Protein AF-A0A8B6H1L2-F1 (afdb_monomer)

Nearest PDB structures (foldseek):
  5ola-assembly2_C  TM=8.510E-01  e=3.002E-11  Homo sapiens
  9bdd-assembly1_B  TM=8.363E-01  e=2.839E-11  Homo sapiens
  8u8v-assembly1_A  TM=8.044E-01  e=1.220E-10  Homo sapiens
  8u8u-assembly1_B  TM=7.822E-01  e=9.746E-11  Homo sapiens
  5ol9-assembly1_A  TM=9.218E-01  e=2.090E-04  Homo sapiens

Secondary structure (DSSP, 8-state):
--SHHHHHHHHHHHHHHHHHHHHHHHHHHHHTTSTTS--S----------------------------------SHHHHHHHHHHHHHHHS-HHHHHHHHHHHHH--HHHHHHSTT--HHHHHHHHHHHHHH---SSGGGGGGSTT--HHHHHHHHHHHHHHHTT-----------TTS---------SEESPPPHHHHHH--EEEEEEE-SSEEEEEEEETTSBEEEEEEEES-SS--SS--SSTHHHHHHHHHHHSPP-SEEEEE------SSGGGHHHHHHHHHHHHHHHHHHHHHTTS--EEEEPTTHHHHHHT-EETTEEPPSHHHHHHHHHHHHHT----TT--B--HHHHHHHHHS-HHHHHHHHHHHHHHHHHHHHHHGGGTT--

Foldseek 3Di:
DPPPVVVVVVVVVVVVVVVVVVVVVVVVVVVVVPPPPDPDDPDDDDDDDDDDDDDDDDDDDDDDDDDDDDDDDDDPPVVLVVLVVVVVVVDPPVLFVVLQVCLQPPALVRQCPFPLSHSVNSVQSVVCCVVPNGDPTLSVSCVRVPDDSVSSSSRSVSVVVVVVPDDDDPDDDDDDDVGDHPPVCPPDQKPPDDDPVCLVPWQWEWEWDFDQFWTFIFIAGLVQETPDGGTHGLDPDRDPDDDPVCNVVSLVSRLVVRDDGQAYEYEPDDDDPPDPVCVNVVVVSVVRVVSNQVSNCVVVVHRRYMYGYPCLLCVVVVQDDPHDGHQLVVVVVVLDVCLVVVHDPDLSNHHDDPVNVVVLVPDDSVVVSVRSVNSSRVSSVSCSSVVVCVVPD

InterPro domains:
  IPR010994 RuvA domain 2-like [SSF47781] (89-157)
  IPR039150 Transcription elongation factor, mitochondrial [PTHR21053] (58-388)
  IPR060575 SAM-like, helix-hairpin-helix tandem [PF12836] (104-152)

Structure (mmCIF, N/CA/C/O backbone):
data_AF-A0A8B6H1L2-F1
#
_entry.id   AF-A0A8B6H1L2-F1
#
loop_
_atom_site.group_PDB
_atom_site.id
_atom_site.type_symbol
_atom_site.label_atom_id
_atom_site.label_alt_id
_atom_site.label_comp_id
_atom_site.label_asym_id
_atom_site.label_entity_id
_atom_site.label_seq_id
_atom_site.pdbx_PDB_ins_code
_atom_site.Cartn_x
_atom_site.Cartn_y
_atom_site.Cartn_z
_atom_site.occupancy
_atom_site.B_iso_or_equiv
_atom_site.auth_seq_id
_atom_site.auth_comp_id
_atom_site.auth_asym_id
_atom_site.auth_atom_id
_atom_site.pdbx_PDB_model_num
ATOM 1 N N . MET A 1 1 ? 20.098 -16.781 -43.411 1.00 41.72 1 MET A N 1
ATOM 2 C CA . MET A 1 1 ? 20.156 -15.306 -43.528 1.00 41.72 1 MET A CA 1
ATOM 3 C C . MET A 1 1 ? 20.039 -14.587 -42.168 1.00 41.72 1 MET A C 1
ATOM 5 O O . MET A 1 1 ? 19.809 -13.388 -42.158 1.00 41.72 1 MET A O 1
ATOM 9 N N . ASN A 1 2 ? 20.282 -15.242 -41.020 1.00 40.81 2 ASN A N 1
ATOM 10 C CA . ASN A 1 2 ? 19.924 -14.688 -39.698 1.00 40.81 2 ASN A CA 1
ATOM 11 C C . ASN A 1 2 ? 21.147 -14.322 -38.827 1.00 40.81 2 ASN A C 1
ATOM 13 O O . ASN A 1 2 ? 21.160 -14.623 -37.645 1.00 40.81 2 ASN A O 1
ATOM 17 N N . LEU A 1 3 ? 22.189 -13.712 -39.407 1.00 31.23 3 LEU A N 1
ATOM 18 C CA . LEU A 1 3 ? 23.304 -13.116 -38.636 1.00 31.23 3 LEU A CA 1
ATOM 19 C C . LEU A 1 3 ? 23.549 -11.628 -38.943 1.00 31.23 3 LEU A C 1
ATOM 21 O O . LEU A 1 3 ? 24.234 -10.945 -38.190 1.00 31.23 3 LEU A O 1
ATOM 25 N N . ILE A 1 4 ? 22.993 -11.103 -40.039 1.00 35.53 4 ILE A N 1
ATOM 26 C CA . ILE A 1 4 ? 23.227 -9.712 -40.466 1.00 35.53 4 ILE A CA 1
ATOM 27 C C . ILE A 1 4 ? 22.296 -8.734 -39.722 1.00 35.53 4 ILE A C 1
ATOM 29 O O . ILE A 1 4 ? 22.641 -7.568 -39.536 1.00 35.53 4 ILE A O 1
ATOM 33 N N . HIS A 1 5 ? 21.143 -9.205 -39.234 1.00 38.50 5 HIS A N 1
ATOM 34 C CA . HIS A 1 5 ? 20.158 -8.355 -38.559 1.00 38.50 5 HIS A CA 1
ATOM 35 C C . HIS A 1 5 ? 20.577 -7.969 -37.124 1.00 38.50 5 HIS A C 1
ATOM 37 O O . HIS A 1 5 ? 20.390 -6.821 -36.716 1.00 38.50 5 HIS A O 1
ATOM 43 N N . ASP A 1 6 ? 21.230 -8.876 -36.390 1.00 37.94 6 ASP A N 1
ATOM 44 C CA . ASP A 1 6 ? 21.670 -8.626 -35.006 1.00 37.94 6 ASP A CA 1
ATOM 45 C C . ASP A 1 6 ? 22.896 -7.704 -34.930 1.00 37.94 6 ASP A C 1
ATOM 47 O O . ASP A 1 6 ? 22.997 -6.865 -34.032 1.00 37.94 6 ASP A O 1
ATOM 51 N N . LEU A 1 7 ? 23.790 -7.765 -35.924 1.00 33.69 7 LEU A N 1
ATOM 52 C CA . LEU A 1 7 ? 24.917 -6.833 -36.034 1.00 33.69 7 LEU A CA 1
ATOM 53 C C . LEU A 1 7 ? 24.448 -5.383 -36.252 1.00 33.69 7 LEU A C 1
ATOM 55 O O . LEU A 1 7 ? 24.980 -4.469 -35.624 1.00 33.69 7 LEU A O 1
ATOM 59 N N . HIS A 1 8 ? 23.404 -5.155 -37.057 1.00 35.34 8 HIS A N 1
ATOM 60 C CA . HIS A 1 8 ? 22.834 -3.812 -37.237 1.00 35.34 8 HIS A CA 1
ATOM 61 C C . HIS A 1 8 ? 22.113 -3.272 -35.988 1.00 35.34 8 HIS A C 1
ATOM 63 O O . HIS A 1 8 ? 22.073 -2.053 -35.792 1.00 35.34 8 HIS A O 1
ATOM 69 N N . SER A 1 9 ? 21.587 -4.152 -35.129 1.00 40.31 9 SER A 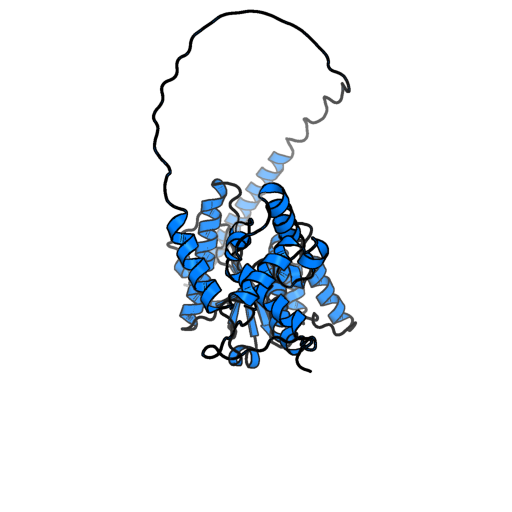N 1
ATOM 70 C CA . SER A 1 9 ? 21.055 -3.792 -33.807 1.00 40.31 9 SER A CA 1
ATOM 71 C C . SER A 1 9 ? 22.180 -3.356 -32.856 1.00 40.31 9 SER A C 1
ATOM 73 O O . SER A 1 9 ? 22.152 -2.250 -32.308 1.00 40.31 9 SER A O 1
ATOM 75 N N . CYS A 1 10 ? 23.232 -4.175 -32.739 1.00 32.59 10 CYS A N 1
ATOM 76 C CA . CYS A 1 10 ? 24.364 -3.928 -31.843 1.00 32.59 10 CYS A CA 1
ATOM 77 C C . CYS A 1 10 ? 25.163 -2.659 -32.211 1.00 32.59 10 CYS A C 1
ATOM 79 O O . CYS A 1 10 ? 25.496 -1.850 -31.344 1.00 32.59 10 CYS A O 1
ATOM 81 N N . VAL A 1 11 ? 25.402 -2.411 -33.505 1.00 35.84 11 VAL A N 1
ATOM 82 C CA . VAL A 1 11 ? 26.119 -1.206 -33.965 1.00 35.84 11 VAL A CA 1
ATOM 83 C C . VAL A 1 11 ? 25.320 0.082 -33.694 1.00 35.84 11 VAL A C 1
ATOM 85 O O . VAL A 1 11 ? 25.908 1.120 -33.377 1.00 35.84 11 VAL A O 1
ATOM 88 N N . ARG A 1 12 ? 23.978 0.039 -33.744 1.00 36.50 12 ARG A N 1
ATOM 89 C CA . ARG A 1 12 ? 23.126 1.189 -33.378 1.00 36.50 12 ARG A CA 1
ATOM 90 C C . ARG A 1 12 ? 23.114 1.476 -31.874 1.00 36.50 12 ARG A C 1
ATOM 92 O O . ARG A 1 12 ? 23.114 2.652 -31.507 1.00 36.50 12 ARG A O 1
ATOM 99 N N . SER A 1 13 ? 23.142 0.461 -31.007 1.00 40.97 13 SER A N 1
ATOM 100 C CA . SER A 1 13 ? 23.194 0.696 -29.555 1.00 40.97 13 SER A CA 1
ATOM 101 C C . SER A 1 13 ? 24.550 1.265 -29.115 1.00 40.97 13 SER A C 1
ATOM 103 O O . SER A 1 13 ? 24.585 2.231 -28.350 1.00 40.97 13 SER A O 1
ATOM 105 N N . GLN A 1 14 ? 25.661 0.770 -29.674 1.00 37.91 14 GLN A N 1
ATOM 106 C CA . GLN A 1 14 ? 26.997 1.318 -29.404 1.00 37.91 14 GLN A CA 1
ATOM 107 C C . GLN A 1 14 ? 27.169 2.754 -29.933 1.00 37.91 14 GLN A C 1
ATOM 109 O O . GLN A 1 14 ? 27.704 3.603 -29.218 1.00 37.91 14 GLN A O 1
ATOM 114 N N . SER A 1 15 ? 26.642 3.067 -31.126 1.00 37.69 15 SER A N 1
ATOM 115 C CA . SER A 1 15 ? 26.679 4.433 -31.681 1.00 37.69 15 SER A CA 1
ATOM 116 C C . SER A 1 15 ? 25.924 5.442 -30.803 1.00 37.69 15 SER A C 1
ATOM 118 O O . SER A 1 15 ? 26.430 6.531 -30.536 1.00 37.69 15 SER A O 1
ATOM 120 N N . ASN A 1 16 ? 24.741 5.077 -30.295 1.00 38.28 16 ASN A N 1
ATOM 121 C CA . ASN A 1 16 ? 23.977 5.946 -29.393 1.00 38.28 16 ASN A CA 1
ATOM 122 C C . ASN A 1 16 ? 24.653 6.120 -28.024 1.00 38.28 16 ASN A C 1
ATOM 124 O O . ASN A 1 16 ? 24.617 7.221 -27.478 1.00 38.28 16 ASN A O 1
ATOM 128 N N . SER A 1 17 ? 25.306 5.080 -27.493 1.00 39.59 17 SER A N 1
ATOM 129 C CA . SER A 1 17 ? 26.082 5.178 -26.248 1.00 39.59 17 SER A CA 1
ATOM 130 C C . SER A 1 17 ? 27.181 6.247 -26.350 1.00 39.59 17 SER A C 1
ATOM 132 O O . SER A 1 17 ? 27.286 7.113 -25.481 1.00 39.59 17 SER A O 1
ATOM 134 N N . TYR A 1 18 ? 27.918 6.266 -27.468 1.00 37.53 18 TYR A N 1
ATOM 135 C CA . TYR A 1 18 ? 29.016 7.213 -27.691 1.00 37.53 18 TYR A CA 1
ATOM 136 C C . TYR A 1 18 ? 28.532 8.673 -27.815 1.00 37.53 18 TYR A C 1
ATOM 138 O O . TYR A 1 18 ? 29.104 9.586 -27.214 1.00 37.53 18 TYR A O 1
ATOM 146 N N . VAL A 1 19 ? 27.416 8.892 -28.524 1.00 40.88 19 VAL A N 1
ATOM 147 C CA . VAL A 1 19 ? 26.781 10.218 -28.679 1.00 40.88 19 VAL A CA 1
ATOM 148 C C . VAL A 1 19 ? 26.204 10.741 -27.354 1.00 40.88 19 VAL A C 1
ATOM 150 O O . VAL A 1 19 ? 26.158 11.954 -27.130 1.00 40.88 19 VAL A O 1
ATOM 153 N N . ILE A 1 20 ? 25.779 9.849 -26.454 1.00 40.78 20 ILE A N 1
ATOM 154 C CA . ILE A 1 20 ? 25.313 10.213 -25.110 1.00 40.78 20 ILE A CA 1
ATOM 155 C C . ILE A 1 20 ? 26.497 10.603 -24.210 1.00 40.78 20 ILE A C 1
ATOM 157 O O . ILE A 1 20 ? 26.407 11.629 -23.533 1.00 40.78 20 ILE A O 1
ATOM 161 N N . SER A 1 21 ? 27.623 9.876 -24.246 1.00 43.75 21 SER A N 1
ATOM 162 C CA . SER A 1 21 ? 28.831 10.261 -23.494 1.00 43.75 21 SER A CA 1
ATOM 163 C C . SER A 1 21 ? 29.398 11.617 -23.929 1.00 43.75 21 SER A C 1
ATOM 165 O O . SER A 1 21 ? 29.664 12.456 -23.071 1.00 43.75 21 SER A O 1
ATOM 167 N N . GLU A 1 22 ? 29.476 11.896 -25.236 1.00 40.81 22 GLU A N 1
ATOM 168 C CA . GLU A 1 22 ? 29.953 13.194 -25.746 1.00 40.81 22 GLU A CA 1
ATOM 169 C C . GLU A 1 22 ? 29.070 14.372 -25.291 1.00 40.81 22 GLU A C 1
ATOM 171 O O . GLU A 1 22 ? 29.563 15.468 -25.011 1.00 40.81 22 GLU A O 1
ATOM 176 N N . LYS A 1 23 ? 27.747 14.168 -25.209 1.00 40.81 23 LYS A N 1
ATOM 177 C CA . LYS A 1 23 ? 26.811 15.193 -24.716 1.00 40.81 23 LYS A CA 1
ATOM 178 C C . LYS A 1 23 ? 26.907 15.391 -23.202 1.00 40.81 23 LYS A C 1
ATOM 180 O O . LYS A 1 23 ? 26.751 16.520 -22.742 1.00 40.81 23 LYS A O 1
ATOM 185 N N . LEU A 1 24 ? 27.195 14.335 -22.440 1.00 38.91 24 LEU A N 1
ATOM 186 C CA . LEU A 1 24 ? 27.413 14.403 -20.991 1.00 38.91 24 LEU A CA 1
ATOM 187 C C . LEU A 1 24 ? 28.735 15.094 -20.622 1.00 38.91 24 LEU A C 1
ATOM 189 O O . LEU A 1 24 ? 28.753 15.866 -19.665 1.00 38.91 24 LEU A O 1
ATOM 193 N N . GLU A 1 25 ? 29.815 14.895 -21.382 1.00 41.31 25 GLU A N 1
ATOM 194 C CA . GLU A 1 25 ? 31.058 15.660 -21.187 1.00 41.31 25 GLU A CA 1
ATOM 195 C C . GLU A 1 25 ? 30.891 17.140 -21.549 1.00 41.31 25 GLU A C 1
ATOM 197 O O . GLU A 1 25 ? 31.317 18.012 -20.788 1.00 41.31 25 GLU A O 1
ATOM 202 N N . LYS A 1 26 ? 30.191 17.449 -22.650 1.00 40.84 26 LYS A N 1
ATOM 203 C CA . LYS A 1 26 ? 29.876 18.840 -23.022 1.00 40.84 26 LYS A CA 1
ATOM 204 C C . LYS A 1 26 ? 29.014 19.548 -21.968 1.00 40.84 26 LYS A C 1
ATOM 206 O O . LYS A 1 26 ? 29.229 20.733 -21.740 1.00 40.84 26 LYS A O 1
ATOM 211 N N . PHE A 1 27 ? 28.115 18.837 -21.278 1.00 36.19 27 PHE A N 1
ATOM 212 C CA . PHE A 1 27 ? 27.355 19.393 -20.149 1.00 36.19 27 PHE A CA 1
ATOM 213 C C . PHE A 1 27 ? 28.227 19.660 -18.911 1.00 36.19 27 PHE A C 1
ATOM 215 O O . PHE A 1 27 ? 28.140 20.740 -18.326 1.00 36.19 27 PHE A O 1
ATOM 222 N N . LYS A 1 28 ? 29.121 18.730 -18.544 1.00 37.91 28 LYS A N 1
ATOM 223 C CA . LYS A 1 28 ? 30.039 18.910 -17.401 1.00 37.91 28 LYS A CA 1
ATOM 224 C C . LYS A 1 28 ? 30.987 20.099 -17.591 1.00 37.91 28 LYS A C 1
ATOM 226 O O . LYS A 1 28 ? 31.181 20.873 -16.658 1.00 37.91 28 LYS A O 1
ATOM 231 N N . ASN A 1 29 ? 31.499 20.306 -18.807 1.00 36.50 29 ASN A N 1
ATOM 232 C CA . ASN A 1 29 ? 32.352 21.458 -19.125 1.00 36.50 29 ASN A CA 1
ATOM 233 C C . ASN A 1 29 ? 31.610 22.811 -19.147 1.00 36.50 29 ASN A C 1
ATOM 235 O O . ASN A 1 29 ? 32.262 23.851 -19.169 1.00 36.50 29 ASN A O 1
ATOM 239 N N . THR A 1 30 ? 30.271 22.830 -19.133 1.00 35.34 30 THR A N 1
ATOM 240 C CA . THR A 1 30 ? 29.491 24.077 -18.997 1.00 35.34 30 THR A CA 1
ATOM 241 C C . THR A 1 30 ? 29.133 24.445 -17.556 1.00 35.34 30 THR A C 1
ATOM 243 O O . THR A 1 30 ? 28.787 25.599 -17.305 1.00 35.34 30 THR A O 1
ATOM 246 N N . GLU A 1 31 ? 29.240 23.518 -16.598 1.00 34.97 31 GLU A N 1
ATOM 247 C CA . GLU A 1 31 ? 29.035 23.824 -15.172 1.00 34.97 31 GLU A CA 1
ATOM 248 C C . GLU A 1 31 ? 30.309 24.387 -14.517 1.00 34.97 31 GLU A C 1
ATOM 250 O O . GLU A 1 31 ? 30.224 25.300 -13.699 1.00 34.97 31 GLU A O 1
ATOM 255 N N . THR A 1 32 ? 31.498 23.975 -14.972 1.00 32.88 32 THR A N 1
ATOM 256 C CA . THR A 1 32 ? 32.807 24.448 -14.471 1.00 32.88 32 THR A CA 1
ATOM 257 C C . THR A 1 32 ? 33.162 25.908 -14.803 1.00 32.88 32 THR A C 1
ATOM 259 O O . THR A 1 32 ? 34.247 26.364 -14.453 1.00 32.88 32 THR A O 1
ATOM 262 N N . VAL A 1 33 ? 32.264 26.671 -15.440 1.00 36.47 33 VAL A N 1
ATOM 263 C CA . VAL A 1 33 ? 32.478 28.086 -15.823 1.00 36.47 33 VAL A CA 1
ATOM 264 C C . VAL A 1 33 ? 31.593 29.058 -15.013 1.00 36.47 33 VAL A C 1
ATOM 266 O O . VAL A 1 33 ? 31.590 30.257 -15.276 1.00 36.47 33 VAL A O 1
ATOM 269 N N . LYS A 1 34 ? 30.843 28.584 -14.003 1.00 31.58 34 LYS A N 1
ATOM 270 C CA . LYS A 1 34 ? 29.979 29.449 -13.164 1.00 31.58 34 LYS A CA 1
ATOM 271 C C . LYS A 1 34 ? 30.476 29.733 -11.741 1.00 31.58 34 LYS A C 1
ATOM 273 O O . LYS A 1 34 ? 29.947 30.646 -11.115 1.00 31.58 34 LYS A O 1
ATOM 278 N N . ASP A 1 35 ? 31.534 29.069 -11.280 1.00 30.48 35 ASP A N 1
ATOM 279 C CA . ASP A 1 35 ? 32.083 29.244 -9.921 1.00 30.48 35 ASP A CA 1
ATOM 280 C C . ASP A 1 35 ? 33.152 30.357 -9.789 1.00 30.48 35 ASP A C 1
ATOM 282 O O . ASP A 1 35 ? 33.892 30.403 -8.810 1.00 30.48 35 ASP A O 1
ATOM 286 N N . SER A 1 36 ? 33.239 31.299 -10.739 1.00 32.25 36 SER A N 1
ATOM 287 C CA . SER A 1 36 ? 34.220 32.407 -10.719 1.00 32.25 36 SER A CA 1
ATOM 288 C C . SER A 1 36 ? 33.638 33.805 -10.438 1.00 32.25 36 SER A C 1
ATOM 290 O O . SER A 1 36 ? 34.309 34.812 -10.661 1.0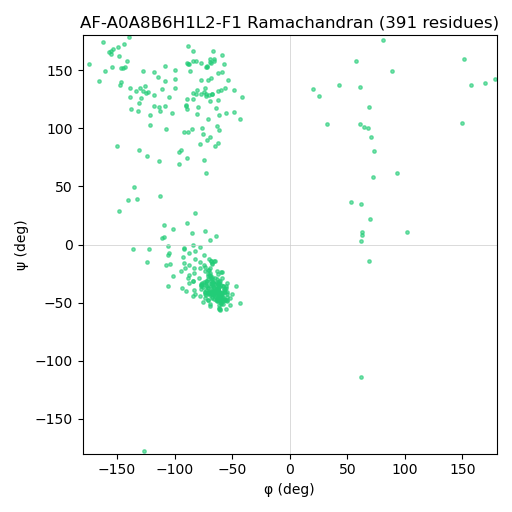0 32.25 36 SER A O 1
ATOM 292 N N . HIS A 1 37 ? 32.414 33.898 -9.900 1.00 31.59 37 HIS A N 1
ATOM 293 C CA . HIS A 1 37 ? 31.792 35.171 -9.493 1.00 31.59 37 HIS A CA 1
ATOM 294 C C . HIS A 1 37 ? 31.107 35.117 -8.110 1.00 31.59 37 HIS A C 1
ATOM 296 O O . HIS A 1 37 ? 29.974 35.568 -7.942 1.00 31.59 37 HIS A O 1
ATOM 302 N N . HIS A 1 38 ? 31.814 34.615 -7.089 1.00 29.69 38 HIS A N 1
ATOM 303 C CA . HIS A 1 38 ? 31.378 34.736 -5.687 1.00 29.69 38 HIS A CA 1
ATOM 304 C C . HIS A 1 38 ? 32.477 35.204 -4.710 1.00 29.69 38 HIS A C 1
ATOM 306 O O . HIS A 1 38 ? 32.536 34.768 -3.566 1.00 29.69 38 HIS A O 1
ATOM 312 N N . GLU A 1 39 ? 33.313 36.156 -5.143 1.00 32.78 39 GLU A N 1
ATOM 313 C CA . GLU A 1 39 ? 34.159 36.968 -4.251 1.00 32.78 39 GLU A CA 1
ATOM 314 C C . GLU A 1 39 ? 34.043 38.467 -4.576 1.00 32.78 39 GLU A C 1
ATOM 316 O O . GLU A 1 39 ? 34.871 39.047 -5.279 1.00 32.78 39 GLU A O 1
ATOM 321 N N . LYS A 1 40 ? 32.980 39.097 -4.061 1.00 32.88 40 LYS A N 1
ATOM 322 C CA . LYS A 1 40 ? 32.897 40.518 -3.659 1.00 32.88 40 LYS A CA 1
ATOM 323 C C . LYS A 1 40 ? 31.539 40.773 -2.994 1.00 32.88 40 LYS A C 1
ATOM 325 O O . LYS A 1 40 ? 30.587 40.051 -3.262 1.00 32.88 40 LYS A O 1
ATOM 330 N N . PHE A 1 41 ? 31.476 41.796 -2.138 1.00 24.91 41 PHE A N 1
ATOM 331 C CA . PHE A 1 41 ? 30.322 42.162 -1.294 1.00 24.91 41 PHE A CA 1
ATOM 332 C C . PHE A 1 41 ? 30.026 41.235 -0.097 1.00 24.91 41 PHE A C 1
ATOM 334 O O . PHE A 1 41 ? 28.914 40.763 0.117 1.00 24.91 41 PHE A O 1
ATOM 341 N N . LYS A 1 42 ? 31.034 41.106 0.777 1.00 26.20 42 LYS A N 1
ATOM 342 C CA . LYS A 1 42 ? 30.819 41.218 2.229 1.00 26.20 42 LYS A CA 1
ATOM 343 C C . LYS A 1 42 ? 31.408 42.546 2.714 1.00 26.20 42 LYS A C 1
ATOM 345 O O . LYS A 1 42 ? 32.614 42.622 2.922 1.00 26.20 42 LYS A O 1
ATOM 350 N N . ALA A 1 43 ? 30.563 43.551 2.896 1.00 26.50 43 ALA A N 1
ATOM 351 C CA . ALA A 1 43 ? 30.798 44.735 3.724 1.00 26.50 43 ALA A CA 1
ATOM 352 C C . ALA A 1 43 ? 29.442 45.423 3.933 1.00 26.50 43 ALA A C 1
ATOM 354 O O . ALA A 1 43 ? 28.675 45.465 2.976 1.00 26.50 43 ALA A O 1
ATOM 355 N N . GLU A 1 44 ? 29.203 45.931 5.149 1.00 25.91 44 GLU A N 1
ATOM 356 C CA . GLU A 1 44 ? 28.124 46.873 5.517 1.00 25.91 44 GLU A CA 1
ATOM 357 C C . GLU A 1 44 ? 26.654 46.395 5.307 1.00 25.91 44 GLU A C 1
ATOM 359 O O . GLU A 1 44 ? 26.287 45.794 4.307 1.00 25.91 44 GLU A O 1
ATOM 364 N N . GLU A 1 45 ? 25.715 46.591 6.236 1.00 25.58 45 GLU A N 1
ATOM 365 C CA . GLU A 1 45 ? 25.816 47.052 7.625 1.00 25.58 45 GLU A CA 1
ATOM 366 C C . GLU A 1 45 ? 24.629 46.506 8.447 1.00 25.58 45 GLU A C 1
ATOM 368 O O . GLU A 1 45 ? 23.671 45.954 7.900 1.00 25.58 45 GLU A O 1
ATOM 373 N N . LYS A 1 46 ? 24.700 46.624 9.775 1.00 25.12 46 LYS A N 1
ATOM 374 C CA . LYS A 1 46 ? 23.633 46.243 10.711 1.00 25.12 46 LYS A CA 1
ATOM 375 C C . LYS A 1 46 ? 22.979 47.488 11.320 1.00 25.12 46 LYS A C 1
ATOM 377 O O . LYS A 1 46 ? 23.668 48.464 11.570 1.00 25.12 46 LYS A O 1
ATOM 382 N N . ASP A 1 47 ? 21.713 47.331 11.720 1.00 25.91 47 ASP A N 1
ATOM 383 C CA . ASP A 1 47 ? 21.091 47.983 12.889 1.00 25.91 47 ASP A CA 1
ATOM 384 C C . ASP A 1 47 ? 20.932 49.530 12.897 1.00 25.91 47 ASP A C 1
ATOM 386 O O . ASP A 1 47 ? 21.834 50.221 13.362 1.00 25.91 47 ASP A O 1
ATOM 390 N N . LYS A 1 48 ? 19.714 50.060 12.609 1.00 25.48 48 LYS A N 1
ATOM 391 C CA . LYS A 1 48 ? 18.753 50.616 13.624 1.00 25.48 48 LYS A CA 1
ATOM 392 C C . LYS A 1 48 ? 17.681 51.635 13.135 1.00 25.48 48 LYS A C 1
ATOM 394 O O . LYS A 1 48 ? 18.006 52.614 12.485 1.00 25.48 48 LYS A O 1
ATOM 399 N N . VAL A 1 49 ? 16.450 51.440 13.650 1.00 25.19 49 VAL A N 1
ATOM 400 C CA . VAL A 1 49 ? 15.539 52.430 14.311 1.00 25.19 49 VAL A CA 1
ATOM 401 C C . VAL A 1 49 ? 14.901 53.585 13.493 1.00 25.19 49 VAL A C 1
ATOM 403 O O . VAL A 1 49 ? 15.517 54.613 13.255 1.00 25.19 49 VAL A O 1
ATOM 406 N N . GLU A 1 50 ? 13.626 53.391 13.108 1.00 25.19 50 GLU A N 1
ATOM 407 C CA . GLU A 1 50 ? 12.394 54.078 13.611 1.00 25.19 50 GLU A CA 1
ATOM 408 C C . GLU A 1 50 ? 12.551 55.512 14.220 1.00 25.19 50 GLU A C 1
ATOM 410 O O . GLU A 1 50 ? 13.379 55.707 15.099 1.00 25.19 50 GLU A O 1
ATOM 415 N N . VAL A 1 51 ? 11.805 56.564 13.821 1.00 28.73 51 VAL A N 1
ATOM 416 C CA . VAL A 1 51 ? 10.518 57.034 14.428 1.00 28.73 51 VAL A CA 1
ATOM 417 C C . VAL A 1 51 ? 10.127 58.438 13.841 1.00 28.73 51 VAL A C 1
ATOM 419 O O . VAL A 1 51 ? 11.014 59.279 13.744 1.00 28.73 51 VAL A O 1
ATOM 422 N N . ASP A 1 52 ? 8.828 58.682 13.538 1.00 26.50 52 ASP A N 1
ATOM 423 C CA . ASP A 1 52 ? 8.045 59.970 13.470 1.00 26.50 52 ASP A CA 1
ATOM 424 C C . ASP A 1 52 ? 8.451 61.176 12.546 1.00 26.50 52 ASP A C 1
ATOM 426 O O . ASP A 1 52 ? 9.612 61.314 12.183 1.00 26.50 52 ASP A O 1
ATOM 430 N N . ASN A 1 53 ? 7.590 62.143 12.122 1.00 25.53 53 ASN A N 1
ATOM 431 C CA . ASN A 1 53 ? 6.115 62.364 12.187 1.00 25.53 53 ASN A CA 1
ATOM 432 C C . ASN A 1 53 ? 5.592 63.425 11.151 1.00 25.53 53 ASN A C 1
ATOM 434 O O . ASN A 1 53 ? 6.398 64.133 10.560 1.00 25.53 53 ASN A O 1
ATOM 438 N N . GLU A 1 54 ? 4.250 63.595 11.071 1.00 25.12 54 GLU A N 1
ATOM 439 C CA . GLU A 1 54 ? 3.451 64.784 10.608 1.00 25.12 54 GLU A CA 1
ATOM 440 C C . GLU A 1 54 ? 3.447 65.208 9.097 1.00 25.12 54 GLU A C 1
ATOM 442 O O . GLU A 1 54 ? 4.494 65.398 8.493 1.00 25.12 54 GLU A O 1
ATOM 447 N N . LYS A 1 55 ? 2.282 65.190 8.396 1.00 26.52 55 LYS A N 1
ATOM 448 C CA . LYS A 1 55 ? 1.272 66.279 8.112 1.00 26.52 55 LYS A CA 1
ATOM 449 C C . LYS A 1 55 ? 1.561 67.097 6.828 1.00 26.52 55 LYS A C 1
ATOM 451 O O . LYS A 1 55 ? 2.722 67.231 6.472 1.00 26.52 55 LYS A O 1
ATOM 456 N N . ASP A 1 56 ? 0.622 67.659 6.051 1.00 24.34 56 ASP A N 1
ATOM 457 C CA . ASP A 1 56 ? -0.862 67.754 6.020 1.00 24.34 56 ASP A CA 1
ATOM 458 C C . ASP A 1 56 ? -1.340 67.728 4.531 1.00 24.34 56 ASP A C 1
ATOM 460 O O . ASP A 1 56 ? -0.500 67.786 3.631 1.00 24.34 56 ASP A O 1
ATOM 464 N N . ASP A 1 57 ? -2.659 67.643 4.267 1.00 24.03 57 ASP A N 1
ATOM 465 C CA . ASP A 1 57 ? -3.481 68.630 3.494 1.00 24.03 57 ASP A CA 1
ATOM 466 C C . ASP A 1 57 ? -4.722 68.029 2.751 1.00 24.03 57 ASP A C 1
ATOM 468 O O . ASP A 1 57 ? -4.856 66.817 2.567 1.00 24.03 57 ASP A O 1
ATOM 472 N N . GLU A 1 58 ? -5.691 68.890 2.414 1.00 24.94 58 GLU A N 1
ATOM 473 C CA . GLU A 1 58 ? -7.133 68.629 2.221 1.00 24.94 58 GLU A CA 1
ATOM 474 C C . GLU A 1 58 ? -7.604 68.099 0.833 1.00 24.94 58 GLU A C 1
ATOM 476 O O . GLU A 1 58 ? -6.931 68.257 -0.184 1.00 24.94 58 GLU A O 1
ATOM 481 N N . THR A 1 59 ? -8.864 67.606 0.748 1.00 24.30 59 THR A N 1
ATOM 482 C CA . THR A 1 59 ? -9.998 68.248 -0.008 1.00 24.30 59 THR A CA 1
ATOM 483 C C . THR A 1 59 ? -11.064 67.261 -0.589 1.00 24.30 59 THR A C 1
ATOM 485 O O . THR A 1 59 ? -10.858 66.657 -1.632 1.00 24.30 59 THR A O 1
ATOM 488 N N . THR A 1 60 ? -12.255 67.187 0.048 1.00 23.20 60 THR A N 1
ATOM 489 C CA . THR A 1 60 ? -13.649 66.889 -0.453 1.00 23.20 60 THR A CA 1
ATOM 490 C C . THR A 1 60 ? -13.948 65.755 -1.486 1.00 23.20 60 THR A C 1
ATOM 492 O O . THR A 1 60 ? -13.366 65.711 -2.561 1.00 23.20 60 THR A O 1
ATOM 495 N N . SER A 1 61 ? -14.999 64.913 -1.368 1.00 26.22 61 SER A N 1
ATOM 496 C CA . SER A 1 61 ? -16.429 65.317 -1.465 1.00 26.22 61 SER A CA 1
ATOM 497 C C . SER A 1 61 ? -17.481 64.161 -1.343 1.00 26.22 61 SER A C 1
ATOM 499 O O . SER A 1 61 ? -17.289 63.063 -1.850 1.00 26.22 61 SER A O 1
ATOM 501 N N . ALA A 1 62 ? -18.610 64.462 -0.675 1.00 22.62 62 ALA A N 1
ATOM 502 C CA . ALA A 1 62 ? -20.020 63.989 -0.797 1.00 22.62 62 ALA A CA 1
ATOM 503 C C . ALA A 1 62 ? -20.455 62.547 -1.248 1.00 22.62 62 ALA A C 1
ATOM 505 O O . ALA A 1 62 ? -20.578 62.257 -2.433 1.00 22.62 62 ALA A O 1
ATOM 506 N N . VAL A 1 63 ? -20.872 61.700 -0.281 1.00 24.84 63 VAL A N 1
ATOM 507 C CA . VAL A 1 63 ? -22.278 61.282 0.083 1.00 24.84 63 VAL A CA 1
ATOM 508 C C . VAL A 1 63 ? -23.377 61.488 -1.014 1.00 24.84 63 VAL A C 1
ATOM 510 O O . VAL A 1 63 ? -23.435 62.608 -1.521 1.00 24.84 63 VAL A O 1
ATOM 513 N N . PRO A 1 64 ? -24.311 60.532 -1.338 1.00 29.30 64 PRO A N 1
ATOM 514 C CA . PRO A 1 64 ? -25.224 59.895 -0.363 1.00 29.30 64 PRO A CA 1
ATOM 515 C C . PRO A 1 64 ? -25.715 58.433 -0.561 1.00 29.30 64 PRO A C 1
ATOM 517 O O . PRO A 1 64 ? -25.614 57.814 -1.615 1.00 29.30 64 PRO A O 1
ATOM 520 N N . ASN A 1 65 ? -26.350 57.935 0.511 1.00 23.58 65 ASN A N 1
ATOM 521 C CA . ASN A 1 65 ? -27.129 56.692 0.610 1.00 23.58 65 ASN A CA 1
ATOM 522 C C . ASN A 1 65 ? -28.298 56.592 -0.387 1.00 23.58 65 ASN A C 1
ATOM 524 O O . ASN A 1 65 ? -28.969 57.584 -0.662 1.00 23.58 65 ASN A O 1
ATOM 528 N N . THR A 1 66 ? -28.719 55.364 -0.713 1.00 24.80 66 THR A N 1
ATOM 529 C CA . THR A 1 66 ? -30.144 54.979 -0.583 1.00 24.80 66 THR A CA 1
ATOM 530 C C . THR A 1 66 ? -30.307 53.468 -0.395 1.00 24.80 66 THR A C 1
ATOM 532 O O . THR A 1 66 ? -29.441 52.678 -0.760 1.00 24.80 66 THR A O 1
ATOM 535 N N . SER A 1 67 ? -31.398 53.087 0.263 1.00 24.81 67 SER A N 1
ATOM 536 C CA . SER A 1 67 ? -31.713 51.737 0.728 1.00 24.81 67 SER A CA 1
ATOM 537 C C . SER A 1 67 ? -32.466 50.892 -0.302 1.00 24.81 67 SER A C 1
ATOM 539 O O . SER A 1 67 ? -33.263 51.405 -1.085 1.00 24.81 67 SER A O 1
ATOM 541 N N . SER A 1 68 ? -32.359 49.571 -0.167 1.00 26.42 68 SER A N 1
ATOM 542 C CA . SER A 1 68 ? -33.499 48.678 -0.390 1.00 26.42 68 SER A CA 1
ATOM 543 C C . SER A 1 68 ? -33.517 47.575 0.671 1.00 26.42 68 SER A C 1
ATOM 545 O O . SER A 1 68 ? -32.519 46.903 0.926 1.00 26.42 68 SER A O 1
ATOM 547 N N . ASN A 1 69 ? -34.664 47.436 1.339 1.00 23.77 69 ASN A N 1
ATOM 548 C CA . ASN A 1 69 ? -34.945 46.326 2.244 1.00 23.77 69 ASN A CA 1
ATOM 549 C C . ASN A 1 69 ? -35.285 45.080 1.420 1.00 23.77 69 ASN A C 1
ATOM 551 O O . ASN A 1 69 ? -36.093 45.184 0.501 1.00 23.77 69 ASN A O 1
ATOM 555 N N . GLU A 1 70 ? -34.824 43.907 1.851 1.00 26.17 70 GLU A N 1
ATOM 556 C CA . GLU A 1 70 ? -35.588 42.671 1.667 1.00 26.17 70 GLU A CA 1
ATOM 557 C C . GLU A 1 70 ? -35.677 41.910 2.992 1.00 26.17 70 GLU A C 1
ATOM 559 O O . GLU A 1 70 ? -34.712 41.787 3.752 1.00 26.17 70 GLU A O 1
ATOM 564 N N . GLU A 1 71 ? -36.884 41.446 3.296 1.00 26.30 71 GLU A N 1
ATOM 565 C CA . GLU A 1 71 ? -37.246 40.848 4.574 1.00 26.30 71 GLU A CA 1
ATOM 566 C C . GLU A 1 71 ? -36.654 39.440 4.733 1.00 26.30 71 GLU A C 1
ATOM 568 O O . GLU A 1 71 ? -36.814 38.573 3.876 1.00 26.30 71 GLU A O 1
ATOM 573 N N . LYS A 1 72 ? -36.069 39.150 5.902 1.00 26.33 72 LYS A N 1
ATOM 574 C CA . LYS A 1 72 ? -35.852 37.769 6.368 1.00 26.33 72 LYS A CA 1
ATOM 575 C C . LYS A 1 72 ? -36.687 37.467 7.603 1.00 26.33 72 LYS A C 1
ATOM 577 O O . LYS A 1 72 ? -36.179 37.295 8.709 1.00 26.33 72 LYS A O 1
ATOM 582 N N . VAL A 1 73 ? -37.993 37.351 7.381 1.00 26.41 73 VAL A N 1
ATOM 583 C CA . VAL A 1 73 ? -38.938 36.784 8.347 1.00 26.41 73 VAL A CA 1
ATOM 584 C C . VAL A 1 73 ? -39.237 35.325 7.976 1.00 26.41 73 VAL A C 1
ATOM 586 O O . VAL A 1 73 ? -39.374 34.974 6.811 1.00 26.41 73 VAL A O 1
ATOM 589 N N . SER A 1 74 ? -39.386 34.476 8.998 1.00 32.59 74 SER A N 1
ATOM 590 C CA . SER A 1 74 ? -39.904 33.097 8.919 1.00 32.59 74 SER A CA 1
ATOM 591 C C . SER A 1 74 ? -39.006 32.006 8.301 1.00 32.59 74 SER A C 1
ATOM 593 O O . SER A 1 74 ? -39.227 31.508 7.201 1.00 32.59 74 SER A O 1
ATOM 595 N N . THR A 1 75 ? -38.070 31.487 9.103 1.00 29.23 75 THR A N 1
ATOM 596 C CA . THR A 1 75 ? -37.557 30.100 8.941 1.00 29.23 75 THR A CA 1
ATOM 597 C C . THR A 1 75 ? -37.420 29.323 10.260 1.00 29.23 75 THR A C 1
ATOM 599 O O . THR A 1 75 ? -37.128 28.131 10.253 1.00 29.23 75 THR A O 1
ATOM 602 N N . GLN A 1 76 ? -37.676 29.953 11.416 1.00 32.75 76 GLN A N 1
ATOM 603 C CA . GLN A 1 76 ? -37.474 29.326 12.734 1.00 32.75 76 GLN A CA 1
ATOM 604 C C . GLN A 1 76 ? -38.673 28.509 13.264 1.00 32.75 76 GLN A C 1
ATOM 606 O O . GLN A 1 76 ? -38.496 27.709 14.183 1.00 32.75 76 GLN A O 1
ATOM 611 N N . LYS A 1 77 ? -39.895 28.689 12.734 1.00 32.72 77 LYS A N 1
ATOM 612 C CA . LYS A 1 77 ? -41.105 28.026 13.278 1.00 32.72 77 LYS A CA 1
ATOM 613 C C . LYS A 1 77 ? -41.236 26.545 12.890 1.00 32.72 77 LYS A C 1
ATOM 615 O O . LYS A 1 77 ? -41.725 25.758 13.695 1.00 32.72 77 LYS A O 1
ATOM 620 N N . THR A 1 78 ? -40.795 26.148 11.697 1.00 31.05 78 THR A N 1
ATOM 621 C CA . THR A 1 78 ? -40.964 24.778 11.169 1.00 31.05 78 THR A CA 1
ATOM 622 C C . THR A 1 78 ? -39.992 23.760 11.767 1.00 31.05 78 THR A C 1
ATOM 624 O O . THR A 1 78 ? -40.384 22.621 12.003 1.00 31.05 78 THR A O 1
ATOM 627 N N . VAL A 1 79 ? -38.750 24.152 12.071 1.00 40.56 79 VAL A N 1
ATOM 628 C CA . VAL A 1 79 ? -37.758 23.232 12.664 1.00 40.56 79 VAL A CA 1
ATOM 629 C C . VAL A 1 79 ? -38.116 22.899 14.120 1.00 40.56 79 VAL A C 1
ATOM 631 O O . VAL A 1 79 ? -38.195 21.725 14.480 1.00 40.56 79 VAL A O 1
ATOM 634 N N . LYS A 1 80 ? -38.442 23.915 14.938 1.00 45.34 80 LYS A N 1
ATOM 635 C CA . LYS A 1 80 ? -38.796 23.737 16.362 1.00 45.34 80 LYS A CA 1
ATOM 636 C C . LYS A 1 80 ? -39.958 22.761 16.583 1.00 45.34 80 LYS A C 1
ATOM 638 O O . LYS A 1 80 ? -39.931 21.987 17.537 1.00 45.34 80 LYS A O 1
ATOM 643 N N . SER A 1 81 ? -40.969 22.778 15.710 1.00 50.44 81 SER A N 1
ATOM 644 C CA . SER A 1 81 ? -42.165 21.941 15.872 1.00 50.44 81 SER A CA 1
ATOM 645 C C . SER A 1 81 ? -41.896 20.447 15.663 1.00 50.44 81 SER A C 1
ATOM 647 O O . SER A 1 81 ? -42.601 19.623 16.241 1.00 50.44 81 SER A O 1
ATOM 649 N N . THR A 1 82 ? -40.869 20.091 14.886 1.00 57.75 82 THR A N 1
ATOM 650 C CA . THR A 1 82 ? -40.492 18.692 14.628 1.00 57.75 82 THR A CA 1
ATOM 651 C C . THR A 1 82 ? -39.605 18.148 15.749 1.00 57.75 82 THR A C 1
ATOM 653 O O . THR A 1 82 ? -39.870 17.061 16.262 1.00 57.75 82 THR A O 1
ATOM 656 N N . SER A 1 83 ? -38.617 18.927 16.203 1.00 58.97 83 SER A N 1
ATOM 657 C CA . SER A 1 83 ? -37.718 18.522 17.292 1.00 58.97 83 SER A CA 1
ATOM 658 C C . SER A 1 83 ? -38.451 18.370 18.633 1.00 58.97 83 SER A C 1
ATOM 660 O O . SER A 1 83 ? -38.242 17.372 19.318 1.00 58.97 83 SER A O 1
ATOM 662 N N . ARG A 1 84 ? -39.380 19.283 18.976 1.00 65.38 84 ARG A N 1
ATOM 663 C CA . ARG A 1 84 ? -40.239 19.149 20.176 1.00 65.38 84 ARG A CA 1
ATOM 664 C C . ARG A 1 84 ? -41.093 17.886 20.144 1.00 65.38 84 ARG A C 1
ATOM 666 O O . ARG A 1 84 ? -41.062 17.105 21.085 1.00 65.38 84 ARG A O 1
ATOM 673 N N . LYS A 1 85 ? -41.810 17.641 19.038 1.00 67.00 85 LYS A N 1
ATOM 674 C CA . LYS A 1 85 ? -42.647 16.435 18.880 1.00 67.00 85 LYS A CA 1
ATOM 675 C C . LYS A 1 85 ? -41.857 15.146 19.091 1.00 67.00 85 LYS A C 1
ATOM 677 O O . LYS A 1 85 ? -42.397 14.191 19.628 1.00 67.00 85 LYS A O 1
ATOM 682 N N . LYS A 1 86 ? -40.590 15.120 18.679 1.00 70.56 86 LYS A N 1
ATOM 683 C CA . LYS A 1 86 ? -39.712 13.961 18.835 1.00 70.56 86 LYS A CA 1
ATOM 684 C C . LYS A 1 86 ? -39.182 13.793 20.262 1.00 70.56 86 LYS A C 1
ATOM 686 O O . LYS A 1 86 ? -39.067 12.660 20.710 1.00 70.56 86 LYS A O 1
ATOM 691 N N . LEU A 1 87 ? -38.900 14.883 20.980 1.00 68.69 87 LEU A N 1
ATOM 692 C CA . LEU A 1 87 ? -38.528 14.824 22.401 1.00 68.69 87 LEU A CA 1
ATOM 693 C C . LEU A 1 87 ? -39.710 14.359 23.268 1.00 68.69 87 LEU A C 1
ATOM 695 O O . LEU A 1 87 ? -39.529 13.448 24.066 1.00 68.69 87 LEU A O 1
ATOM 699 N N . ASN A 1 88 ? -40.927 14.853 23.013 1.00 71.44 88 ASN A N 1
ATOM 700 C CA . ASN A 1 88 ? -42.152 14.433 23.718 1.00 71.44 88 ASN A CA 1
ATOM 701 C C . ASN A 1 88 ? -42.568 12.971 23.461 1.00 71.44 88 ASN A C 1
ATOM 703 O O . ASN A 1 88 ? -43.423 12.450 24.167 1.00 71.44 88 ASN A O 1
ATOM 707 N N . VAL A 1 89 ? -41.995 12.311 22.450 1.00 74.19 89 VAL A N 1
ATOM 708 C CA . VAL A 1 89 ? -42.178 10.869 22.194 1.00 74.19 89 VAL A CA 1
ATOM 709 C C . VAL A 1 89 ? -41.105 10.024 22.897 1.00 74.19 89 VAL A C 1
ATOM 711 O O . VAL A 1 89 ? -41.312 8.832 23.101 1.00 74.19 89 VAL A O 1
ATOM 714 N N . LEU A 1 90 ? -39.965 10.620 23.262 1.00 70.50 90 LEU A N 1
ATOM 715 C CA . LEU A 1 90 ? -38.824 9.925 23.871 1.00 70.50 90 LEU A CA 1
ATOM 716 C C . LEU A 1 90 ? -38.731 10.114 25.391 1.00 70.50 90 LEU A C 1
ATOM 718 O O . LEU A 1 90 ? -38.175 9.250 26.060 1.00 70.50 90 LEU A O 1
ATOM 722 N N . PHE A 1 91 ? -39.252 11.222 25.920 1.00 77.00 91 PHE A N 1
ATOM 723 C CA . PHE A 1 91 ? -39.178 11.586 27.335 1.00 77.00 91 PHE A CA 1
ATOM 724 C C . PHE A 1 91 ? -40.513 12.171 27.804 1.00 77.00 91 PHE A C 1
ATOM 726 O O . PHE A 1 91 ? -41.084 13.040 27.132 1.00 77.00 91 PHE A O 1
ATOM 733 N N . SER A 1 92 ? -40.988 11.726 28.969 1.00 80.31 92 SER A N 1
ATOM 734 C CA . SER A 1 92 ? -42.179 12.289 29.615 1.00 80.31 92 SER A CA 1
ATOM 735 C C . SER A 1 92 ? -41.953 13.743 30.048 1.00 80.31 92 SER A C 1
ATOM 737 O O . SER A 1 92 ? -40.813 14.186 30.193 1.00 80.31 92 SER A O 1
ATOM 739 N N . GLU A 1 93 ? -43.029 14.503 30.262 1.00 76.38 93 GLU A N 1
ATOM 740 C CA . GLU A 1 93 ? -42.934 15.921 30.653 1.00 76.38 93 GLU A CA 1
ATOM 741 C C . GLU A 1 93 ? -42.147 16.085 31.970 1.00 76.38 93 GLU A C 1
ATOM 743 O O . GLU A 1 93 ? -41.203 16.871 32.027 1.00 76.38 93 GLU A O 1
ATOM 748 N N . GLU A 1 94 ? -42.397 15.223 32.965 1.00 74.50 94 GLU A N 1
ATOM 749 C CA . GLU A 1 94 ? -41.638 15.200 34.226 1.00 74.50 94 GLU A CA 1
ATOM 750 C C . GLU A 1 94 ? -40.143 14.873 34.071 1.00 74.50 94 GLU A C 1
ATOM 752 O O . GLU A 1 94 ? -39.346 15.188 34.955 1.00 74.50 94 GLU A O 1
ATOM 757 N N . GLU A 1 95 ? -39.744 14.161 33.016 1.00 77.44 95 GLU A N 1
ATOM 758 C CA . GLU A 1 95 ? -38.335 13.878 32.723 1.00 77.44 95 GLU A CA 1
ATOM 759 C C . GLU A 1 95 ? -37.692 15.047 31.983 1.00 77.44 95 GLU A C 1
ATOM 761 O O . GLU A 1 95 ? -36.562 15.418 32.296 1.00 77.44 95 GLU A O 1
ATOM 766 N N . GLN A 1 96 ? -38.422 15.678 31.058 1.00 78.94 96 GLN A N 1
ATOM 767 C CA . GLN A 1 96 ? -37.959 16.877 30.363 1.00 78.94 96 GLN A CA 1
ATOM 768 C C . GLN A 1 96 ? -37.685 18.027 31.333 1.00 78.94 96 GLN A C 1
ATOM 770 O O . GLN A 1 96 ? -36.622 18.639 31.228 1.00 78.94 96 GLN A O 1
ATOM 775 N N . ASP A 1 97 ? -38.547 18.246 32.326 1.00 80.75 97 ASP A N 1
ATOM 776 C CA . ASP A 1 97 ? -38.327 19.259 33.364 1.00 80.75 97 ASP A CA 1
ATOM 777 C C . ASP A 1 97 ? -37.072 18.963 34.208 1.00 80.75 97 ASP A C 1
ATOM 779 O O . ASP A 1 97 ? -36.294 19.870 34.504 1.00 80.75 97 ASP A O 1
ATOM 783 N N . LYS A 1 98 ? -36.805 17.684 34.524 1.00 79.81 98 LYS A N 1
ATOM 784 C CA . LYS A 1 98 ? -35.580 17.244 35.230 1.00 79.81 98 LYS A CA 1
ATOM 785 C C . LYS A 1 98 ? -34.315 17.397 34.376 1.00 79.81 98 LYS A C 1
ATOM 787 O O . LYS A 1 98 ? -33.243 17.673 34.912 1.00 79.81 98 LYS A O 1
ATOM 792 N N . PHE A 1 99 ? -34.408 17.222 33.055 1.00 83.25 99 PHE A N 1
ATOM 793 C CA . PHE A 1 99 ? -33.290 17.506 32.149 1.00 83.25 99 PHE A CA 1
ATOM 794 C C . PHE A 1 99 ? -33.040 19.015 32.037 1.00 83.25 99 PHE A C 1
ATOM 796 O O . PHE A 1 99 ? -31.887 19.441 32.059 1.00 83.25 99 PHE A O 1
ATOM 803 N N . VAL A 1 100 ? -34.099 19.826 31.950 1.00 85.06 100 VAL A N 1
ATOM 804 C CA . VAL A 1 100 ? -34.011 21.294 31.902 1.00 85.06 100 VAL A CA 1
ATOM 805 C C . VAL A 1 100 ? -33.386 21.850 33.181 1.00 85.06 100 VAL A C 1
ATOM 807 O O . VAL A 1 100 ? -32.420 22.607 33.081 1.00 85.06 100 VAL A O 1
ATOM 810 N N . SER A 1 101 ? -33.845 21.427 34.366 1.00 81.94 101 SER A N 1
ATOM 811 C CA . SER A 1 101 ? -33.236 21.855 35.632 1.00 81.94 101 SER A CA 1
ATOM 812 C C . SER A 1 101 ? -31.762 21.460 35.717 1.00 81.94 101 SER A C 1
ATOM 814 O O . SER A 1 101 ? -30.935 22.304 36.043 1.00 81.94 101 SER A O 1
ATOM 816 N N . LEU A 1 102 ? -31.379 20.248 35.288 1.00 82.50 102 LEU A N 1
ATOM 817 C CA . LEU A 1 102 ? -29.964 19.871 35.208 1.00 82.50 102 LEU A CA 1
ATOM 818 C C . LEU A 1 102 ? -29.151 20.798 34.291 1.00 82.50 102 LEU A C 1
ATOM 820 O O . LEU A 1 102 ? -28.044 21.186 34.661 1.00 82.50 102 LEU A O 1
ATOM 824 N N . PHE A 1 103 ? -29.642 21.151 33.100 1.00 84.56 103 PHE A N 1
ATOM 825 C CA . PHE A 1 103 ? -28.888 22.037 32.202 1.00 84.56 103 PHE A CA 1
ATOM 826 C C . PHE A 1 103 ? -28.764 23.469 32.749 1.00 84.56 103 PHE A C 1
ATOM 828 O O . PHE A 1 103 ? -27.763 24.131 32.463 1.00 84.56 103 PHE A O 1
ATOM 835 N N . ASN A 1 104 ? -29.730 23.915 33.555 1.00 86.88 104 ASN A N 1
ATOM 836 C CA . ASN A 1 104 ? -29.701 25.211 34.231 1.00 86.88 104 ASN A CA 1
ATOM 837 C C . ASN A 1 104 ? -28.779 25.198 35.464 1.00 86.88 104 ASN A C 1
ATOM 839 O O . ASN A 1 104 ? -27.942 26.088 35.591 1.00 86.88 104 ASN A O 1
ATOM 843 N N . ASP A 1 105 ? -28.830 24.161 36.305 1.00 80.75 105 ASP A N 1
ATOM 844 C CA . ASP A 1 105 ? -28.131 24.111 37.600 1.00 80.75 105 ASP A CA 1
ATOM 845 C C . ASP A 1 105 ? -26.686 23.580 37.520 1.00 80.75 105 ASP A C 1
ATOM 847 O O . ASP A 1 105 ? -25.808 23.989 38.291 1.00 80.75 105 ASP A O 1
ATOM 851 N N . ALA A 1 106 ? -26.404 22.648 36.602 1.00 78.50 106 ALA A N 1
ATOM 852 C CA . ALA A 1 106 ? -25.140 21.915 36.608 1.00 78.50 106 ALA A CA 1
ATOM 853 C C . ALA A 1 106 ? -23.930 22.800 36.272 1.00 78.50 106 ALA A C 1
ATOM 855 O O . ALA A 1 106 ? -23.961 23.683 35.409 1.00 78.50 106 ALA A O 1
ATOM 856 N N . GLN A 1 107 ? -22.812 22.529 36.939 1.00 77.12 107 GLN A N 1
ATOM 857 C CA . GLN A 1 107 ? -21.544 23.209 36.698 1.00 77.12 107 GLN A CA 1
ATOM 858 C C . GLN A 1 107 ? -20.806 22.620 35.492 1.00 77.12 107 GLN A C 1
ATOM 860 O O . GLN A 1 107 ? -21.005 21.462 35.118 1.00 77.12 107 GLN A O 1
ATOM 865 N N . ALA A 1 108 ? -19.898 23.402 34.897 1.00 73.25 108 ALA A N 1
ATOM 866 C CA . ALA A 1 108 ? -19.144 22.990 33.708 1.00 73.25 108 ALA A CA 1
ATOM 867 C C . ALA A 1 108 ? -18.399 21.654 33.896 1.00 73.25 108 ALA A C 1
ATOM 869 O O . ALA A 1 108 ? -18.274 20.884 32.947 1.00 73.25 108 ALA A O 1
ATOM 870 N N . GLU A 1 109 ? -17.923 21.364 35.108 1.00 69.50 109 GLU A N 1
ATOM 871 C CA . GLU A 1 109 ? -17.242 20.110 35.450 1.00 69.50 109 GLU A CA 1
ATOM 872 C C . GLU A 1 109 ? -18.212 18.925 35.524 1.00 69.50 109 GLU A C 1
ATOM 874 O O . GLU A 1 109 ? -17.939 17.873 34.951 1.00 69.50 109 GLU A O 1
ATOM 879 N N . GLN A 1 110 ? -19.383 19.113 36.141 1.00 70.06 110 GLN A N 1
ATOM 880 C CA . GLN A 1 110 ? -20.439 18.098 36.216 1.00 70.06 110 GLN A CA 1
ATOM 881 C C . GLN A 1 110 ? -20.965 17.758 34.817 1.00 70.06 110 GLN A C 1
ATOM 883 O O . GLN A 1 110 ? -21.016 16.588 34.444 1.00 70.06 110 GLN A O 1
ATOM 888 N N . LEU A 1 111 ? -21.250 18.776 33.997 1.00 73.38 111 LEU A N 1
ATOM 889 C CA . LEU A 1 111 ? -21.632 18.590 32.597 1.00 73.38 111 LEU A CA 1
ATOM 890 C C . LEU A 1 111 ? -20.517 17.926 31.776 1.00 73.38 111 LEU A C 1
ATOM 892 O O . LEU A 1 111 ? -20.832 17.138 30.891 1.00 73.38 111 LEU A O 1
ATOM 896 N N . ALA A 1 112 ? -19.238 18.212 32.059 1.00 73.31 112 ALA A N 1
ATOM 897 C CA . ALA A 1 112 ? -18.093 17.622 31.357 1.00 73.31 112 ALA A CA 1
ATOM 898 C C . ALA A 1 112 ? -17.876 16.125 31.655 1.00 73.31 112 ALA A C 1
ATOM 900 O O . ALA A 1 112 ? -17.227 15.436 30.861 1.00 73.31 112 ALA A O 1
ATOM 901 N N . LEU A 1 113 ? -18.398 15.629 32.783 1.00 71.56 113 LEU A N 1
ATOM 902 C CA . LEU A 1 113 ? -18.384 14.210 33.150 1.00 71.56 113 LEU A CA 1
ATOM 903 C C . LEU A 1 113 ? -19.460 13.402 32.407 1.00 71.56 113 LEU A C 1
ATOM 905 O O . LEU A 1 113 ? -19.322 12.182 32.278 1.00 71.56 113 LEU A O 1
ATOM 909 N N . ILE A 1 114 ? -20.507 14.049 31.879 1.00 71.56 114 ILE A N 1
ATOM 910 C CA . ILE A 1 114 ? -21.576 13.350 31.162 1.00 71.56 114 ILE A CA 1
ATOM 911 C C . ILE A 1 114 ? -21.061 12.875 29.796 1.00 71.56 114 ILE A C 1
ATOM 913 O O . ILE A 1 114 ? -20.536 13.632 28.972 1.00 71.56 114 ILE A O 1
ATOM 917 N N . LYS A 1 115 ? -21.244 11.581 29.522 1.00 69.12 115 LYS A N 1
ATOM 918 C CA . LYS A 1 115 ? -20.925 10.927 28.244 1.00 69.12 115 LYS A CA 1
ATOM 919 C C . LYS A 1 115 ? -21.493 11.752 27.076 1.00 69.12 115 LYS A C 1
ATOM 921 O O . LYS A 1 115 ? -22.637 12.180 27.094 1.00 69.12 115 LYS A O 1
ATOM 926 N N . LYS A 1 116 ? -20.674 11.988 26.041 1.00 72.25 116 LYS A N 1
ATOM 927 C CA . LYS A 1 116 ? -20.948 12.875 24.876 1.00 72.25 116 LYS A CA 1
ATOM 928 C C . LYS A 1 116 ? -21.007 14.386 25.157 1.00 72.25 116 LYS A C 1
ATOM 930 O O . LYS A 1 116 ? -20.874 15.137 24.180 1.00 72.25 116 LYS A O 1
ATOM 935 N N . CYS A 1 117 ? -21.093 14.837 26.407 1.00 74.44 117 CYS A N 1
ATOM 936 C CA . CYS A 1 117 ? -20.947 16.234 26.816 1.00 74.44 117 CYS A CA 1
ATOM 937 C C . CYS A 1 117 ? -19.509 16.518 27.291 1.00 74.44 117 CYS A C 1
ATOM 939 O O . CYS A 1 117 ? -19.247 16.726 28.461 1.00 74.44 117 CYS A O 1
ATOM 941 N N . GLY A 1 118 ? -18.527 16.515 26.384 1.00 74.38 118 GLY A N 1
ATOM 942 C CA . GLY A 1 118 ? -17.149 16.863 26.768 1.00 74.38 118 GLY A CA 1
ATOM 943 C C . GLY A 1 118 ? -17.000 18.335 27.186 1.00 74.38 118 GLY A C 1
ATOM 944 O O . GLY A 1 118 ? -17.846 19.164 26.851 1.00 74.38 118 GLY A O 1
ATOM 945 N N . SER A 1 119 ? -15.874 18.687 27.814 1.00 76.50 119 SER A N 1
ATOM 946 C CA . SER A 1 119 ? -15.563 20.043 28.318 1.00 76.50 119 SER A CA 1
ATOM 947 C C . SER A 1 119 ? -15.853 21.194 27.337 1.00 76.50 119 SER A C 1
ATOM 949 O O . SER A 1 119 ? -16.323 22.252 27.746 1.00 76.50 119 SER A O 1
ATOM 951 N N . SER A 1 120 ? -15.639 20.993 26.031 1.00 80.94 120 SER A N 1
ATOM 952 C CA . SER A 1 120 ? -15.974 21.981 24.992 1.00 80.94 120 SER A CA 1
ATOM 953 C C . SER A 1 120 ? -17.483 22.227 24.828 1.00 80.94 120 SER A C 1
ATOM 955 O O . SER A 1 120 ? -17.872 23.342 24.497 1.00 80.94 120 SER A O 1
ATOM 957 N N . LYS A 1 121 ? -18.335 21.218 25.049 1.00 80.69 121 LYS A N 1
ATOM 958 C CA . LYS A 1 121 ? -19.800 21.367 25.028 1.00 80.69 121 LYS A CA 1
ATOM 959 C C . LYS A 1 121 ? -20.322 21.898 26.354 1.00 80.69 121 LYS A C 1
ATOM 961 O O . LYS A 1 121 ? -21.126 22.816 26.322 1.00 80.69 121 LYS A O 1
ATOM 966 N N . ALA A 1 122 ? -19.812 21.390 27.478 1.00 81.69 122 ALA A N 1
ATOM 967 C CA . ALA A 1 122 ? -20.154 21.889 28.807 1.00 81.69 122 ALA A CA 1
ATOM 968 C C . ALA A 1 122 ? -19.971 23.413 28.892 1.00 81.69 122 ALA A C 1
ATOM 970 O O . ALA A 1 122 ? -20.929 24.123 29.173 1.00 81.69 122 ALA A O 1
ATOM 971 N N . LYS A 1 123 ? -18.795 23.928 28.496 1.00 84.00 123 LYS A N 1
ATOM 972 C CA . LYS A 1 123 ? -18.544 25.377 28.400 1.00 84.00 123 LYS A CA 1
ATOM 973 C C . LYS A 1 123 ? -1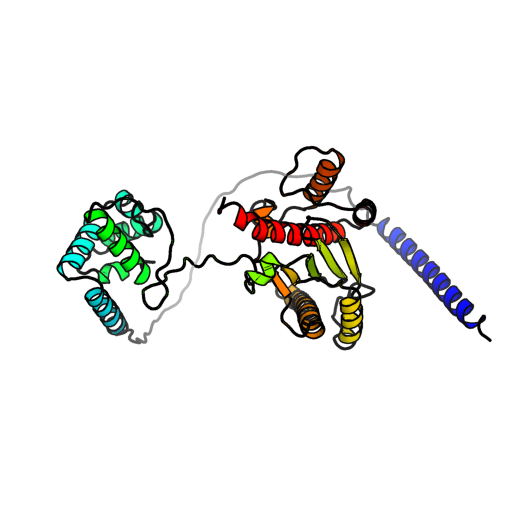9.571 26.107 27.532 1.00 84.00 123 LYS A C 1
ATOM 975 O O . LYS A 1 123 ? -20.060 27.146 27.930 1.00 84.00 123 LYS A O 1
ATOM 980 N N . LYS A 1 124 ? -19.957 25.557 26.379 1.00 86.12 124 LYS A N 1
ATOM 981 C CA . LYS A 1 124 ? -20.958 26.194 25.507 1.00 86.12 124 LYS A CA 1
ATOM 982 C C . LYS A 1 124 ? -22.369 26.214 26.091 1.00 86.12 124 LYS A C 1
ATOM 984 O O . LYS A 1 124 ? -23.104 27.136 25.772 1.00 86.12 124 LYS A O 1
ATOM 989 N N . ILE A 1 125 ? -22.749 25.224 26.901 1.00 84.94 125 ILE A N 1
ATOM 990 C CA . ILE A 1 125 ? -24.019 25.248 27.644 1.00 84.94 125 ILE A CA 1
ATOM 991 C C . ILE A 1 125 ? -23.968 26.381 28.676 1.00 84.94 125 ILE A C 1
ATOM 993 O O . ILE A 1 125 ? -24.891 27.186 28.718 1.00 84.94 125 ILE A O 1
ATOM 997 N N . ILE A 1 126 ? -22.862 26.488 29.429 1.00 84.75 126 ILE A N 1
ATOM 998 C CA . ILE A 1 126 ? -22.670 27.545 30.435 1.00 84.75 126 ILE A CA 1
ATOM 999 C C . ILE A 1 126 ? -22.708 28.935 29.787 1.00 84.75 126 ILE A C 1
ATOM 1001 O O . ILE A 1 126 ? -23.563 29.740 30.137 1.00 84.75 126 ILE A O 1
ATOM 1005 N N . ASN A 1 127 ? -21.866 29.180 28.778 1.00 85.81 127 ASN A N 1
ATOM 1006 C CA . ASN A 1 127 ? -21.860 30.437 28.030 1.00 85.81 127 ASN A CA 1
ATOM 1007 C C . ASN A 1 127 ? -23.251 30.773 27.465 1.00 85.81 127 ASN A C 1
ATOM 1009 O O . ASN A 1 127 ? -23.672 31.921 27.515 1.00 85.81 127 ASN A O 1
ATOM 1013 N N . PHE A 1 128 ? -23.990 29.783 26.946 1.00 88.31 128 PHE A N 1
ATOM 1014 C CA . PHE A 1 128 ? -25.319 30.035 26.395 1.00 88.31 128 PHE A CA 1
ATOM 1015 C C . PHE A 1 128 ? -26.317 30.493 27.466 1.00 88.31 128 PHE A C 1
ATOM 1017 O O . PHE A 1 128 ? -27.032 31.458 27.203 1.00 88.31 128 PHE A O 1
ATOM 1024 N N . ARG A 1 129 ? -26.359 29.857 28.652 1.00 85.69 129 ARG A N 1
ATOM 1025 C CA . ARG A 1 129 ? -27.249 30.301 29.745 1.00 85.69 129 ARG A CA 1
ATOM 1026 C C . ARG A 1 129 ? -26.826 31.654 30.330 1.00 85.69 129 ARG A C 1
ATOM 1028 O O . ARG A 1 129 ? -27.681 32.466 30.655 1.00 85.69 129 ARG A O 1
ATOM 1035 N N . GLU A 1 130 ? -25.524 31.938 30.386 1.00 84.75 130 GLU A N 1
ATOM 1036 C CA . GLU A 1 130 ? -24.997 33.243 30.820 1.00 84.75 130 GLU A CA 1
ATOM 1037 C C . GLU A 1 130 ? -25.359 34.370 29.834 1.00 84.75 130 GLU A C 1
ATOM 1039 O O . GLU A 1 130 ? -25.663 35.483 30.255 1.00 84.75 130 GLU A O 1
ATOM 1044 N N . GLU A 1 131 ? -25.371 34.086 28.527 1.00 85.56 131 GLU A N 1
ATOM 1045 C CA . GLU A 1 131 ? -25.702 35.055 27.472 1.00 85.56 131 GLU A CA 1
ATOM 1046 C C . GLU A 1 131 ? -27.215 35.204 27.206 1.00 85.56 131 GLU A C 1
ATOM 1048 O O . GLU A 1 131 ? -27.655 36.275 26.788 1.00 85.56 131 GLU A O 1
ATOM 1053 N N . ASN A 1 132 ? -28.015 34.145 27.392 1.00 84.31 132 ASN A N 1
ATOM 1054 C CA . ASN A 1 132 ? -29.417 34.079 26.935 1.00 84.31 132 ASN A CA 1
ATOM 1055 C C . ASN A 1 132 ? -30.436 33.810 28.058 1.00 84.31 132 ASN A C 1
ATOM 1057 O O . ASN A 1 132 ? -31.639 33.815 27.786 1.00 84.31 132 ASN A O 1
ATOM 1061 N N . GLY A 1 133 ? -29.979 33.579 29.291 1.00 83.69 133 GLY A N 1
ATOM 1062 C CA . GLY A 1 133 ? -30.804 33.105 30.402 1.00 83.69 133 GLY A CA 1
ATOM 1063 C C . GLY A 1 133 ? -31.048 31.592 30.381 1.00 83.69 133 GLY A C 1
ATOM 1064 O O . GLY A 1 133 ? -30.638 30.877 29.462 1.00 83.69 133 GLY A O 1
ATOM 1065 N N . ASP A 1 134 ? -31.725 31.116 31.422 1.00 87.00 134 ASP A N 1
ATOM 1066 C CA . ASP A 1 134 ? -32.015 29.699 31.645 1.00 87.00 134 ASP A CA 1
ATOM 1067 C C . ASP A 1 134 ? -32.894 29.081 30.544 1.00 87.00 134 ASP A C 1
ATOM 1069 O O . ASP A 1 134 ? -33.781 29.717 29.963 1.00 87.00 134 ASP A O 1
ATOM 1073 N N . PHE A 1 135 ? -32.679 27.793 30.271 1.00 88.50 135 PHE A N 1
ATOM 1074 C CA . PHE A 1 135 ? -33.511 27.028 29.349 1.00 88.50 135 PHE A CA 1
ATOM 1075 C C . PHE A 1 135 ? -34.918 26.863 29.939 1.00 88.50 135 PHE A C 1
ATOM 1077 O O . PHE A 1 135 ? -35.065 26.439 31.083 1.00 88.50 135 PHE A O 1
ATOM 1084 N N . SER A 1 136 ? -35.955 27.175 29.153 1.00 81.81 136 SER A N 1
ATOM 1085 C CA . SER A 1 136 ? -37.362 27.006 29.566 1.00 81.81 136 SER A CA 1
ATOM 1086 C C . SER A 1 136 ? -37.970 25.675 29.113 1.00 81.81 136 SER A C 1
ATOM 1088 O O . SER A 1 136 ? -38.950 25.214 29.680 1.00 81.81 136 SER A O 1
ATOM 1090 N N . GLU A 1 137 ? -37.412 25.066 28.067 1.00 85.94 137 GLU A N 1
ATOM 1091 C CA . GLU A 1 137 ? -37.846 23.785 27.501 1.00 85.94 137 GLU A CA 1
ATOM 1092 C C . GLU A 1 137 ? -36.627 23.002 26.997 1.00 85.94 137 GLU A C 1
ATOM 1094 O O . GLU A 1 137 ? -35.639 23.592 26.551 1.00 85.94 137 GLU A O 1
ATOM 1099 N N . LEU A 1 138 ? -36.693 21.668 26.987 1.00 82.50 138 LEU A N 1
ATOM 1100 C CA . LEU A 1 138 ? -35.551 20.834 26.592 1.00 82.50 138 LEU A CA 1
ATOM 1101 C C . LEU A 1 138 ? -35.089 21.106 25.145 1.00 82.50 138 LEU A C 1
ATOM 1103 O O . LEU A 1 138 ? -33.898 21.061 24.837 1.00 82.50 138 LEU A O 1
ATOM 1107 N N . SER A 1 139 ? -36.011 21.471 24.250 1.00 84.06 139 SER A N 1
ATOM 1108 C CA . SER A 1 139 ? -35.681 21.873 22.877 1.00 84.06 139 SER A CA 1
ATOM 1109 C C . SER A 1 139 ? -34.907 23.189 22.761 1.00 84.06 139 SER A C 1
ATOM 1111 O O . SER A 1 139 ? -34.301 23.424 21.714 1.00 84.06 139 SER A O 1
ATOM 1113 N N . ASP A 1 140 ? -34.863 24.030 23.796 1.00 83.75 140 ASP A N 1
ATOM 1114 C CA . ASP A 1 140 ? -34.045 25.245 23.776 1.00 83.75 140 ASP A CA 1
ATOM 1115 C C . ASP A 1 140 ? -32.548 24.937 23.858 1.00 83.75 140 ASP A C 1
ATOM 1117 O O . ASP A 1 140 ? -31.745 25.666 23.274 1.00 83.75 140 ASP A O 1
ATOM 1121 N N . VAL A 1 141 ? -32.167 23.808 24.465 1.00 84.31 141 VAL A N 1
ATOM 1122 C CA . VAL A 1 141 ? -30.772 23.344 24.544 1.00 84.31 141 VAL A CA 1
ATOM 1123 C C . VAL A 1 141 ? -30.197 23.052 23.143 1.00 84.31 141 VAL A C 1
ATOM 1125 O O . VAL A 1 141 ? -28.992 23.163 22.923 1.00 84.31 141 VAL A O 1
ATOM 1128 N N . LEU A 1 142 ? -31.048 22.790 22.138 1.00 84.50 142 LEU A N 1
ATOM 1129 C CA . LEU A 1 142 ? -30.644 22.640 20.728 1.00 84.50 142 LEU A CA 1
ATOM 1130 C C . LEU A 1 142 ? -30.148 23.945 20.078 1.00 84.50 142 LEU A C 1
ATOM 1132 O O . LEU A 1 142 ? -29.547 23.901 19.004 1.00 84.50 142 LEU A O 1
ATOM 1136 N N . LYS A 1 143 ? -30.383 25.109 20.700 1.00 82.50 143 LYS A N 1
ATOM 1137 C CA . LYS A 1 143 ? -29.838 26.399 20.241 1.00 82.50 143 LYS A CA 1
ATOM 1138 C C . LYS A 1 143 ? -28.333 26.525 20.525 1.00 82.50 143 LYS A C 1
ATOM 1140 O O . LYS A 1 143 ? -27.661 27.336 19.890 1.00 82.50 143 LYS A O 1
ATOM 1145 N N . VAL A 1 144 ? -27.788 25.719 21.443 1.00 84.94 144 VAL A N 1
ATOM 1146 C CA . VAL A 1 144 ? -26.365 25.730 21.817 1.00 84.94 144 VAL A CA 1
ATOM 1147 C C . VAL A 1 144 ? -25.498 25.232 20.649 1.00 84.94 144 VAL A C 1
ATOM 1149 O O . VAL A 1 144 ? -25.719 24.157 20.090 1.00 84.94 144 VAL A O 1
ATOM 1152 N N . LEU A 1 145 ? -24.455 25.986 20.281 1.00 73.19 145 LEU A N 1
ATOM 1153 C CA . LEU A 1 145 ? -23.645 25.722 19.081 1.00 73.19 145 LEU A CA 1
ATOM 1154 C C . LEU A 1 145 ? -22.902 24.370 19.110 1.00 73.19 145 LEU A C 1
ATOM 1156 O O . LEU A 1 145 ? -21.814 24.230 19.679 1.00 73.19 145 LEU A O 1
ATOM 1160 N N . GLY A 1 146 ? -23.435 23.383 18.389 1.00 72.56 146 GLY A N 1
ATOM 1161 C CA . GLY A 1 146 ? -22.921 22.007 18.355 1.00 72.56 146 GLY A CA 1
ATOM 1162 C C . GLY A 1 146 ? -23.728 21.015 19.203 1.00 72.56 146 GLY A C 1
ATOM 1163 O O . GLY A 1 146 ? -23.281 19.879 19.390 1.00 72.56 146 GLY A O 1
ATOM 1164 N N . MET A 1 147 ? -24.906 21.421 19.682 1.00 80.81 147 MET A N 1
ATOM 1165 C CA . MET A 1 147 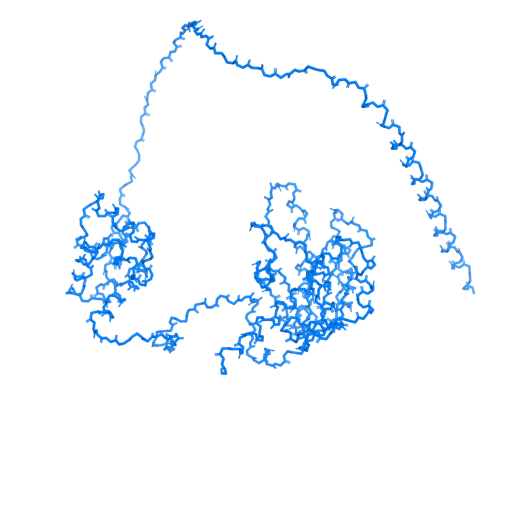? -25.898 20.573 20.336 1.00 80.81 147 MET A CA 1
ATOM 1166 C C . MET A 1 147 ? -26.967 20.101 19.337 1.00 80.81 147 MET A C 1
ATOM 1168 O O . MET A 1 147 ? -28.060 20.647 19.250 1.00 80.81 147 MET A O 1
ATOM 1172 N N . GLY A 1 148 ? -26.650 19.080 18.538 1.00 79.06 148 GLY A N 1
ATOM 1173 C CA . GLY A 1 148 ? -27.650 18.446 17.664 1.00 79.06 148 GLY A CA 1
ATOM 1174 C C . GLY A 1 148 ? -28.583 17.502 18.435 1.00 79.06 148 GLY A C 1
ATOM 1175 O O . GLY A 1 148 ? -28.160 16.936 19.441 1.00 79.06 148 GLY A O 1
ATOM 1176 N N . GLU A 1 149 ? -29.794 17.246 17.917 1.00 78.12 149 GLU A N 1
ATOM 1177 C CA . GLU A 1 149 ? -30.826 16.389 18.551 1.00 78.12 149 GLU A CA 1
ATOM 1178 C C . GLU A 1 149 ? -30.265 15.096 19.152 1.00 78.12 149 GLU A C 1
ATOM 1180 O O . GLU A 1 149 ? -30.474 14.801 20.323 1.00 78.12 149 GLU A O 1
ATOM 1185 N N . LYS A 1 150 ? -29.482 14.346 18.366 1.00 76.44 150 LYS A N 1
ATOM 1186 C CA . LYS A 1 150 ? -28.880 13.084 18.814 1.00 76.44 150 LYS A CA 1
ATOM 1187 C C . LYS A 1 150 ? -27.905 13.263 19.983 1.00 76.44 150 LYS A C 1
ATOM 1189 O O . LYS A 1 150 ? -27.811 12.390 20.829 1.00 76.44 150 LYS A O 1
ATOM 1194 N N . THR A 1 151 ? -27.176 14.379 20.039 1.00 78.69 151 THR A N 1
ATOM 1195 C CA . THR A 1 151 ? -26.306 14.677 21.188 1.00 78.69 151 THR A CA 1
ATOM 1196 C C . THR A 1 151 ? -27.132 14.983 22.431 1.00 78.69 151 THR A C 1
ATOM 1198 O O . THR A 1 151 ? -26.768 14.512 23.499 1.00 78.69 151 THR A O 1
ATOM 1201 N N . LEU A 1 152 ? -28.223 15.742 22.297 1.00 82.25 152 LEU A N 1
ATOM 1202 C CA . LEU A 1 152 ? -29.095 16.061 23.425 1.00 82.25 152 LEU A CA 1
ATOM 1203 C C . LEU A 1 152 ? -29.745 14.792 23.997 1.00 82.25 152 LEU A C 1
ATOM 1205 O O . LEU A 1 152 ? -29.666 14.568 25.199 1.00 82.25 152 LEU A O 1
ATOM 1209 N N . ILE A 1 153 ? -30.284 13.927 23.131 1.00 82.12 153 ILE A N 1
ATOM 1210 C CA . ILE A 1 153 ? -30.876 12.635 23.516 1.00 82.12 153 ILE A CA 1
ATOM 1211 C C . ILE A 1 153 ? -29.835 11.738 24.211 1.00 82.12 153 ILE A C 1
ATOM 1213 O O . ILE A 1 153 ? -30.099 11.268 25.313 1.00 82.12 153 ILE A O 1
ATOM 1217 N N . ASP A 1 154 ? -28.635 11.571 23.629 1.00 78.81 154 ASP A N 1
ATOM 1218 C CA . ASP A 1 154 ? -27.535 10.790 24.23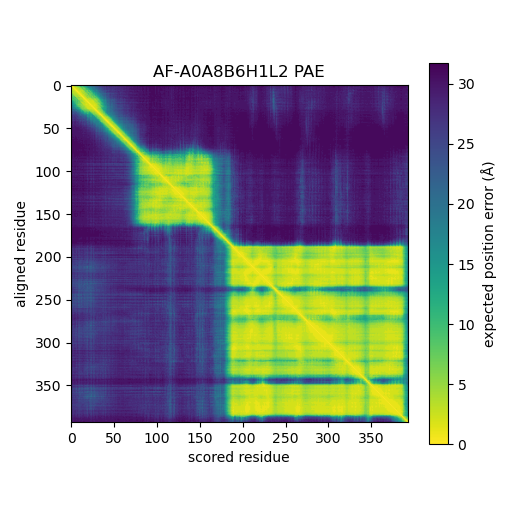0 1.00 78.81 154 ASP A CA 1
ATOM 1219 C C . ASP A 1 154 ? -27.177 11.293 25.657 1.00 78.81 154 ASP A C 1
ATOM 1221 O O . ASP A 1 154 ? -26.835 10.494 26.532 1.00 78.81 154 ASP A O 1
ATOM 1225 N N . ILE A 1 155 ? -27.220 12.613 25.894 1.00 81.31 155 ILE A N 1
ATOM 1226 C CA . ILE A 1 155 ? -26.912 13.238 27.195 1.00 81.31 155 ILE A CA 1
ATOM 1227 C C . ILE A 1 155 ? -28.049 13.004 28.199 1.00 81.31 155 ILE A C 1
ATOM 1229 O O . ILE A 1 155 ? -27.777 12.591 29.325 1.00 81.31 155 ILE A O 1
ATOM 1233 N N . CYS A 1 156 ? -29.304 13.213 27.788 1.00 82.19 156 CYS A N 1
ATOM 1234 C CA . CYS A 1 156 ? -30.480 13.005 28.640 1.00 82.19 156 CYS A CA 1
ATOM 1235 C C . CYS A 1 156 ? -30.586 11.538 29.085 1.00 82.19 156 CYS A C 1
ATOM 1237 O O . CYS A 1 156 ? -30.691 11.254 30.275 1.00 82.19 156 CYS A O 1
ATOM 1239 N N . GLN A 1 157 ? -30.420 10.596 28.152 1.00 80.94 157 GLN A N 1
ATOM 1240 C CA . GLN A 1 157 ? -30.411 9.164 28.454 1.00 80.94 157 GLN A CA 1
ATOM 1241 C C . GLN A 1 157 ? -29.296 8.790 29.450 1.00 80.94 157 GLN A C 1
ATOM 1243 O O . GLN A 1 157 ? -29.544 8.071 30.414 1.00 80.94 157 GLN A O 1
ATOM 1248 N N . THR A 1 158 ? -28.089 9.354 29.293 1.00 77.44 158 THR A N 1
ATOM 1249 C CA . THR A 1 158 ? -26.985 9.133 30.251 1.00 77.44 158 THR A CA 1
ATOM 1250 C C . THR A 1 158 ? -27.325 9.654 31.659 1.00 77.44 158 THR A C 1
ATOM 1252 O O . THR A 1 158 ? -26.899 9.060 32.646 1.00 77.44 158 THR A O 1
ATOM 1255 N N . PHE A 1 159 ? -28.086 10.748 31.787 1.00 75.62 159 PHE A N 1
ATOM 1256 C CA . PHE A 1 159 ? -28.504 11.260 33.099 1.00 75.62 159 PHE A CA 1
ATOM 1257 C C . PHE A 1 159 ? -29.587 10.390 33.753 1.00 75.62 159 PHE A C 1
ATOM 1259 O O . PHE A 1 159 ? -29.507 10.099 34.946 1.00 75.62 159 PHE A O 1
ATOM 1266 N N . GLN A 1 160 ? -30.552 9.912 32.964 1.00 72.62 160 GLN A N 1
ATOM 1267 C CA . GLN A 1 160 ? -31.594 8.982 33.410 1.00 72.62 160 GLN A CA 1
ATOM 1268 C C . GLN A 1 160 ? -30.974 7.682 33.968 1.00 72.62 160 GLN A C 1
ATOM 1270 O O . GLN A 1 160 ? -31.356 7.220 35.042 1.00 72.62 160 GLN A O 1
ATOM 1275 N N . GLU A 1 161 ? -29.934 7.162 33.302 1.00 65.62 161 GLU A N 1
ATOM 1276 C CA . GLU A 1 161 ? -29.118 6.025 33.765 1.00 65.62 161 GLU A CA 1
ATOM 1277 C C . GLU A 1 161 ? -28.400 6.301 35.106 1.00 65.62 161 GLU A C 1
ATOM 1279 O O . GLU A 1 161 ? -28.254 5.391 35.923 1.00 65.62 161 GLU A O 1
ATOM 1284 N N . GLN A 1 162 ? -27.969 7.543 35.370 1.00 62.84 162 GLN A N 1
ATOM 1285 C CA . GLN A 1 162 ? -27.258 7.908 36.606 1.00 62.84 162 GLN A CA 1
ATOM 1286 C C . GLN A 1 162 ? -28.172 8.092 37.826 1.00 62.84 162 GLN A C 1
ATOM 1288 O O . GLN A 1 162 ? -27.731 7.830 38.945 1.00 62.84 162 GLN A O 1
ATOM 1293 N N . ILE A 1 163 ? -29.434 8.495 37.641 1.00 56.38 163 ILE A N 1
ATOM 1294 C CA . ILE A 1 163 ? -30.407 8.611 38.745 1.00 56.38 163 ILE A CA 1
ATOM 1295 C C . ILE A 1 163 ? -30.872 7.227 39.235 1.00 56.38 163 ILE A C 1
ATOM 1297 O O . ILE A 1 163 ? -31.155 7.053 40.418 1.00 56.38 163 ILE A O 1
ATOM 1301 N N . ALA A 1 164 ? -30.925 6.226 38.350 1.00 49.28 164 ALA A N 1
ATOM 1302 C CA . ALA A 1 164 ? -31.524 4.917 38.633 1.00 49.28 164 ALA A CA 1
ATOM 1303 C C . ALA A 1 164 ? -30.657 3.943 39.469 1.00 49.28 164 ALA A C 1
ATOM 1305 O O . ALA A 1 164 ? -31.108 2.842 39.775 1.00 49.28 164 ALA A O 1
ATOM 1306 N N . GLY A 1 165 ? -29.425 4.309 39.847 1.00 37.66 165 GLY A N 1
ATOM 1307 C CA . GLY A 1 165 ? -28.615 3.537 40.806 1.00 37.66 165 GLY A CA 1
ATOM 1308 C C . GLY A 1 165 ? -28.087 2.173 40.323 1.00 37.66 165 GLY A C 1
ATOM 1309 O O . GLY A 1 165 ? -27.767 1.320 41.151 1.00 37.66 165 GLY A O 1
ATOM 1310 N N . GLY A 1 166 ? -27.991 1.946 39.007 1.00 32.88 166 GLY A N 1
ATOM 1311 C CA . GLY A 1 166 ? -27.459 0.709 38.412 1.00 32.88 166 GLY A CA 1
ATOM 1312 C C . GLY A 1 166 ? -25.930 0.709 38.201 1.00 32.88 166 GLY A C 1
ATOM 1313 O O . GLY A 1 166 ? -25.321 1.774 38.072 1.00 32.88 166 GLY A O 1
ATOM 1314 N N . PRO A 1 167 ? -25.269 -0.467 38.152 1.00 30.08 167 PRO A N 1
ATOM 1315 C CA . PRO A 1 167 ? -23.813 -0.562 38.038 1.00 30.08 167 PRO A CA 1
ATOM 1316 C C . PRO A 1 167 ? -23.285 -0.185 36.645 1.00 30.08 167 PRO A C 1
ATOM 1318 O O . PRO A 1 167 ? -23.937 -0.384 35.622 1.00 30.08 167 PRO A O 1
ATOM 1321 N N . VAL A 1 168 ? -22.036 0.294 36.600 1.00 39.50 168 VAL A N 1
ATOM 1322 C CA . VAL A 1 168 ? -21.339 0.677 35.361 1.00 39.50 168 VAL A CA 1
ATOM 1323 C C . VAL A 1 168 ? -21.022 -0.555 34.504 1.00 39.50 168 VAL A C 1
ATOM 1325 O O . VAL A 1 168 ? -19.950 -1.152 34.621 1.00 39.50 168 VAL A O 1
ATOM 1328 N N . ILE A 1 169 ? -21.923 -0.899 33.584 1.00 33.50 169 ILE A N 1
ATOM 1329 C CA . ILE A 1 169 ? -21.641 -1.869 32.522 1.00 33.50 169 ILE A CA 1
ATOM 1330 C C . ILE A 1 169 ? -20.774 -1.187 31.458 1.00 33.50 169 ILE A C 1
ATOM 1332 O O . ILE A 1 169 ? -21.243 -0.443 30.593 1.00 33.50 169 ILE A O 1
ATOM 1336 N N . LYS A 1 170 ? -19.467 -1.456 31.515 1.00 40.81 170 LYS A N 1
ATOM 1337 C CA . LYS A 1 170 ? -18.585 -1.289 30.360 1.00 40.81 170 LYS A CA 1
ATOM 1338 C C . LYS A 1 170 ? -18.788 -2.476 29.422 1.00 40.81 170 LYS A C 1
ATOM 1340 O O . LYS A 1 170 ? -17.991 -3.401 29.479 1.00 40.81 170 LYS A O 1
ATOM 1345 N N . ASP A 1 171 ? -19.761 -2.413 28.519 1.00 29.14 171 ASP A N 1
ATOM 1346 C CA . ASP A 1 171 ? -19.568 -3.082 27.233 1.00 29.14 171 ASP A CA 1
ATOM 1347 C C . ASP A 1 171 ? -20.390 -2.509 26.079 1.00 29.14 171 ASP A C 1
ATOM 1349 O O . ASP A 1 171 ? -21.245 -1.645 26.266 1.00 29.14 171 ASP A O 1
ATOM 1353 N N . ASN A 1 172 ? -20.036 -2.911 24.855 1.00 39.03 172 ASN A N 1
ATOM 1354 C CA . ASN A 1 172 ? -20.698 -2.470 23.626 1.00 39.03 172 ASN A CA 1
ATOM 1355 C C . ASN A 1 172 ? -21.209 -3.667 22.822 1.00 39.03 172 ASN A C 1
ATOM 1357 O O . ASN A 1 172 ? -20.644 -3.994 21.780 1.00 39.03 172 ASN A O 1
ATOM 1361 N N . SER A 1 173 ? -22.309 -4.251 23.280 1.00 31.61 173 SER A N 1
ATOM 1362 C CA . SER A 1 173 ? -23.227 -5.056 22.475 1.00 31.61 173 SER A CA 1
ATOM 1363 C C . SER A 1 173 ? -24.589 -4.351 22.503 1.00 31.61 173 SER A C 1
ATOM 1365 O O . SER A 1 173 ? -25.062 -3.942 23.555 1.00 31.61 173 SER A O 1
ATOM 1367 N N . GLU A 1 174 ? -25.144 -3.917 21.377 1.00 31.77 174 GLU A N 1
ATOM 1368 C CA . GLU A 1 174 ? -25.712 -4.755 20.311 1.00 31.77 174 GLU A CA 1
ATOM 1369 C C . GLU A 1 174 ? -27.037 -5.451 20.723 1.00 31.77 174 GLU A C 1
ATOM 1371 O O . GLU A 1 174 ? -27.017 -6.562 21.231 1.00 31.77 174 GLU A O 1
ATOM 1376 N N . LEU A 1 175 ? -28.189 -4.826 20.436 1.00 28.12 175 LEU A N 1
ATOM 1377 C CA . LEU A 1 175 ? -29.521 -5.445 20.259 1.00 28.12 175 LEU A CA 1
ATOM 1378 C C . LEU A 1 175 ? -29.909 -5.265 18.779 1.00 28.12 175 LEU A C 1
ATOM 1380 O O . LEU A 1 175 ? -29.926 -4.124 18.331 1.00 28.12 175 LEU A O 1
ATOM 1384 N N . ASP A 1 176 ? -30.050 -6.324 17.967 1.00 32.38 176 ASP A N 1
ATOM 1385 C CA . ASP A 1 176 ? -30.016 -6.170 16.487 1.00 32.38 176 ASP A CA 1
ATOM 1386 C C . ASP A 1 176 ? -31.265 -5.499 15.885 1.00 32.38 176 ASP A C 1
ATOM 1388 O O . ASP A 1 176 ? -32.328 -5.487 16.491 1.00 32.38 176 ASP A O 1
ATOM 1392 N N . ASP A 1 177 ? -31.112 -4.841 14.732 1.00 37.75 177 ASP A N 1
ATOM 1393 C CA . ASP A 1 177 ? -31.686 -3.497 14.489 1.00 37.75 177 ASP A CA 1
ATOM 1394 C C . ASP A 1 177 ? -33.222 -3.398 14.261 1.00 37.75 177 ASP A C 1
ATOM 1396 O O . ASP A 1 177 ? -33.729 -2.337 13.903 1.00 37.75 177 ASP A O 1
ATOM 1400 N N . ALA A 1 178 ? -33.983 -4.468 14.531 1.00 43.47 178 ALA A N 1
ATOM 1401 C CA . ALA A 1 178 ? -35.424 -4.413 14.842 1.00 43.47 178 ALA A CA 1
ATOM 1402 C C . ALA A 1 178 ? -35.694 -4.114 16.341 1.00 43.47 178 ALA A C 1
ATOM 1404 O O . ALA A 1 178 ? -36.844 -4.023 16.763 1.00 43.47 178 ALA A O 1
ATOM 1405 N N . GLU A 1 179 ? -34.620 -3.956 17.121 1.00 39.44 179 GLU A N 1
ATOM 1406 C CA . GLU A 1 179 ? -34.584 -3.716 18.564 1.00 39.44 179 GLU A CA 1
ATOM 1407 C C . GLU A 1 179 ? -33.351 -2.852 18.967 1.00 39.44 179 GLU A C 1
ATOM 1409 O O . GLU A 1 179 ? -32.866 -2.921 20.088 1.00 39.44 179 GLU A O 1
ATOM 1414 N N . GLY A 1 180 ? -32.847 -1.981 18.073 1.00 39.00 180 GLY A N 1
ATOM 1415 C CA . GLY A 1 180 ? -31.994 -0.826 18.433 1.00 39.00 180 GLY A CA 1
ATOM 1416 C C . GLY A 1 180 ? -30.460 -0.986 18.404 1.00 39.00 180 GLY A C 1
ATOM 1417 O O . GLY A 1 180 ? -29.784 -0.698 19.401 1.00 39.00 180 GLY A O 1
ATOM 1418 N N . GLN A 1 181 ? -29.850 -1.294 17.250 1.00 32.72 181 GLN A N 1
ATOM 1419 C CA . GLN A 1 181 ? -28.404 -1.530 17.160 1.00 32.72 181 GLN A CA 1
ATOM 1420 C C . GLN A 1 181 ? -27.581 -0.307 16.768 1.00 32.72 181 GLN A C 1
ATOM 1422 O O . GLN A 1 181 ? -27.045 -0.168 15.664 1.00 32.72 181 GLN A O 1
ATOM 1427 N N . THR A 1 182 ? -27.300 0.535 17.765 1.00 29.83 182 THR A N 1
ATOM 1428 C CA . THR A 1 182 ? -26.201 1.507 17.668 1.00 29.83 182 THR A CA 1
ATOM 1429 C C . THR A 1 182 ? -24.823 0.839 17.766 1.00 29.83 182 THR A C 1
ATOM 1431 O O . THR A 1 182 ? -23.993 1.192 18.607 1.00 29.83 182 THR A O 1
ATOM 1434 N N . ARG A 1 183 ? -24.523 -0.057 16.810 1.00 32.53 183 ARG A N 1
ATOM 1435 C CA . ARG A 1 183 ? -23.155 -0.430 16.434 1.00 32.53 183 ARG A CA 1
ATOM 1436 C C . ARG A 1 183 ? -22.334 0.851 16.355 1.00 32.53 183 ARG A C 1
ATOM 1438 O O . ARG A 1 183 ? -22.491 1.654 15.427 1.00 32.53 183 ARG A O 1
ATOM 1445 N N . LYS A 1 184 ? -21.436 1.059 17.328 1.00 36.88 184 LYS A N 1
ATOM 1446 C CA . LYS A 1 184 ? -20.352 2.039 17.200 1.00 36.88 184 LYS A CA 1
ATOM 1447 C C . LYS A 1 184 ? -19.724 1.757 15.843 1.00 36.88 184 LYS A C 1
ATOM 1449 O O . LYS A 1 184 ? -19.177 0.673 15.666 1.00 36.88 184 LYS A O 1
ATOM 1454 N N . ARG A 1 185 ? -19.822 2.689 14.882 1.00 36.44 185 ARG A N 1
ATOM 1455 C CA . ARG A 1 185 ? -19.185 2.534 13.564 1.00 36.44 185 ARG A CA 1
ATOM 1456 C C . ARG A 1 185 ? -17.679 2.464 13.794 1.00 36.44 185 ARG A C 1
ATOM 1458 O O . ARG A 1 185 ? -16.999 3.487 13.768 1.00 36.44 185 ARG A O 1
ATOM 1465 N N . THR A 1 186 ? -17.164 1.262 14.036 1.00 39.03 186 THR A N 1
ATOM 1466 C CA . THR A 1 186 ? -15.746 0.936 14.027 1.00 39.03 186 THR A CA 1
ATOM 1467 C C . THR A 1 186 ? -15.302 1.237 12.611 1.00 39.03 186 THR A C 1
ATOM 1469 O O . THR A 1 186 ? -15.631 0.532 11.658 1.00 39.03 186 THR A O 1
ATOM 1472 N N . THR A 1 187 ? -14.701 2.414 12.428 1.00 51.88 187 THR A N 1
ATOM 1473 C CA . THR A 1 187 ? -14.485 2.938 11.083 1.00 51.88 187 THR A CA 1
ATOM 1474 C C . THR A 1 187 ? -13.390 2.107 10.416 1.00 51.88 187 THR A C 1
ATOM 1476 O O . THR A 1 187 ? -12.220 2.455 10.528 1.00 51.88 187 THR A O 1
ATOM 1479 N N . SER A 1 188 ? -13.772 1.024 9.723 1.00 77.44 188 SER A N 1
ATOM 1480 C CA . SER A 1 188 ? -12.851 0.021 9.170 1.00 77.44 188 SER A CA 1
ATOM 1481 C C . SER A 1 188 ? -11.625 0.677 8.547 1.00 77.44 188 SER A C 1
ATOM 1483 O O . SER A 1 188 ? -11.757 1.601 7.740 1.00 77.44 188 SER A O 1
ATOM 1485 N N . HIS A 1 189 ? -10.435 0.255 8.962 1.00 88.44 189 HIS A N 1
ATOM 1486 C CA . HIS A 1 189 ? -9.182 0.811 8.453 1.00 88.44 189 HIS A CA 1
ATOM 1487 C C . HIS A 1 189 ? -8.939 0.470 6.977 1.00 88.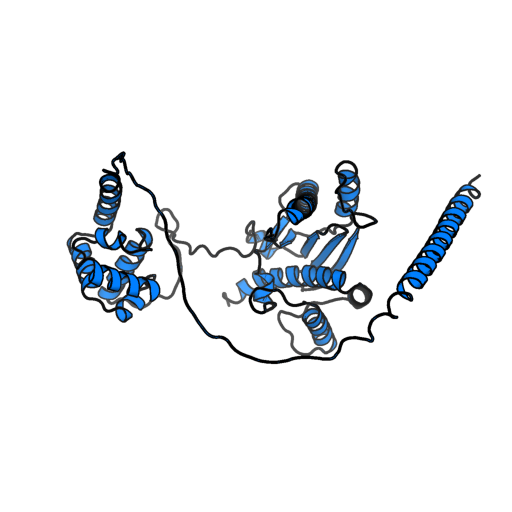44 189 HIS A C 1
ATOM 1489 O O . HIS A 1 189 ? -8.127 1.129 6.332 1.00 88.44 189 HIS A O 1
ATOM 1495 N N . ILE A 1 190 ? -9.660 -0.530 6.463 1.00 91.62 190 ILE A N 1
ATOM 1496 C CA . ILE A 1 190 ? -9.577 -1.066 5.106 1.00 91.62 190 ILE A CA 1
ATOM 1497 C C . ILE A 1 190 ? -10.982 -1.039 4.480 1.00 91.62 190 ILE A C 1
ATOM 1499 O O . ILE A 1 190 ? -11.955 -1.386 5.159 1.00 91.62 190 ILE A O 1
ATOM 1503 N N . HIS A 1 191 ? -11.083 -0.614 3.218 1.00 89.88 191 HIS A N 1
ATOM 1504 C CA . HIS A 1 191 ? -12.331 -0.501 2.452 1.00 89.88 191 HIS A CA 1
ATOM 1505 C C . HIS A 1 191 ? -12.187 -1.096 1.036 1.00 89.88 191 HIS A C 1
ATOM 1507 O O . HIS A 1 191 ? -11.223 -0.739 0.365 1.00 89.88 191 HIS A O 1
ATOM 1513 N N . PRO A 1 192 ? -13.114 -1.941 0.541 1.00 90.50 192 PRO A N 1
ATOM 1514 C CA . PRO A 1 192 ? -14.270 -2.490 1.254 1.00 90.50 192 PRO A CA 1
ATOM 1515 C C . PRO A 1 192 ? -13.855 -3.281 2.507 1.00 90.50 192 PRO A C 1
ATOM 1517 O O . PRO A 1 192 ? -12.682 -3.594 2.710 1.00 90.50 192 PRO A O 1
ATOM 1520 N N . ARG A 1 193 ? -14.804 -3.524 3.417 1.00 87.25 193 ARG A N 1
ATOM 1521 C CA . ARG A 1 193 ? -14.521 -4.298 4.632 1.00 87.25 193 ARG A CA 1
ATOM 1522 C C . ARG A 1 193 ? -14.292 -5.758 4.230 1.00 87.25 193 ARG A C 1
ATOM 1524 O O . ARG A 1 193 ? -15.146 -6.335 3.569 1.00 87.25 193 ARG A O 1
ATOM 1531 N N . LEU A 1 194 ? -13.179 -6.343 4.673 1.00 88.62 194 LEU A N 1
ATOM 1532 C CA . LEU A 1 194 ? -12.915 -7.779 4.533 1.00 88.62 194 LEU A CA 1
ATOM 1533 C C . LEU A 1 194 ? -14.051 -8.589 5.180 1.00 88.62 194 LEU A C 1
ATOM 1535 O O . LEU A 1 194 ? -14.440 -8.282 6.314 1.00 88.62 194 LEU A O 1
ATOM 1539 N N . SER A 1 195 ? -14.544 -9.625 4.499 1.00 87.81 195 SER A N 1
ATOM 1540 C CA . SER A 1 195 ? -15.428 -10.615 5.123 1.00 87.81 195 SER A CA 1
ATOM 1541 C C . SER A 1 195 ? -14.658 -11.447 6.167 1.00 87.81 195 SER A C 1
ATOM 1543 O O . SER A 1 195 ? -13.427 -11.545 6.075 1.00 87.81 195 SER A O 1
ATOM 1545 N N . PRO A 1 196 ? -15.343 -12.043 7.165 1.00 87.00 196 PRO A N 1
ATOM 1546 C CA . PRO A 1 196 ? -14.708 -12.952 8.123 1.00 87.00 196 PRO A CA 1
ATOM 1547 C C . PRO A 1 196 ? -14.008 -14.122 7.421 1.00 87.00 196 PRO A C 1
ATOM 1549 O O . PRO A 1 196 ? -12.818 -14.328 7.627 1.00 87.00 196 PRO A O 1
ATOM 1552 N N . GLU A 1 197 ? -14.699 -14.773 6.482 1.00 88.19 197 GLU A N 1
ATOM 1553 C CA . GLU A 1 197 ? -14.174 -15.875 5.663 1.00 88.19 197 GLU A CA 1
ATOM 1554 C C . GLU A 1 197 ? -12.883 -15.503 4.921 1.00 88.19 197 GLU A C 1
ATOM 1556 O O . GLU A 1 197 ? -11.917 -16.263 4.927 1.00 88.19 197 GLU A O 1
ATOM 1561 N N . LEU A 1 198 ? -12.833 -14.317 4.301 1.00 87.81 198 LEU A N 1
ATOM 1562 C CA . LEU A 1 198 ? -11.634 -13.853 3.604 1.00 87.81 198 LEU A CA 1
ATOM 1563 C C . LEU A 1 198 ? -10.499 -13.592 4.595 1.00 87.81 198 LEU A C 1
ATOM 1565 O O . LEU A 1 198 ? -9.365 -13.972 4.331 1.00 87.81 198 LEU A O 1
ATOM 1569 N N . ARG A 1 199 ? -10.781 -12.988 5.755 1.00 88.19 199 ARG A N 1
ATOM 1570 C CA . ARG A 1 199 ? -9.770 -12.789 6.805 1.00 88.19 199 ARG A CA 1
ATOM 1571 C C . ARG A 1 199 ? -9.208 -14.119 7.310 1.00 88.19 199 ARG A C 1
ATOM 1573 O O . ARG A 1 199 ? -7.998 -14.222 7.491 1.00 88.19 199 ARG A O 1
ATOM 1580 N N . GLU A 1 200 ? -10.062 -15.110 7.533 1.00 87.75 200 GLU A N 1
ATOM 1581 C CA . GLU A 1 200 ? -9.672 -16.422 8.053 1.00 87.75 200 GLU A CA 1
ATOM 1582 C C . GLU A 1 200 ? -8.898 -17.253 7.029 1.00 87.75 200 GLU A C 1
ATOM 1584 O O . GLU A 1 200 ? -7.969 -17.956 7.422 1.00 87.75 200 GLU A O 1
ATOM 1589 N N . ASN A 1 201 ? -9.148 -17.081 5.725 1.00 89.38 201 ASN A N 1
ATOM 1590 C CA . ASN A 1 201 ? -8.522 -17.889 4.667 1.00 89.38 201 ASN A CA 1
ATOM 1591 C C . ASN A 1 201 ? -7.386 -17.207 3.872 1.00 89.38 201 ASN A C 1
ATOM 1593 O O . ASN A 1 201 ? -6.595 -17.917 3.261 1.00 89.38 201 ASN A O 1
ATOM 1597 N N . LEU A 1 202 ? -7.240 -15.873 3.914 1.00 92.81 202 LEU A N 1
ATOM 1598 C CA . LEU A 1 202 ? -6.198 -15.105 3.199 1.00 92.81 202 LEU A CA 1
ATOM 1599 C C . LEU A 1 202 ? -4.773 -15.579 3.521 1.00 92.81 202 LEU A C 1
ATOM 1601 O O . LEU A 1 202 ? -4.289 -15.387 4.641 1.00 92.81 202 LEU A O 1
ATOM 1605 N N . GLN A 1 203 ? -4.086 -16.144 2.533 1.00 94.62 203 GLN A N 1
ATOM 1606 C CA . GLN A 1 203 ? -2.697 -16.595 2.627 1.00 94.62 203 GLN A CA 1
ATOM 1607 C C . GLN A 1 203 ? -1.707 -15.483 2.279 1.00 94.62 203 GLN A C 1
ATOM 1609 O O . GLN A 1 203 ? -0.609 -15.462 2.826 1.00 94.62 203 GLN A O 1
ATOM 1614 N N . SER A 1 204 ? -2.094 -14.534 1.424 1.00 96.44 204 SER A N 1
ATOM 1615 C CA . SER A 1 204 ? -1.215 -13.497 0.879 1.00 96.44 204 SER A CA 1
ATOM 1616 C C . SER A 1 204 ? -1.920 -12.157 0.642 1.00 96.44 204 SER A C 1
ATOM 1618 O O . SER A 1 204 ? -3.120 -12.083 0.375 1.00 96.44 204 SER A O 1
ATOM 1620 N N . VAL A 1 205 ? -1.149 -11.073 0.716 1.00 97.62 205 VAL A N 1
ATOM 1621 C CA . VAL A 1 205 ? -1.542 -9.732 0.264 1.00 97.62 205 VAL A CA 1
ATOM 1622 C C . VAL A 1 205 ? -0.478 -9.185 -0.677 1.00 97.62 205 VAL A C 1
ATOM 1624 O O . VAL A 1 205 ? 0.710 -9.199 -0.354 1.00 97.62 205 VAL A O 1
ATOM 1627 N N . VAL A 1 206 ? -0.908 -8.658 -1.823 1.00 98.69 206 VAL A N 1
ATOM 1628 C CA . VAL A 1 206 ? -0.042 -7.920 -2.751 1.00 98.69 206 VAL A CA 1
ATOM 1629 C C . VAL A 1 206 ? -0.303 -6.433 -2.566 1.00 98.69 206 VAL A C 1
ATOM 1631 O O . VAL A 1 206 ? -1.397 -5.937 -2.835 1.00 98.69 206 VAL A O 1
ATOM 1634 N N . THR A 1 207 ? 0.680 -5.691 -2.071 1.00 98.38 207 THR A N 1
ATOM 1635 C CA . THR A 1 207 ? 0.552 -4.241 -1.916 1.00 98.38 207 THR A CA 1
ATOM 1636 C C . THR A 1 207 ? 0.936 -3.508 -3.191 1.00 98.38 207 THR A C 1
ATOM 1638 O O . THR A 1 207 ? 1.787 -3.971 -3.944 1.00 98.38 207 THR A O 1
ATOM 1641 N N . LEU A 1 208 ? 0.306 -2.357 -3.431 1.00 97.38 208 LEU A N 1
ATOM 1642 C CA . LEU A 1 208 ? 0.462 -1.563 -4.647 1.00 97.38 208 LEU A CA 1
ATOM 1643 C C . LEU A 1 208 ? 0.739 -0.091 -4.305 1.00 97.38 208 LEU A C 1
ATOM 1645 O O . LEU A 1 208 ? -0.104 0.585 -3.703 1.00 97.38 208 LEU A O 1
ATOM 1649 N N . ASP A 1 209 ? 1.868 0.445 -4.772 1.00 95.50 209 ASP A N 1
ATOM 1650 C CA . ASP A 1 209 ? 2.062 1.890 -4.937 1.00 95.50 209 ASP A CA 1
ATOM 1651 C C . ASP A 1 209 ? 2.383 2.219 -6.401 1.00 95.50 209 ASP A C 1
ATOM 1653 O O . ASP A 1 209 ? 3.487 1.987 -6.894 1.00 95.50 209 ASP A O 1
ATOM 1657 N N . VAL A 1 210 ? 1.376 2.736 -7.111 1.00 94.25 210 VAL A N 1
ATOM 1658 C CA . VAL A 1 210 ? 1.500 3.169 -8.508 1.00 94.25 210 VAL A CA 1
ATOM 1659 C C . VAL A 1 210 ? 2.130 4.563 -8.556 1.00 94.25 210 VAL A C 1
ATOM 1661 O O . VAL A 1 210 ? 1.712 5.477 -7.835 1.00 94.25 210 VAL A O 1
ATOM 1664 N N . SER A 1 211 ? 3.120 4.711 -9.434 1.00 90.62 211 SER A N 1
ATOM 1665 C CA . SER A 1 211 ? 3.815 5.956 -9.772 1.00 90.62 211 SER A CA 1
ATOM 1666 C C . SER A 1 211 ? 3.783 6.187 -11.292 1.00 90.62 211 SER A C 1
ATOM 1668 O O . SER A 1 211 ? 3.174 5.405 -12.015 1.00 90.62 211 SER A O 1
ATOM 1670 N N . PHE A 1 212 ? 4.414 7.255 -11.791 1.00 87.56 212 PHE A N 1
ATOM 1671 C CA . PHE A 1 212 ? 4.486 7.510 -13.240 1.00 87.56 212 PHE A CA 1
ATOM 1672 C C . PHE A 1 212 ? 5.395 6.554 -14.002 1.00 87.56 212 PHE A C 1
ATOM 1674 O O . PHE A 1 212 ? 5.215 6.405 -15.199 1.00 87.56 212 PHE A O 1
ATOM 1681 N N . GLU A 1 213 ? 6.383 5.970 -13.333 1.00 88.00 213 GLU A N 1
ATOM 1682 C CA . GLU A 1 213 ? 7.428 5.156 -13.966 1.00 88.00 213 GLU A CA 1
ATOM 1683 C C . GLU A 1 213 ? 7.190 3.669 -13.692 1.00 88.00 213 GLU A C 1
ATOM 1685 O O . GLU A 1 213 ? 7.405 2.840 -14.568 1.00 88.00 213 GLU A O 1
ATOM 1690 N N . HIS A 1 214 ? 6.690 3.342 -12.492 1.00 92.69 214 HIS A N 1
ATOM 1691 C CA . HIS A 1 214 ? 6.577 1.965 -12.009 1.00 92.69 214 HIS A CA 1
ATOM 1692 C C . HIS A 1 214 ? 5.306 1.715 -11.186 1.00 92.69 214 HIS A C 1
ATOM 1694 O O . HIS A 1 214 ? 4.849 2.600 -10.446 1.00 92.69 214 HIS A O 1
ATOM 1700 N N . VAL A 1 215 ? 4.829 0.469 -11.187 1.00 96.44 215 VAL A N 1
ATOM 1701 C CA . VAL A 1 215 ? 4.038 -0.100 -10.085 1.00 96.44 215 VAL A CA 1
ATOM 1702 C C . VAL A 1 215 ? 5.006 -0.725 -9.083 1.00 96.44 215 VAL A C 1
ATOM 1704 O O . VAL A 1 215 ? 5.726 -1.665 -9.401 1.00 96.44 215 VAL A O 1
ATOM 1707 N N . THR A 1 216 ? 5.052 -0.203 -7.859 1.00 97.81 216 THR A N 1
ATOM 1708 C CA . THR A 1 216 ? 5.859 -0.801 -6.785 1.00 97.81 216 THR A CA 1
ATOM 1709 C C . THR A 1 216 ? 5.016 -1.823 -6.036 1.00 97.81 216 THR A C 1
ATOM 1711 O O . THR A 1 216 ? 3.942 -1.469 -5.541 1.00 97.81 216 THR A O 1
ATOM 1714 N N . VAL A 1 217 ? 5.502 -3.063 -5.940 1.00 98.38 217 VAL A N 1
ATOM 1715 C CA . VAL A 1 217 ? 4.775 -4.185 -5.333 1.00 98.38 217 VAL A CA 1
ATOM 1716 C C . VAL A 1 217 ? 5.499 -4.745 -4.111 1.00 98.38 217 VAL A C 1
ATOM 1718 O O . VAL A 1 217 ? 6.728 -4.723 -4.036 1.00 98.38 217 VAL A O 1
ATOM 1721 N N . ALA A 1 218 ? 4.740 -5.252 -3.141 1.00 98.44 218 ALA A N 1
ATOM 1722 C CA . ALA A 1 218 ? 5.253 -6.199 -2.152 1.00 98.44 218 ALA A CA 1
ATOM 1723 C C . ALA A 1 218 ? 4.214 -7.301 -1.918 1.00 98.44 218 ALA A C 1
ATOM 1725 O O . ALA A 1 218 ? 3.116 -7.017 -1.436 1.00 98.44 218 ALA A O 1
ATOM 1726 N N . LYS A 1 219 ? 4.554 -8.547 -2.249 1.00 98.50 219 LYS A N 1
ATOM 1727 C CA . LYS A 1 219 ? 3.763 -9.724 -1.893 1.00 98.50 219 LYS A CA 1
ATOM 1728 C C . LYS A 1 219 ? 4.244 -10.233 -0.543 1.00 98.50 219 LYS A C 1
ATOM 1730 O O . LYS A 1 219 ? 5.414 -10.581 -0.389 1.00 98.50 219 LYS A O 1
ATOM 1735 N N . ILE A 1 220 ? 3.346 -10.245 0.436 1.00 97.50 220 ILE A N 1
ATOM 1736 C CA . ILE A 1 220 ? 3.638 -10.700 1.796 1.00 97.50 220 ILE A CA 1
ATOM 1737 C C . ILE A 1 220 ? 2.643 -11.795 2.158 1.00 97.50 220 ILE A C 1
ATOM 1739 O O . ILE A 1 220 ? 1.439 -11.602 1.980 1.00 97.50 220 ILE A O 1
ATOM 1743 N N . ASN A 1 221 ? 3.132 -12.924 2.666 1.00 95.25 221 ASN A N 1
ATOM 1744 C CA . ASN A 1 221 ? 2.283 -14.023 3.113 1.00 95.25 221 ASN A CA 1
ATOM 1745 C C . ASN A 1 221 ? 1.863 -13.894 4.589 1.00 95.25 221 ASN A C 1
ATOM 1747 O O . ASN A 1 221 ? 2.358 -13.053 5.345 1.00 95.25 221 ASN A O 1
ATOM 1751 N N . ARG A 1 222 ? 0.935 -14.755 5.019 1.00 90.81 222 ARG A N 1
ATOM 1752 C CA . ARG A 1 222 ? 0.379 -14.789 6.382 1.00 90.81 222 ARG A CA 1
ATOM 1753 C C . ARG A 1 222 ? 1.442 -15.005 7.465 1.00 90.81 222 ARG A C 1
ATOM 1755 O O . ARG A 1 222 ? 1.228 -14.587 8.600 1.00 90.81 222 ARG A O 1
ATOM 1762 N N . TYR A 1 223 ? 2.585 -15.597 7.129 1.00 90.44 223 TYR A N 1
ATOM 1763 C CA . TYR A 1 223 ? 3.714 -15.805 8.040 1.00 90.44 223 TYR A CA 1
ATOM 1764 C C . TYR A 1 223 ? 4.654 -14.585 8.122 1.00 90.44 223 TYR A C 1
ATOM 1766 O O . TYR A 1 223 ? 5.705 -14.649 8.760 1.00 90.44 223 TYR A O 1
ATOM 1774 N N . LEU A 1 224 ? 4.240 -13.451 7.537 1.00 92.06 224 LEU A N 1
ATOM 1775 C CA . LEU A 1 224 ? 5.006 -12.211 7.397 1.00 92.06 224 LEU A CA 1
ATOM 1776 C C . LEU A 1 224 ? 6.281 -12.397 6.569 1.00 92.06 224 LEU A C 1
ATOM 1778 O O . LEU A 1 224 ? 7.295 -11.759 6.844 1.00 92.06 224 LEU A O 1
ATOM 1782 N N . GLU A 1 225 ? 6.250 -13.256 5.555 1.00 93.94 225 GLU A N 1
ATOM 1783 C CA . GLU A 1 225 ? 7.375 -13.443 4.640 1.00 93.94 225 GLU A CA 1
ATOM 1784 C C . GLU A 1 225 ? 7.151 -12.676 3.345 1.00 93.94 225 GLU A C 1
ATOM 1786 O O . GLU A 1 225 ? 6.057 -12.684 2.783 1.00 93.94 225 GLU A O 1
ATOM 1791 N N . VAL A 1 226 ? 8.194 -11.983 2.897 1.00 97.00 226 VAL A N 1
ATOM 1792 C CA . VAL A 1 226 ? 8.211 -11.223 1.650 1.00 97.00 226 VAL A CA 1
ATOM 1793 C C . VAL A 1 226 ? 8.562 -12.176 0.517 1.00 97.00 226 VAL A C 1
ATOM 1795 O O . VAL A 1 226 ? 9.732 -12.505 0.313 1.00 97.00 226 VAL A O 1
ATOM 1798 N N . GLU A 1 227 ? 7.528 -12.621 -0.191 1.00 97.62 227 GLU A N 1
ATOM 1799 C CA . GLU A 1 227 ? 7.638 -13.521 -1.341 1.00 97.62 227 GLU A CA 1
ATOM 1800 C C . GLU A 1 227 ? 8.121 -12.781 -2.587 1.00 97.62 227 GLU A C 1
ATOM 1802 O O . GLU A 1 227 ? 8.885 -13.342 -3.361 1.00 97.62 227 GLU A O 1
ATOM 1807 N N . GLU A 1 228 ? 7.727 -11.513 -2.758 1.00 97.94 228 GLU A N 1
ATOM 1808 C CA . GLU A 1 228 ? 8.172 -10.655 -3.863 1.00 97.94 228 GLU A CA 1
ATOM 1809 C C . GLU A 1 228 ? 8.240 -9.194 -3.406 1.00 97.94 228 GLU A C 1
ATOM 1811 O O . GLU A 1 228 ? 7.318 -8.710 -2.745 1.00 97.94 228 GLU A O 1
ATOM 1816 N N . TRP A 1 229 ? 9.293 -8.458 -3.775 1.00 97.94 229 TRP A N 1
ATOM 1817 C CA . TRP A 1 229 ? 9.433 -7.035 -3.432 1.00 97.94 229 TRP A CA 1
ATOM 1818 C C . TRP A 1 229 ? 10.223 -6.264 -4.489 1.00 97.94 229 TRP A C 1
ATOM 1820 O O . TRP A 1 229 ? 11.429 -6.071 -4.371 1.00 97.94 229 TRP A O 1
ATOM 1830 N N . ARG A 1 230 ? 9.526 -5.822 -5.541 1.00 97.12 230 ARG A N 1
ATOM 1831 C CA . ARG A 1 230 ? 10.139 -5.173 -6.709 1.00 97.12 230 ARG A CA 1
ATOM 1832 C C . ARG A 1 230 ? 9.335 -3.980 -7.228 1.00 97.12 230 ARG A C 1
ATOM 1834 O O . ARG A 1 230 ? 8.272 -3.622 -6.718 1.00 97.12 230 ARG A O 1
ATOM 1841 N N . GLN A 1 231 ? 9.878 -3.353 -8.262 1.00 96.69 231 GLN A N 1
ATOM 1842 C CA . GLN A 1 231 ? 9.198 -2.363 -9.090 1.00 96.69 231 GLN A CA 1
ATOM 1843 C C . GLN A 1 231 ? 8.988 -2.979 -10.473 1.00 96.69 231 GLN A C 1
ATOM 1845 O O . GLN A 1 231 ? 9.916 -3.585 -10.999 1.00 96.69 231 GLN A O 1
ATOM 1850 N N . ILE A 1 232 ? 7.782 -2.829 -11.010 1.00 96.25 232 ILE A N 1
ATOM 1851 C CA . ILE A 1 232 ? 7.372 -3.257 -12.350 1.00 96.25 232 ILE A CA 1
ATOM 1852 C C . ILE A 1 232 ? 7.281 -2.000 -13.208 1.00 96.25 232 ILE A C 1
ATOM 1854 O O . ILE A 1 232 ? 6.614 -1.041 -12.804 1.00 96.25 232 ILE A O 1
ATOM 1858 N N . ASP A 1 233 ? 7.949 -1.984 -14.354 1.00 92.19 233 ASP A N 1
ATOM 1859 C CA . ASP A 1 233 ? 8.051 -0.796 -15.198 1.00 92.19 233 ASP A CA 1
ATOM 1860 C C . ASP A 1 233 ? 6.750 -0.562 -15.983 1.00 92.19 233 ASP A C 1
ATOM 1862 O O . ASP A 1 233 ? 6.219 -1.450 -16.642 1.00 92.19 233 ASP A O 1
ATOM 1866 N N . LEU A 1 234 ? 6.225 0.663 -15.916 1.00 89.31 234 LEU A N 1
ATOM 1867 C CA . LEU A 1 234 ? 5.098 1.113 -16.741 1.00 89.31 234 LEU A CA 1
ATOM 1868 C C . LEU A 1 234 ? 5.591 1.802 -18.017 1.00 89.31 234 LEU A C 1
ATOM 1870 O O . LEU A 1 234 ? 4.986 1.658 -19.079 1.00 89.31 234 LEU A O 1
ATOM 1874 N N . PHE A 1 235 ? 6.680 2.568 -17.917 1.00 83.31 235 PHE A N 1
ATOM 1875 C CA . PHE A 1 235 ? 7.239 3.339 -19.024 1.00 83.31 235 PHE A CA 1
ATOM 1876 C C . PHE A 1 235 ? 8.763 3.414 -18.917 1.00 83.31 235 PHE A C 1
ATOM 1878 O O . PHE A 1 235 ? 9.306 3.652 -17.842 1.00 83.31 235 PHE A O 1
ATOM 1885 N N . ASP A 1 236 ? 9.445 3.302 -20.058 1.00 72.94 236 ASP A N 1
ATOM 1886 C CA . ASP A 1 236 ? 10.915 3.211 -20.137 1.00 72.94 236 ASP A CA 1
ATOM 1887 C C . ASP A 1 236 ? 11.635 4.521 -19.743 1.00 72.94 236 ASP A C 1
ATOM 1889 O O . ASP A 1 236 ? 12.851 4.556 -19.561 1.00 72.94 236 ASP A O 1
ATOM 1893 N N . THR A 1 237 ? 10.894 5.632 -19.664 1.00 68.50 237 THR A N 1
ATOM 1894 C CA . THR A 1 237 ? 11.385 6.974 -19.313 1.00 68.50 237 THR A CA 1
ATOM 1895 C C . THR A 1 237 ? 10.305 7.770 -18.577 1.00 68.50 237 THR A C 1
ATOM 1897 O O . THR A 1 237 ? 9.122 7.448 -18.658 1.00 68.50 237 THR A O 1
ATOM 1900 N N . TYR A 1 238 ? 10.694 8.842 -17.876 1.00 64.62 238 TYR A N 1
ATOM 1901 C CA . TYR A 1 238 ? 9.751 9.724 -17.183 1.00 64.62 238 TYR A CA 1
ATOM 1902 C C . TYR A 1 238 ? 8.760 10.390 -18.157 1.00 64.62 238 TYR A C 1
ATOM 1904 O O . TYR A 1 238 ? 9.112 11.282 -18.935 1.00 64.62 238 TYR A O 1
ATOM 1912 N N . VAL A 1 239 ? 7.489 9.995 -18.070 1.00 63.22 239 VAL A N 1
ATOM 1913 C CA . VAL A 1 239 ? 6.415 10.490 -18.938 1.00 63.22 239 VAL A CA 1
ATOM 1914 C C . VAL A 1 239 ? 5.775 11.752 -18.347 1.00 63.22 239 VAL A C 1
ATOM 1916 O O . VAL A 1 239 ? 4.866 11.693 -17.521 1.00 63.22 239 VAL A O 1
ATOM 1919 N N . GLN A 1 240 ? 6.215 12.932 -18.802 1.00 57.97 240 GLN A N 1
ATOM 1920 C CA . GLN A 1 240 ? 5.651 14.219 -18.355 1.00 57.97 240 GLN A CA 1
ATOM 1921 C C . GLN A 1 240 ? 4.203 14.458 -18.845 1.00 57.97 240 GLN A C 1
ATOM 1923 O O . GLN A 1 240 ? 3.455 15.221 -18.230 1.00 57.97 240 GLN A O 1
ATOM 1928 N N . LYS A 1 241 ? 3.798 13.816 -19.948 1.00 69.69 241 LYS A N 1
ATOM 1929 C CA . LYS A 1 241 ? 2.436 13.836 -20.504 1.00 69.69 241 LYS A CA 1
ATOM 1930 C C . LYS A 1 241 ? 2.009 12.409 -20.815 1.00 69.69 241 LYS A C 1
ATOM 1932 O O . LYS A 1 241 ? 2.615 11.787 -21.677 1.00 69.69 241 LYS A O 1
ATOM 1937 N N . LEU A 1 242 ? 0.988 11.917 -20.119 1.00 81.19 242 LEU A N 1
ATOM 1938 C CA . LEU A 1 242 ? 0.489 10.558 -20.294 1.00 81.19 242 LEU A CA 1
ATOM 1939 C C . LEU A 1 242 ? -0.082 10.376 -21.708 1.00 81.19 242 LEU A C 1
ATOM 1941 O O . LEU A 1 242 ? -1.047 11.049 -22.067 1.00 81.19 242 LEU A O 1
ATOM 1945 N N . ASP A 1 243 ? 0.508 9.477 -22.494 1.00 82.00 243 ASP A N 1
ATOM 1946 C CA . ASP A 1 243 ? -0.076 9.044 -23.762 1.00 82.00 243 ASP A CA 1
ATOM 1947 C C . ASP A 1 243 ? -1.152 7.990 -23.477 1.00 82.00 243 ASP A C 1
ATOM 1949 O O . ASP A 1 243 ? -0.866 6.888 -23.005 1.00 82.00 243 ASP A O 1
ATOM 1953 N N . HIS A 1 244 ? -2.408 8.351 -23.730 1.00 82.69 244 HIS A N 1
ATOM 1954 C CA . HIS A 1 244 ? -3.552 7.476 -23.497 1.00 82.69 244 HIS A CA 1
ATOM 1955 C C . HIS A 1 244 ? -3.691 6.359 -24.543 1.00 82.69 244 HIS A C 1
ATOM 1957 O O . HIS A 1 244 ? -4.387 5.386 -24.267 1.00 82.69 244 HIS A O 1
ATOM 1963 N N . VAL A 1 245 ? -3.047 6.471 -25.712 1.00 86.25 245 VAL A N 1
ATOM 1964 C CA . VAL A 1 245 ? -3.110 5.455 -26.777 1.00 86.25 245 VAL A CA 1
ATOM 1965 C C . VAL A 1 245 ? -2.241 4.256 -26.406 1.00 86.25 245 VAL A C 1
ATOM 1967 O O . VAL A 1 245 ? -2.718 3.124 -26.395 1.00 86.25 245 VAL A O 1
ATOM 1970 N N . LEU A 1 246 ? -0.992 4.510 -26.005 1.00 83.88 246 LEU A N 1
ATOM 1971 C CA . LEU A 1 246 ? -0.045 3.471 -25.574 1.00 83.88 246 LEU A CA 1
ATOM 1972 C C . LEU A 1 246 ? -0.353 2.903 -24.178 1.00 83.88 246 LEU A C 1
ATOM 1974 O O . LEU A 1 246 ? 0.250 1.915 -23.757 1.00 83.88 246 LEU A O 1
ATOM 1978 N N . LEU A 1 247 ? -1.289 3.515 -23.445 1.00 87.56 247 LEU A N 1
ATOM 1979 C CA . LEU A 1 247 ? -1.609 3.129 -22.074 1.00 87.56 247 LEU A CA 1
ATOM 1980 C C . LEU A 1 247 ? -2.121 1.687 -21.971 1.00 87.56 247 LEU A C 1
ATOM 1982 O O . LEU A 1 247 ? -1.791 1.015 -21.001 1.00 87.56 247 LEU A O 1
ATOM 1986 N N . TYR A 1 248 ? -2.903 1.19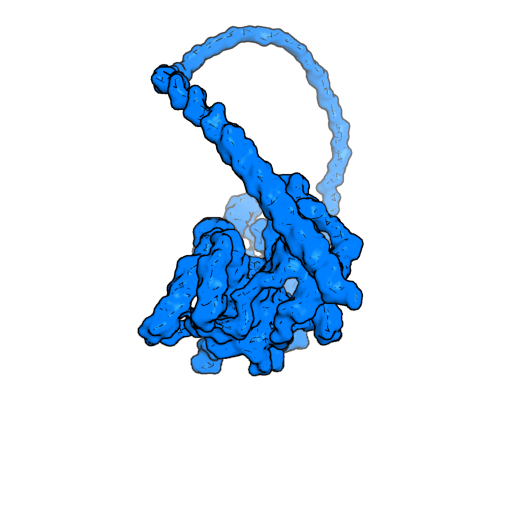8 -22.940 1.00 89.94 248 TYR A N 1
ATOM 1987 C CA . TYR A 1 248 ? -3.470 -0.152 -22.865 1.00 89.94 248 TYR A CA 1
ATOM 1988 C C . TYR A 1 248 ? -2.378 -1.231 -22.818 1.00 89.94 248 TYR A C 1
ATOM 1990 O O . TYR A 1 248 ? -2.340 -2.011 -21.869 1.00 89.94 248 TYR A O 1
ATOM 1998 N N . GLU A 1 249 ? -1.459 -1.227 -23.786 1.00 89.94 249 GLU A N 1
ATOM 1999 C CA . GLU A 1 249 ? -0.381 -2.220 -23.905 1.00 89.94 249 GLU A CA 1
ATOM 2000 C C . GLU A 1 249 ? 0.544 -2.207 -22.680 1.00 89.94 249 GLU A C 1
ATOM 2002 O O . GLU A 1 249 ? 0.822 -3.254 -22.096 1.00 89.94 249 GLU A O 1
ATOM 2007 N N . ARG A 1 250 ? 0.954 -1.010 -22.234 1.00 90.69 250 ARG A N 1
ATOM 2008 C CA . ARG A 1 250 ? 1.807 -0.835 -21.046 1.00 90.69 250 ARG A CA 1
ATOM 2009 C C . ARG A 1 250 ? 1.134 -1.309 -19.760 1.00 90.69 250 ARG A C 1
ATOM 2011 O O . ARG A 1 250 ? 1.786 -1.899 -18.903 1.00 90.69 250 ARG A O 1
ATOM 2018 N N . ILE A 1 251 ? -0.173 -1.090 -19.632 1.00 92.94 251 ILE A N 1
ATOM 2019 C CA . ILE A 1 251 ? -0.951 -1.581 -18.493 1.00 92.94 251 ILE A CA 1
ATOM 2020 C C . ILE A 1 251 ? -1.114 -3.100 -18.548 1.00 92.94 251 ILE A C 1
ATOM 2022 O O . ILE A 1 251 ? -0.986 -3.722 -17.501 1.00 92.94 251 ILE A O 1
ATOM 2026 N N . GLN A 1 252 ? -1.385 -3.707 -19.711 1.00 94.31 252 GLN A N 1
ATOM 2027 C CA . GLN A 1 252 ? -1.494 -5.172 -19.800 1.00 94.31 252 GLN A CA 1
ATOM 2028 C C . GLN A 1 252 ? -0.178 -5.845 -19.389 1.00 94.31 252 GLN A C 1
ATOM 2030 O O . GLN A 1 252 ? -0.202 -6.694 -18.504 1.00 94.31 252 GLN A O 1
ATOM 2035 N N . ALA A 1 253 ? 0.964 -5.384 -19.916 1.00 94.06 253 ALA A N 1
ATOM 2036 C CA . ALA A 1 253 ? 2.280 -5.893 -19.520 1.00 94.06 253 ALA A CA 1
ATOM 2037 C C . ALA A 1 253 ? 2.499 -5.813 -17.995 1.00 94.06 253 ALA A C 1
ATOM 2039 O O . ALA A 1 253 ? 2.809 -6.815 -17.352 1.00 94.06 253 ALA A O 1
ATOM 2040 N N . ALA A 1 254 ? 2.225 -4.655 -17.384 1.00 95.69 254 ALA A N 1
ATOM 2041 C CA . ALA A 1 254 ? 2.354 -4.498 -15.937 1.00 95.69 254 ALA A CA 1
ATOM 2042 C C . ALA A 1 254 ? 1.359 -5.360 -15.129 1.00 95.69 254 ALA A C 1
ATOM 2044 O O . ALA A 1 254 ? 1.701 -5.826 -14.047 1.00 95.69 254 ALA A O 1
ATOM 2045 N N . LEU A 1 255 ? 0.138 -5.596 -15.626 1.00 96.88 255 LEU A N 1
ATOM 2046 C CA . LEU A 1 255 ? -0.853 -6.478 -14.987 1.00 96.88 255 LEU A CA 1
ATOM 2047 C C . LEU A 1 255 ? -0.481 -7.964 -15.065 1.00 96.88 255 LEU A C 1
ATOM 2049 O O . LEU A 1 255 ? -0.991 -8.751 -14.264 1.00 96.88 255 LEU A O 1
ATOM 2053 N N . ASP A 1 256 ? 0.369 -8.353 -16.013 1.00 96.50 256 ASP A N 1
ATOM 2054 C CA . ASP A 1 256 ? 0.894 -9.713 -16.142 1.00 96.50 256 ASP A CA 1
ATOM 2055 C C . ASP A 1 256 ? 2.163 -9.940 -15.310 1.00 96.50 256 ASP A C 1
ATOM 2057 O O . ASP A 1 256 ? 2.383 -11.052 -14.838 1.00 96.50 256 ASP A O 1
ATOM 2061 N N . GLU A 1 257 ? 2.933 -8.885 -15.025 1.00 97.44 257 GLU A N 1
ATOM 2062 C CA . GLU A 1 257 ? 4.058 -8.924 -14.079 1.00 97.44 257 GLU A CA 1
ATOM 2063 C C . GLU A 1 257 ? 3.661 -8.758 -12.598 1.00 97.44 257 GLU A C 1
ATOM 2065 O O . GLU A 1 257 ? 4.451 -9.102 -11.706 1.00 97.44 257 GLU A O 1
ATOM 2070 N N . ILE A 1 258 ? 2.474 -8.204 -12.306 1.00 98.19 258 ILE A N 1
ATOM 2071 C CA . ILE A 1 258 ? 1.942 -8.116 -10.937 1.00 98.19 258 ILE A CA 1
ATOM 2072 C C . ILE A 1 258 ? 1.594 -9.535 -10.459 1.00 98.19 258 ILE A C 1
ATOM 2074 O O . ILE A 1 258 ? 0.783 -10.206 -11.100 1.00 98.19 258 ILE A O 1
ATOM 2078 N N . PRO A 1 259 ? 2.153 -9.994 -9.325 1.00 97.75 259 PRO A N 1
ATOM 2079 C CA . PRO A 1 259 ? 1.926 -11.353 -8.863 1.00 97.75 259 PRO A CA 1
ATOM 2080 C C . PRO A 1 259 ? 0.513 -11.561 -8.327 1.00 97.75 259 PRO A C 1
ATOM 2082 O O . PRO A 1 259 ? -0.116 -10.639 -7.806 1.00 97.75 259 PRO A O 1
ATOM 2085 N N . GLU A 1 260 ? 0.045 -12.805 -8.393 1.00 96.75 260 GLU A N 1
ATOM 2086 C CA . GLU A 1 260 ? -1.246 -13.190 -7.834 1.00 96.75 260 GLU A CA 1
ATOM 2087 C C . GLU A 1 260 ? -1.227 -13.201 -6.299 1.00 96.75 260 GLU A C 1
ATOM 2089 O O . GLU A 1 260 ? -0.266 -13.641 -5.664 1.00 96.75 260 GLU A O 1
ATOM 2094 N N . GLY A 1 261 ? -2.330 -12.758 -5.697 1.00 95.38 261 GLY A N 1
ATOM 2095 C CA . GLY A 1 261 ? -2.597 -12.864 -4.265 1.00 95.38 261 GLY A CA 1
ATOM 2096 C C . GLY A 1 261 ? -4.094 -12.794 -3.968 1.00 95.38 261 GLY A C 1
ATOM 2097 O O . GLY A 1 261 ? -4.890 -12.393 -4.820 1.00 95.38 261 GLY A O 1
ATOM 2098 N N . ASP A 1 262 ? -4.495 -13.173 -2.752 1.00 95.44 262 ASP A N 1
ATOM 2099 C CA . ASP A 1 262 ? -5.918 -13.282 -2.376 1.00 95.44 262 ASP A CA 1
ATOM 2100 C C . ASP A 1 262 ? -6.653 -11.933 -2.436 1.00 95.44 262 ASP A C 1
ATOM 2102 O O . ASP A 1 262 ? -7.852 -11.862 -2.749 1.00 95.44 262 ASP A O 1
ATOM 2106 N N . ILE A 1 263 ? -5.906 -10.868 -2.125 1.00 96.75 263 ILE A N 1
ATOM 2107 C CA . ILE A 1 263 ? -6.291 -9.466 -2.261 1.00 96.75 263 ILE A CA 1
ATOM 2108 C C . ILE A 1 263 ? -5.114 -8.613 -2.742 1.00 96.75 263 ILE A C 1
ATOM 2110 O O . ILE A 1 263 ? -3.943 -8.902 -2.474 1.00 96.75 263 ILE A O 1
ATOM 2114 N N . TYR A 1 264 ? -5.462 -7.467 -3.320 1.00 98.38 264 TYR A N 1
ATOM 2115 C CA . TYR A 1 264 ? -4.529 -6.382 -3.599 1.00 98.38 264 TYR A CA 1
ATOM 2116 C C . TYR A 1 264 ? -4.800 -5.213 -2.656 1.00 98.38 264 TYR A C 1
ATOM 2118 O O . TYR A 1 264 ? -5.957 -4.902 -2.378 1.00 98.38 264 TYR A O 1
ATOM 2126 N N . LEU A 1 265 ? -3.761 -4.544 -2.162 1.00 98.12 265 LEU A N 1
ATOM 2127 C CA . LEU A 1 265 ? -3.889 -3.501 -1.145 1.00 98.12 265 LEU A CA 1
ATOM 2128 C C . LEU A 1 265 ? -3.176 -2.209 -1.539 1.00 98.12 265 LEU A C 1
ATOM 2130 O O . LEU A 1 265 ? -1.971 -2.190 -1.770 1.00 98.12 265 LEU A O 1
ATOM 2134 N N . LYS A 1 266 ? -3.900 -1.092 -1.509 1.00 96.56 266 LYS A N 1
ATOM 2135 C CA . LYS A 1 266 ? -3.378 0.234 -1.853 1.00 96.56 266 LYS A CA 1
ATOM 2136 C C . LYS A 1 266 ? -3.653 1.254 -0.745 1.00 96.56 266 LYS A C 1
ATOM 2138 O O . LYS A 1 266 ? -4.660 1.169 -0.048 1.00 96.56 266 LYS A O 1
ATOM 2143 N N . GLU A 1 267 ? -2.785 2.254 -0.582 1.00 94.88 267 GLU A N 1
ATOM 2144 C CA . GLU A 1 267 ? -3.095 3.415 0.267 1.00 94.88 267 GLU A CA 1
ATOM 2145 C C . GLU A 1 267 ? -4.137 4.319 -0.423 1.00 94.88 267 GLU A C 1
ATOM 2147 O O . GLU A 1 267 ? -3.967 4.735 -1.579 1.00 94.88 267 GLU A O 1
ATOM 2152 N N . ASP A 1 268 ? -5.196 4.674 0.307 1.00 92.44 268 ASP A N 1
ATOM 2153 C CA . ASP A 1 268 ? -6.170 5.699 -0.074 1.00 92.44 268 ASP A CA 1
ATOM 2154 C C . ASP A 1 268 ? -5.556 7.101 0.095 1.00 92.44 268 ASP A C 1
ATOM 2156 O O . ASP A 1 268 ? -5.809 7.840 1.048 1.00 92.44 268 ASP A O 1
ATOM 2160 N N . LYS A 1 269 ? -4.631 7.430 -0.813 1.00 85.31 269 LYS A N 1
ATOM 2161 C CA . LYS A 1 269 ? -3.884 8.692 -0.818 1.00 85.31 269 LYS A CA 1
ATOM 2162 C C . LYS A 1 269 ? -4.850 9.872 -0.988 1.00 85.31 269 LYS A C 1
ATOM 2164 O O . LYS A 1 269 ? -5.549 9.968 -1.999 1.00 85.31 269 LYS A O 1
ATOM 2169 N N . LEU A 1 270 ? -4.817 10.824 -0.055 1.00 79.50 270 LEU A N 1
ATOM 2170 C CA . LEU A 1 270 ? -5.464 12.133 -0.193 1.00 79.50 270 LEU A CA 1
ATOM 2171 C C . LEU A 1 270 ? -4.474 13.145 -0.776 1.00 79.50 270 LEU A C 1
ATOM 2173 O O . LEU A 1 270 ? -3.681 13.745 -0.048 1.00 79.50 270 LEU A O 1
ATOM 2177 N N . TYR A 1 271 ? -4.531 13.356 -2.088 1.00 80.50 271 TYR A N 1
ATOM 2178 C CA . TYR A 1 271 ? -3.733 14.390 -2.740 1.00 80.50 271 TYR A CA 1
ATOM 2179 C C . TYR A 1 271 ? -4.301 15.787 -2.457 1.00 80.50 271 TYR A C 1
ATOM 2181 O O . TYR A 1 271 ? -5.495 16.031 -2.625 1.00 80.50 271 TYR A O 1
ATOM 2189 N N . ARG A 1 272 ? -3.434 16.717 -2.042 1.00 79.06 272 ARG A N 1
ATOM 2190 C CA . ARG A 1 272 ? -3.779 18.128 -1.817 1.00 79.06 272 ARG A CA 1
ATOM 2191 C C . ARG A 1 272 ? -3.160 18.995 -2.906 1.00 79.06 272 ARG A C 1
ATOM 2193 O O . ARG A 1 272 ? -1.937 19.071 -3.020 1.00 79.06 272 ARG A O 1
ATOM 2200 N N . TYR A 1 273 ? -3.997 19.688 -3.668 1.00 85.19 273 TYR A N 1
ATOM 2201 C CA . TYR A 1 273 ? -3.559 20.621 -4.702 1.00 85.19 273 TYR A CA 1
ATOM 2202 C C . TYR A 1 273 ? -3.048 21.919 -4.059 1.00 85.19 273 TYR A C 1
ATOM 2204 O O . TYR A 1 273 ? -3.827 22.816 -3.757 1.00 85.19 273 TYR A O 1
ATOM 2212 N N . LYS A 1 274 ? -1.729 22.029 -3.840 1.00 82.75 274 LYS A N 1
ATOM 2213 C CA . LYS A 1 274 ? -1.094 23.278 -3.363 1.00 82.75 274 LYS A CA 1
ATOM 2214 C C . LYS A 1 274 ? -1.103 24.393 -4.427 1.00 82.75 274 LYS A C 1
ATOM 2216 O O . LYS A 1 274 ? -0.918 25.556 -4.099 1.00 82.75 274 LYS A O 1
ATOM 2221 N N . THR A 1 275 ? -1.267 24.038 -5.703 1.00 91.31 275 THR A N 1
ATOM 2222 C CA . THR A 1 275 ? -1.282 24.956 -6.853 1.00 91.31 275 THR A CA 1
ATOM 2223 C C . THR A 1 275 ? -1.953 24.286 -8.055 1.00 91.31 275 THR A C 1
ATOM 2225 O O . THR A 1 275 ? -1.845 23.068 -8.228 1.00 91.31 275 THR A O 1
ATOM 2228 N N . LEU A 1 276 ? -2.601 25.078 -8.917 1.00 90.56 276 LEU A N 1
ATOM 2229 C CA . LEU A 1 276 ? -3.239 24.603 -10.152 1.00 90.56 276 LEU A CA 1
ATOM 2230 C C . LEU A 1 276 ? -2.251 23.909 -11.108 1.00 90.56 276 LEU A C 1
ATOM 2232 O O . LEU A 1 276 ? -2.634 22.970 -11.799 1.00 90.56 276 LEU A O 1
ATOM 2236 N N . LYS A 1 277 ? -0.962 24.288 -11.091 1.00 88.88 277 LYS A N 1
ATOM 2237 C CA . LYS A 1 277 ? 0.084 23.673 -11.937 1.00 88.88 277 LYS A CA 1
ATOM 2238 C C . LYS A 1 277 ? 0.267 22.168 -11.695 1.00 88.88 277 LYS A C 1
ATOM 2240 O O . LYS A 1 277 ? 0.745 21.462 -12.575 1.00 88.88 277 LYS A O 1
ATOM 2245 N N . VAL A 1 278 ? -0.106 21.678 -10.512 1.00 88.62 278 VAL A N 1
ATOM 2246 C CA . VAL A 1 278 ? 0.050 20.271 -10.107 1.00 88.62 278 VAL A CA 1
ATOM 2247 C C . VAL A 1 278 ? -1.209 19.440 -10.419 1.00 88.62 278 VAL A C 1
ATOM 2249 O O . VAL A 1 278 ? -1.149 18.213 -10.392 1.00 88.62 278 VAL A O 1
ATOM 2252 N N . VAL A 1 279 ? -2.332 20.078 -10.782 1.00 89.81 279 VAL A N 1
ATOM 2253 C CA . VAL A 1 279 ? -3.594 19.385 -11.102 1.00 89.81 279 VAL A CA 1
ATOM 2254 C C . VAL A 1 279 ? -3.432 18.381 -12.255 1.00 89.81 279 VAL A C 1
ATOM 2256 O O . VAL A 1 279 ? -3.758 17.221 -12.025 1.00 89.81 279 VAL A O 1
ATOM 2259 N N . PRO A 1 280 ? -2.869 18.723 -13.437 1.00 89.12 280 PRO A N 1
ATOM 2260 C CA . PRO A 1 280 ? -2.765 17.768 -14.549 1.00 89.12 280 PRO A CA 1
ATOM 2261 C C . PRO A 1 280 ? -1.897 16.549 -14.212 1.00 89.12 280 PRO A C 1
ATOM 2263 O O . PRO A 1 280 ? -2.231 15.423 -14.571 1.00 89.12 280 PRO A O 1
ATOM 2266 N N . ILE A 1 281 ? -0.810 16.771 -13.465 1.00 87.12 281 ILE A N 1
ATOM 2267 C CA . ILE A 1 281 ? 0.103 15.720 -13.003 1.00 87.12 281 ILE A CA 1
ATOM 2268 C C . ILE A 1 281 ? -0.672 14.740 -12.112 1.00 87.12 281 ILE A C 1
ATOM 2270 O O . ILE A 1 281 ? -0.742 13.548 -12.401 1.00 87.12 281 ILE A O 1
ATOM 2274 N N . LEU A 1 282 ? -1.326 15.237 -11.062 1.00 89.25 282 LEU A N 1
ATOM 2275 C CA . LEU A 1 282 ? -2.096 14.388 -10.151 1.00 89.25 282 LEU A CA 1
ATOM 2276 C C . LEU A 1 282 ? -3.283 13.692 -10.831 1.00 89.25 282 LEU A C 1
ATOM 2278 O O . LEU A 1 282 ? -3.586 12.555 -10.473 1.00 89.25 282 LEU A O 1
ATOM 2282 N N . THR A 1 283 ? -3.915 14.318 -11.826 1.00 89.56 283 THR A N 1
ATOM 2283 C CA . THR A 1 283 ? -4.956 13.680 -12.645 1.00 89.56 283 THR A CA 1
ATOM 2284 C C . THR A 1 283 ? -4.394 12.489 -13.421 1.00 89.56 283 THR A C 1
ATOM 2286 O O . THR A 1 283 ? -4.956 11.400 -13.333 1.00 89.56 283 THR A O 1
ATOM 2289 N N . ASN A 1 284 ? -3.249 12.638 -14.095 1.00 89.56 284 ASN A N 1
ATOM 2290 C CA . ASN A 1 284 ? -2.596 11.532 -14.805 1.00 89.56 284 ASN A CA 1
ATOM 2291 C C . ASN A 1 284 ? -2.194 10.396 -13.850 1.00 89.56 284 ASN A C 1
ATOM 2293 O O . ASN A 1 284 ? -2.430 9.228 -14.152 1.00 89.56 284 ASN A O 1
ATOM 2297 N N . LEU A 1 285 ? -1.666 10.725 -12.664 1.00 90.19 285 LEU A N 1
ATOM 2298 C CA . LEU A 1 285 ? -1.346 9.724 -11.641 1.00 90.19 285 LEU A CA 1
ATOM 2299 C C . LEU A 1 285 ? -2.597 8.980 -11.154 1.00 90.19 285 LEU A C 1
ATOM 2301 O O . LEU A 1 285 ? -2.554 7.769 -10.962 1.00 90.19 285 LEU A O 1
ATOM 2305 N N . ARG A 1 286 ? -3.728 9.677 -10.989 1.00 91.31 286 ARG A N 1
ATOM 2306 C CA . ARG A 1 286 ? -5.010 9.039 -10.663 1.00 91.31 286 ARG A CA 1
ATOM 2307 C C . ARG A 1 286 ? -5.509 8.135 -11.782 1.00 91.31 286 ARG A C 1
ATOM 2309 O O . ARG A 1 286 ? -6.000 7.058 -11.473 1.00 91.31 286 ARG A O 1
ATOM 2316 N N . ILE A 1 287 ? -5.367 8.528 -13.048 1.00 91.81 287 ILE A N 1
ATOM 2317 C CA . ILE A 1 287 ? -5.726 7.676 -14.191 1.00 91.81 287 ILE A CA 1
ATOM 2318 C C . ILE A 1 287 ? -4.910 6.376 -14.149 1.00 91.81 287 ILE A C 1
ATOM 2320 O O . ILE A 1 287 ? -5.507 5.305 -14.190 1.00 91.81 287 ILE A O 1
ATOM 2324 N N . LEU A 1 288 ? -3.588 6.451 -13.951 1.00 92.50 288 LEU A N 1
ATOM 2325 C CA . LEU A 1 288 ? -2.735 5.265 -13.771 1.00 92.50 288 LEU A CA 1
ATOM 2326 C C . LEU A 1 288 ? -3.180 4.400 -12.578 1.00 92.50 288 LEU A C 1
ATOM 2328 O O . LEU A 1 288 ? -3.357 3.192 -12.728 1.00 92.50 288 LEU A O 1
ATOM 2332 N N . GLU A 1 289 ? -3.418 5.011 -11.409 1.00 93.88 289 GLU A N 1
ATOM 2333 C CA . GLU A 1 289 ? -3.926 4.304 -10.224 1.00 93.88 289 GLU A CA 1
ATOM 2334 C C . GLU A 1 289 ? -5.244 3.566 -10.515 1.00 93.88 289 GLU A C 1
ATOM 2336 O O . GLU A 1 289 ? -5.371 2.392 -10.175 1.00 93.88 289 GLU A O 1
ATOM 2341 N N . TYR A 1 290 ? -6.222 4.224 -11.144 1.00 93.50 290 TYR A N 1
ATOM 2342 C CA . TYR A 1 290 ? -7.528 3.626 -11.425 1.00 93.50 290 TYR A CA 1
ATOM 2343 C C . TYR A 1 290 ? -7.480 2.570 -12.528 1.00 93.50 290 TYR A C 1
ATOM 2345 O O . TYR A 1 290 ? -8.208 1.584 -12.433 1.00 93.50 290 TYR A O 1
ATOM 2353 N N . VAL A 1 291 ? -6.648 2.741 -13.555 1.00 95.00 291 VAL A N 1
ATOM 2354 C CA . VAL A 1 291 ? -6.549 1.781 -14.661 1.00 95.00 291 VAL A CA 1
ATOM 2355 C C . VAL A 1 291 ? -5.898 0.473 -14.193 1.00 95.00 291 VAL A C 1
ATOM 2357 O O . VAL A 1 291 ? -6.441 -0.588 -14.487 1.00 95.00 291 VAL A O 1
ATOM 2360 N N . ILE A 1 292 ? -4.849 0.523 -13.359 1.00 96.50 292 ILE A N 1
ATOM 2361 C CA . ILE A 1 292 ? -4.299 -0.679 -12.697 1.00 96.50 292 ILE A CA 1
ATOM 2362 C C . ILE A 1 292 ? -5.353 -1.353 -11.803 1.00 96.50 292 ILE A C 1
ATOM 2364 O O . ILE A 1 292 ? -5.569 -2.558 -11.894 1.00 96.50 292 ILE A O 1
ATOM 2368 N N . VAL A 1 293 ? -6.055 -0.582 -10.964 1.00 96.00 293 VAL A N 1
ATOM 2369 C CA . VAL A 1 293 ? -7.063 -1.124 -10.032 1.00 96.00 293 VAL A CA 1
ATOM 2370 C C . VAL A 1 293 ? -8.229 -1.804 -10.757 1.00 96.00 293 VAL A C 1
ATOM 2372 O O . VAL A 1 293 ? -8.658 -2.883 -10.349 1.00 96.00 293 VAL A O 1
ATOM 2375 N N . ASN A 1 294 ? -8.735 -1.209 -11.840 1.00 96.69 294 ASN A N 1
ATOM 2376 C CA . ASN A 1 294 ? -9.791 -1.825 -12.642 1.00 96.69 294 ASN A CA 1
ATOM 2377 C C . ASN A 1 294 ? -9.270 -3.006 -13.470 1.00 96.69 294 ASN A C 1
ATOM 2379 O O . ASN A 1 294 ? -9.985 -3.993 -13.601 1.00 96.69 294 ASN A O 1
ATOM 2383 N N . GLY A 1 295 ? -8.030 -2.946 -13.965 1.00 96.81 295 GLY A N 1
ATOM 2384 C CA . GLY A 1 295 ? -7.381 -4.054 -14.665 1.00 96.81 295 GLY A CA 1
ATOM 2385 C C . GLY A 1 295 ? -7.266 -5.315 -13.807 1.00 96.81 295 GLY A C 1
ATOM 2386 O O . GLY A 1 295 ? -7.658 -6.389 -14.254 1.00 96.81 295 GLY A O 1
ATOM 2387 N N . LEU A 1 296 ? -6.838 -5.177 -12.547 1.00 97.44 296 LEU A N 1
ATOM 2388 C CA . LEU A 1 296 ? -6.803 -6.286 -11.584 1.00 97.44 296 LEU A CA 1
ATOM 2389 C C . LEU A 1 296 ? -8.210 -6.831 -11.296 1.00 97.44 296 LEU A C 1
ATOM 2391 O O . LEU A 1 296 ? -8.450 -8.029 -11.416 1.00 97.44 296 LEU A O 1
ATOM 2395 N N . ASN A 1 297 ? -9.174 -5.955 -10.998 1.00 96.81 297 ASN A N 1
ATOM 2396 C CA . ASN A 1 297 ? -10.558 -6.375 -10.758 1.00 96.81 297 ASN A CA 1
ATOM 2397 C C . ASN A 1 297 ? -11.188 -7.088 -11.973 1.00 96.81 297 ASN A C 1
ATOM 2399 O O . ASN A 1 297 ? -11.966 -8.024 -11.791 1.00 96.81 297 ASN A O 1
ATOM 2403 N N . ALA A 1 298 ? -10.841 -6.682 -13.199 1.00 96.69 298 ALA A N 1
ATOM 2404 C CA . ALA A 1 298 ? -11.271 -7.341 -14.429 1.00 96.69 298 ALA A CA 1
ATOM 2405 C C . ALA A 1 298 ? -10.592 -8.709 -14.614 1.00 96.69 298 ALA A C 1
ATOM 2407 O O . ALA A 1 298 ? -11.291 -9.698 -14.828 1.00 96.69 298 ALA A O 1
ATOM 2408 N N . LYS A 1 299 ? -9.262 -8.790 -14.447 1.00 95.69 299 LYS A N 1
ATOM 2409 C CA . LYS A 1 299 ? -8.475 -10.038 -14.517 1.00 95.69 299 LYS A CA 1
ATOM 2410 C C . LYS A 1 299 ? -8.959 -11.083 -13.502 1.00 95.69 299 LYS A C 1
ATOM 2412 O O . LYS A 1 299 ? -9.007 -12.266 -13.814 1.00 95.69 299 LYS A O 1
ATOM 2417 N N . ASN A 1 300 ? -9.390 -10.648 -12.316 1.00 95.00 300 ASN A N 1
ATOM 2418 C CA . ASN A 1 300 ? -9.935 -11.518 -11.271 1.00 95.00 300 ASN A CA 1
ATOM 2419 C C . ASN A 1 300 ? -11.468 -11.708 -11.312 1.00 95.00 300 ASN A C 1
ATOM 2421 O O . ASN A 1 300 ? -12.000 -12.427 -10.465 1.00 95.00 300 ASN A O 1
ATOM 2425 N N . GLY A 1 301 ? -12.195 -11.053 -12.226 1.00 95.12 301 GLY A N 1
ATOM 2426 C CA . GLY A 1 301 ? -13.660 -11.144 -12.355 1.00 95.12 301 GLY A CA 1
ATOM 2427 C C . GLY A 1 301 ? -14.477 -10.654 -11.144 1.00 95.12 301 GLY A C 1
ATOM 2428 O O . GLY A 1 301 ? -15.690 -10.851 -11.098 1.00 95.12 301 GLY A O 1
ATOM 2429 N N . ARG A 1 302 ? -13.836 -10.036 -10.144 1.00 93.81 302 ARG A N 1
ATOM 2430 C CA . ARG A 1 302 ? -14.443 -9.579 -8.882 1.00 93.81 302 ARG A CA 1
ATOM 2431 C C . ARG A 1 302 ? -13.634 -8.429 -8.287 1.00 93.81 302 ARG A C 1
ATOM 2433 O O . ARG A 1 302 ? -12.468 -8.246 -8.623 1.00 93.81 302 ARG A O 1
ATOM 2440 N N . ASN A 1 303 ? -14.215 -7.691 -7.341 1.00 93.19 303 ASN A N 1
ATOM 2441 C CA . ASN A 1 303 ? -13.449 -6.690 -6.600 1.00 93.19 303 ASN A CA 1
ATOM 2442 C C . ASN A 1 303 ? -12.455 -7.371 -5.638 1.00 93.19 303 ASN A C 1
ATOM 2444 O O . ASN A 1 303 ? -12.855 -7.946 -4.624 1.00 93.19 303 ASN A O 1
ATOM 2448 N N . VAL A 1 304 ? -11.169 -7.308 -5.977 1.00 95.44 304 VAL A N 1
ATOM 2449 C CA . VAL A 1 304 ? -10.034 -7.826 -5.193 1.00 95.44 304 VAL A CA 1
ATOM 2450 C C . VAL A 1 304 ? -9.206 -6.708 -4.556 1.00 95.44 304 VAL A C 1
ATOM 2452 O O . VAL A 1 304 ? -8.452 -6.955 -3.609 1.00 95.44 304 VAL A O 1
ATOM 2455 N N . VAL A 1 305 ? -9.351 -5.472 -5.042 1.00 97.06 305 VAL A N 1
ATOM 2456 C CA . VAL A 1 305 ? -8.581 -4.321 -4.566 1.00 97.06 305 VAL A CA 1
ATOM 2457 C C . VAL A 1 305 ? -9.214 -3.704 -3.319 1.00 97.06 305 VAL A C 1
ATOM 2459 O O . VAL A 1 305 ? -10.362 -3.263 -3.304 1.00 97.06 305 VAL A O 1
ATOM 2462 N N . HIS A 1 306 ? -8.398 -3.600 -2.278 1.00 96.31 306 HIS A N 1
ATOM 2463 C CA . HIS A 1 306 ? -8.723 -3.022 -0.988 1.00 96.31 306 HIS A CA 1
ATOM 2464 C C . HIS A 1 306 ? -7.891 -1.758 -0.741 1.00 96.31 306 HIS A C 1
ATOM 2466 O O . HIS A 1 306 ? -6.722 -1.654 -1.116 1.00 96.31 306 HIS A O 1
ATOM 2472 N N . LEU A 1 307 ? -8.499 -0.779 -0.078 1.00 96.19 307 LEU A N 1
ATOM 2473 C CA . LEU A 1 307 ? -7.925 0.531 0.196 1.00 96.19 307 LEU A CA 1
ATOM 2474 C C . LEU A 1 307 ? -7.705 0.711 1.699 1.00 96.19 307 LEU A C 1
ATOM 2476 O O . LEU A 1 307 ? -8.663 0.710 2.473 1.00 96.19 307 LEU A O 1
ATOM 2480 N N . MET A 1 308 ? -6.458 0.904 2.130 1.00 95.50 308 MET A N 1
ATOM 2481 C CA . MET A 1 308 ? -6.159 1.309 3.504 1.00 95.50 308 MET A CA 1
ATOM 2482 C C . MET A 1 308 ? -6.332 2.821 3.656 1.00 95.50 308 MET A C 1
ATOM 2484 O O . MET A 1 308 ? -5.742 3.597 2.904 1.00 95.50 308 MET A O 1
ATOM 2488 N N . LYS A 1 309 ? -7.079 3.245 4.680 1.00 92.50 309 LYS A N 1
ATOM 2489 C CA . LYS A 1 309 ? -7.289 4.662 5.005 1.00 92.50 309 LYS A CA 1
ATOM 2490 C C . LYS A 1 309 ? -5.973 5.440 5.166 1.00 92.50 309 LYS A C 1
ATOM 2492 O O . LYS A 1 309 ? -5.061 4.937 5.836 1.00 92.50 309 LYS A O 1
ATOM 2497 N N . PRO A 1 310 ? -5.908 6.703 4.704 1.00 89.81 310 PRO A N 1
ATOM 2498 C CA . PRO A 1 310 ? -4.712 7.532 4.818 1.00 89.81 310 PRO A CA 1
ATOM 2499 C C . PRO A 1 310 ? -4.275 7.714 6.276 1.00 89.81 310 PRO A C 1
ATOM 2501 O O . PRO A 1 310 ? -5.098 7.740 7.196 1.00 89.81 310 PRO A O 1
ATOM 2504 N N . LYS A 1 311 ? -2.961 7.852 6.486 1.00 87.62 311 LYS A N 1
ATOM 2505 C CA . LYS A 1 311 ? -2.300 7.920 7.805 1.00 87.62 311 LYS A CA 1
ATOM 2506 C C . LYS A 1 311 ? -2.450 6.669 8.694 1.00 87.62 311 LYS A C 1
ATOM 2508 O O . LYS A 1 311 ? -1.960 6.687 9.819 1.00 87.62 311 LYS A O 1
ATOM 2513 N N . THR A 1 312 ? -3.095 5.585 8.249 1.00 91.31 312 THR A N 1
ATOM 2514 C CA . THR A 1 312 ? -3.240 4.370 9.079 1.00 91.31 312 THR A CA 1
ATOM 2515 C C . THR A 1 312 ? -1.900 3.662 9.278 1.00 91.31 312 THR A C 1
ATOM 2517 O O . THR A 1 312 ? -1.493 3.458 10.419 1.00 91.31 312 THR A O 1
ATOM 2520 N N . MET A 1 313 ? -1.185 3.370 8.185 1.00 91.94 313 MET A N 1
ATOM 2521 C CA . MET A 1 313 ? 0.184 2.835 8.213 1.00 91.94 313 MET A CA 1
ATOM 2522 C C . MET A 1 313 ? 1.100 3.701 9.094 1.00 91.94 313 MET A C 1
ATOM 2524 O O . MET A 1 313 ? 1.798 3.186 9.964 1.00 91.94 313 MET A O 1
ATOM 2528 N N . ASP A 1 314 ? 1.027 5.024 8.935 1.00 90.31 314 ASP A N 1
ATOM 2529 C CA . ASP A 1 314 ? 1.874 5.961 9.680 1.00 90.31 314 ASP A CA 1
ATOM 2530 C C . ASP A 1 314 ? 1.650 5.909 11.186 1.00 90.31 314 ASP A C 1
ATOM 2532 O O . ASP A 1 314 ? 2.607 5.993 11.944 1.00 90.31 314 ASP A O 1
ATOM 2536 N N . LYS A 1 315 ? 0.398 5.760 11.632 1.00 89.12 315 LYS A N 1
ATOM 2537 C CA . LYS A 1 315 ? 0.073 5.615 13.057 1.00 89.12 315 LYS A CA 1
ATOM 2538 C C . LYS A 1 315 ? 0.586 4.290 13.618 1.00 89.12 315 LYS A C 1
ATOM 2540 O O . LYS A 1 315 ? 1.092 4.262 14.733 1.00 89.12 315 LYS A O 1
ATOM 2545 N N . ILE A 1 316 ? 0.486 3.213 12.837 1.00 88.69 316 ILE A N 1
ATOM 2546 C CA . ILE A 1 316 ? 0.925 1.863 13.223 1.00 88.69 316 ILE A CA 1
ATOM 2547 C C . ILE A 1 316 ? 2.452 1.775 13.387 1.00 88.69 316 ILE A C 1
ATOM 2549 O O . ILE A 1 316 ? 2.933 1.012 14.226 1.00 88.69 316 ILE A O 1
ATOM 2553 N N . PHE A 1 317 ? 3.207 2.541 12.598 1.00 87.81 317 PHE A N 1
ATOM 2554 C CA . PHE A 1 317 ? 4.675 2.571 12.627 1.00 87.81 317 PHE A CA 1
ATOM 2555 C C . PHE A 1 317 ? 5.266 3.873 13.198 1.00 87.81 317 PHE A C 1
ATOM 2557 O O . PHE A 1 317 ? 6.477 4.051 13.171 1.00 87.81 317 PHE A O 1
ATOM 2564 N N . GLN A 1 318 ? 4.424 4.766 13.728 1.00 87.75 318 GLN A N 1
ATOM 2565 C CA . GLN A 1 318 ? 4.798 6.069 14.303 1.00 87.75 318 GLN A CA 1
ATOM 2566 C C . GLN A 1 318 ? 5.638 6.954 13.353 1.00 87.75 318 GLN A C 1
ATOM 2568 O O . GLN A 1 318 ? 6.515 7.703 13.771 1.00 87.75 318 GLN A O 1
ATOM 2573 N N . LEU A 1 319 ? 5.336 6.906 12.052 1.00 88.38 319 LEU A N 1
ATOM 2574 C CA . LEU A 1 319 ? 6.091 7.573 10.981 1.00 88.38 319 LEU A CA 1
ATOM 2575 C C . LEU A 1 319 ? 5.736 9.061 10.802 1.00 88.38 319 LEU A C 1
ATOM 2577 O O . LEU A 1 319 ? 5.825 9.567 9.685 1.00 88.38 319 LEU A O 1
ATOM 2581 N N . GLN A 1 320 ? 5.273 9.764 11.841 1.00 88.50 320 GLN A N 1
ATOM 2582 C CA . GLN A 1 320 ? 4.809 11.156 11.714 1.00 88.50 320 GLN A CA 1
ATOM 2583 C C . GLN A 1 320 ? 5.562 12.098 12.645 1.00 88.50 320 GLN A C 1
ATOM 2585 O O . GLN A 1 320 ? 5.629 11.868 13.849 1.00 88.50 320 GLN A O 1
ATOM 2590 N N . VAL A 1 321 ? 6.041 13.209 12.084 1.00 84.25 321 VAL A N 1
ATOM 2591 C CA . VAL A 1 321 ? 6.518 14.369 12.843 1.00 84.25 321 VAL A CA 1
ATOM 2592 C C . VAL A 1 321 ? 5.673 15.564 12.408 1.00 84.25 321 VAL A C 1
ATOM 2594 O O . VAL A 1 321 ? 5.699 15.992 11.253 1.00 84.25 321 VAL A O 1
ATOM 2597 N N . GLY A 1 322 ? 4.836 16.058 13.322 1.00 84.44 322 GLY A N 1
ATOM 2598 C CA . GLY A 1 322 ? 3.803 17.041 12.998 1.00 84.44 322 GLY A CA 1
ATOM 2599 C C . GLY A 1 322 ? 2.783 16.485 11.996 1.00 84.44 322 GLY A C 1
ATOM 2600 O O . GLY A 1 322 ? 2.017 15.578 12.313 1.00 84.44 322 GLY A O 1
ATOM 2601 N N . ASN A 1 323 ? 2.752 17.048 10.785 1.00 82.31 323 ASN A N 1
ATOM 2602 C CA . ASN A 1 323 ? 1.851 16.614 9.710 1.00 82.31 323 ASN A CA 1
ATOM 2603 C C . ASN A 1 323 ? 2.529 15.803 8.595 1.00 82.31 323 ASN A C 1
ATOM 2605 O O . ASN A 1 323 ? 1.804 15.279 7.745 1.00 82.31 323 ASN A O 1
ATOM 2609 N N . GLU A 1 324 ? 3.858 15.691 8.609 1.00 81.62 324 GLU A N 1
ATOM 2610 C CA . GLU A 1 324 ? 4.650 15.070 7.544 1.00 81.62 324 GLU A CA 1
ATOM 2611 C C . GLU A 1 324 ? 5.052 13.629 7.890 1.00 81.62 324 GLU A C 1
ATOM 2613 O O . GLU A 1 324 ? 5.215 13.272 9.062 1.00 81.62 324 GLU A O 1
ATOM 2618 N N . ARG A 1 325 ? 5.202 12.796 6.851 1.00 88.06 325 ARG A N 1
ATOM 2619 C CA . ARG A 1 325 ? 5.700 11.415 6.950 1.00 88.06 325 ARG A CA 1
ATOM 2620 C C . ARG A 1 325 ? 7.231 11.430 6.956 1.00 88.06 325 ARG A C 1
ATOM 2622 O O . ARG A 1 325 ? 7.832 12.043 6.079 1.00 88.06 325 ARG A O 1
ATOM 2629 N N . ILE A 1 326 ? 7.858 10.744 7.911 1.00 90.69 326 ILE A N 1
ATOM 2630 C CA . ILE A 1 326 ? 9.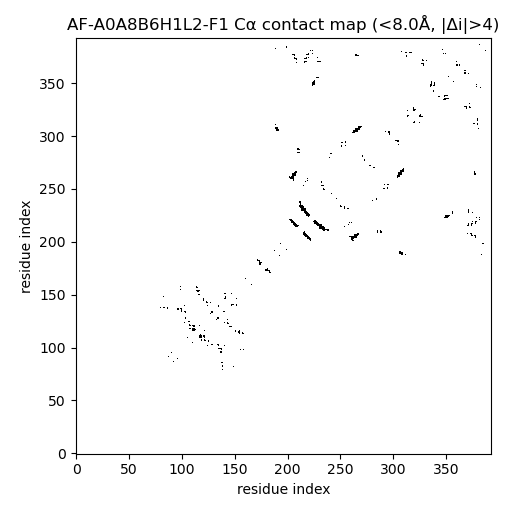320 10.552 7.933 1.00 90.69 326 ILE A CA 1
ATOM 2631 C C . ILE A 1 326 ? 9.738 9.360 7.061 1.00 90.69 326 ILE A C 1
ATOM 2633 O O . ILE A 1 326 ? 8.938 8.460 6.803 1.00 90.69 326 ILE A O 1
ATOM 2637 N N . CYS A 1 327 ? 11.002 9.335 6.630 1.00 89.50 327 CYS A N 1
ATOM 2638 C CA . CYS A 1 327 ? 11.530 8.251 5.802 1.00 89.50 327 CYS A CA 1
ATOM 2639 C C . CYS A 1 327 ? 11.492 6.901 6.540 1.00 89.50 327 CYS A C 1
ATOM 2641 O O . CYS A 1 327 ? 11.953 6.774 7.676 1.00 89.50 327 CYS A O 1
ATOM 2643 N N . ALA A 1 328 ? 10.980 5.876 5.859 1.00 91.50 328 ALA A N 1
ATOM 2644 C CA . ALA A 1 328 ? 10.784 4.535 6.408 1.00 91.50 328 ALA A CA 1
ATOM 2645 C C . ALA A 1 328 ? 12.052 3.648 6.399 1.00 91.50 328 ALA A C 1
ATOM 2647 O O . ALA A 1 328 ? 12.092 2.617 7.074 1.00 91.50 328 ALA A O 1
ATOM 2648 N N . LYS A 1 329 ? 13.111 4.057 5.685 1.00 93.38 329 LYS A N 1
ATOM 2649 C CA . LYS A 1 329 ? 14.374 3.310 5.510 1.00 93.38 329 LYS A CA 1
ATOM 2650 C C . LYS A 1 329 ? 15.011 2.805 6.821 1.00 93.38 329 LYS A C 1
ATOM 2652 O O . LYS A 1 329 ? 15.428 1.646 6.835 1.00 93.38 329 LYS A O 1
ATOM 2657 N N . PRO A 1 330 ? 15.077 3.579 7.928 1.00 90.88 330 PRO A N 1
ATOM 2658 C CA . PRO A 1 330 ? 15.635 3.082 9.189 1.00 90.88 330 PRO A CA 1
ATOM 2659 C C . PRO A 1 330 ? 14.832 1.920 9.789 1.00 90.88 330 PRO A C 1
ATOM 2661 O O . PRO A 1 330 ? 15.426 0.982 10.313 1.00 90.88 330 PRO A O 1
ATOM 2664 N N . PHE A 1 331 ? 13.500 1.952 9.669 1.00 88.56 331 PHE A N 1
ATOM 2665 C CA . PHE A 1 331 ? 12.603 0.935 10.226 1.00 88.56 331 PHE A CA 1
ATOM 2666 C C . PHE A 1 331 ? 12.749 -0.407 9.505 1.00 88.56 331 PHE A C 1
ATOM 2668 O O . PHE A 1 331 ? 12.819 -1.446 10.153 1.00 88.56 331 PHE A O 1
ATOM 2675 N N . VAL A 1 332 ? 12.852 -0.390 8.174 1.00 91.62 332 VAL A N 1
ATOM 2676 C CA . VAL A 1 332 ? 13.031 -1.613 7.373 1.00 91.62 332 VAL A CA 1
ATOM 2677 C C . VAL A 1 332 ? 14.409 -2.240 7.615 1.00 91.62 332 VAL A C 1
ATOM 2679 O O . VAL A 1 332 ? 14.515 -3.452 7.799 1.00 91.62 332 VAL A O 1
ATOM 2682 N N . LEU A 1 333 ? 15.462 -1.420 7.723 1.00 91.75 333 LEU A N 1
ATOM 2683 C CA . LEU A 1 333 ? 16.801 -1.905 8.081 1.00 91.75 333 LEU A CA 1
ATOM 2684 C C . LEU A 1 333 ? 16.863 -2.467 9.512 1.00 91.75 333 LEU A C 1
ATOM 2686 O O . LEU A 1 333 ? 17.556 -3.458 9.739 1.00 91.75 333 LEU A O 1
ATOM 2690 N N . ASP A 1 334 ? 16.148 -1.872 10.471 1.00 88.56 334 ASP A N 1
ATOM 2691 C CA . ASP A 1 334 ? 16.011 -2.410 11.831 1.00 88.56 334 ASP A CA 1
ATOM 2692 C C . ASP A 1 334 ? 15.278 -3.762 11.850 1.00 88.56 334 ASP A C 1
ATOM 2694 O O . ASP A 1 334 ? 15.783 -4.719 12.438 1.00 88.56 334 ASP A O 1
ATOM 2698 N N . MET A 1 335 ? 14.138 -3.876 11.157 1.00 87.00 335 MET A N 1
ATOM 2699 C CA . MET A 1 335 ? 13.381 -5.131 11.043 1.00 87.00 335 MET A CA 1
ATOM 2700 C C . MET A 1 335 ? 14.253 -6.274 10.511 1.00 87.00 335 MET A C 1
ATOM 2702 O O . MET A 1 335 ? 14.310 -7.342 11.124 1.00 87.00 335 MET A O 1
ATOM 2706 N N . TYR A 1 336 ? 15.000 -6.028 9.430 1.00 89.12 336 TYR A N 1
ATOM 2707 C CA . TYR A 1 336 ? 15.919 -7.013 8.860 1.00 89.12 336 TYR A CA 1
ATOM 2708 C C . TYR A 1 336 ? 17.036 -7.411 9.846 1.00 89.12 336 TYR A C 1
ATOM 2710 O O . TYR A 1 336 ? 17.293 -8.597 10.065 1.00 89.12 336 TYR A O 1
ATOM 2718 N N . ARG A 1 337 ? 17.661 -6.435 10.523 1.00 86.88 337 ARG A N 1
ATOM 2719 C CA . ARG A 1 337 ? 18.731 -6.679 11.514 1.00 86.88 337 ARG A CA 1
ATOM 2720 C C . ARG A 1 337 ? 18.255 -7.459 12.742 1.00 86.88 337 ARG A C 1
ATOM 2722 O O . ARG A 1 337 ? 18.979 -8.336 13.221 1.00 86.88 337 ARG A O 1
ATOM 2729 N N . ARG A 1 338 ? 17.061 -7.168 13.269 1.00 82.00 338 ARG A N 1
ATOM 2730 C CA . ARG A 1 338 ? 16.503 -7.903 14.419 1.00 82.00 338 ARG A CA 1
ATOM 2731 C C . ARG A 1 338 ? 16.275 -9.373 14.081 1.00 82.00 338 ARG A C 1
ATOM 2733 O O . ARG A 1 338 ? 16.657 -10.234 14.873 1.00 82.00 338 ARG A O 1
ATOM 2740 N N . LYS A 1 339 ? 15.790 -9.671 12.870 1.00 76.25 339 LYS A N 1
ATOM 2741 C CA . LYS A 1 339 ? 15.601 -11.055 12.421 1.00 76.25 339 LYS A CA 1
ATOM 2742 C C . LYS A 1 339 ? 16.920 -11.818 12.264 1.00 76.25 339 LYS A C 1
ATOM 2744 O O . LYS A 1 339 ? 17.026 -12.928 12.773 1.00 76.25 339 LYS A O 1
ATOM 2749 N N . LEU A 1 340 ? 17.948 -11.197 11.675 1.00 78.94 340 LEU A N 1
ATOM 2750 C CA . LEU A 1 340 ? 19.296 -11.785 11.573 1.00 78.94 340 LEU A CA 1
ATOM 2751 C C . LEU A 1 340 ? 19.949 -12.072 12.935 1.00 78.94 340 LEU A C 1
ATOM 2753 O O . LEU A 1 340 ? 20.735 -13.006 13.058 1.00 78.94 340 LEU A O 1
ATOM 2757 N N . THR A 1 341 ? 19.648 -11.270 13.959 1.00 76.75 341 THR A N 1
ATOM 2758 C CA . THR A 1 341 ? 20.235 -11.419 15.304 1.00 76.75 341 THR A CA 1
ATOM 2759 C C . THR A 1 341 ? 19.416 -12.308 16.244 1.00 76.75 341 THR A C 1
ATOM 2761 O O . THR A 1 341 ? 19.843 -12.533 17.376 1.00 76.75 341 THR A O 1
ATOM 2764 N N . GLY A 1 342 ? 18.245 -12.795 15.815 1.00 68.38 342 GLY A N 1
ATOM 2765 C CA . GLY A 1 342 ? 17.347 -13.628 16.625 1.00 68.38 342 GLY A CA 1
ATOM 2766 C C . GLY A 1 342 ? 16.783 -12.938 17.878 1.00 68.38 342 GLY A C 1
ATOM 2767 O O . GLY A 1 342 ? 16.200 -13.604 18.734 1.00 68.38 342 GLY A O 1
ATOM 2768 N N . LYS A 1 343 ? 16.965 -11.618 18.022 1.00 56.44 343 LYS A N 1
ATOM 2769 C CA . LYS A 1 343 ? 16.589 -10.866 19.226 1.00 56.44 343 LYS A CA 1
ATOM 2770 C C . LYS A 1 343 ? 15.158 -10.343 19.126 1.00 56.44 343 LYS A C 1
ATOM 2772 O O . LYS A 1 343 ? 14.872 -9.494 18.287 1.00 56.44 343 LYS A O 1
ATOM 2777 N N . ASN A 1 344 ? 14.331 -10.781 20.080 1.00 51.25 344 ASN A N 1
ATOM 2778 C CA . ASN A 1 344 ? 12.909 -10.467 20.262 1.00 51.25 344 ASN A CA 1
ATOM 2779 C C . ASN A 1 344 ? 12.014 -10.883 19.090 1.00 51.25 344 ASN A C 1
ATOM 2781 O O . ASN A 1 344 ? 11.918 -10.132 18.131 1.00 51.25 344 ASN A O 1
ATOM 2785 N N . LYS A 1 345 ? 11.263 -11.990 19.249 1.00 54.78 345 LYS A N 1
ATOM 2786 C CA . LYS A 1 345 ? 10.089 -12.321 18.417 1.00 54.78 345 LYS A CA 1
ATOM 2787 C C . LYS A 1 345 ? 8.985 -11.279 18.633 1.00 54.78 345 LYS A C 1
ATOM 2789 O O . LYS A 1 345 ? 8.105 -11.453 19.473 1.00 54.78 345 LYS A O 1
ATOM 2794 N N . SER A 1 346 ? 9.054 -10.172 17.910 1.00 57.75 346 SER A N 1
ATOM 2795 C CA . SER A 1 346 ? 8.017 -9.148 17.876 1.00 57.75 346 SER A CA 1
ATOM 2796 C C . SER A 1 346 ? 6.987 -9.481 16.795 1.00 57.75 346 SER A C 1
ATOM 2798 O O . SER A 1 346 ? 7.320 -10.058 15.762 1.00 57.75 346 SER A O 1
ATOM 2800 N N . LEU A 1 347 ? 5.752 -8.988 16.939 1.00 54.25 347 LEU A N 1
ATOM 2801 C CA . LEU A 1 347 ? 4.730 -9.013 15.874 1.00 54.25 347 LEU A CA 1
ATOM 2802 C C . LEU A 1 347 ? 5.111 -8.160 14.630 1.00 54.25 347 LEU A C 1
ATOM 2804 O O . LEU A 1 347 ? 4.289 -7.910 13.753 1.00 54.25 347 LEU A O 1
ATOM 2808 N N . ASN A 1 348 ? 6.346 -7.650 14.596 1.00 59.03 348 ASN A N 1
ATOM 2809 C CA . ASN A 1 348 ? 6.941 -6.803 13.567 1.00 59.03 348 ASN A CA 1
ATOM 2810 C C . ASN A 1 348 ? 7.954 -7.555 12.677 1.00 59.03 348 ASN A C 1
ATOM 2812 O O . ASN A 1 348 ? 8.555 -6.929 11.804 1.00 59.03 348 ASN A O 1
ATOM 2816 N N . ASP A 1 349 ? 8.212 -8.841 12.929 1.00 73.50 349 ASP A N 1
ATOM 2817 C CA . ASP A 1 349 ? 9.402 -9.530 12.411 1.00 73.50 349 ASP A CA 1
ATOM 2818 C C . ASP A 1 349 ? 9.179 -10.174 11.045 1.00 73.50 349 ASP A C 1
ATOM 2820 O O . ASP A 1 349 ? 9.103 -11.395 10.894 1.00 73.50 349 ASP A O 1
ATOM 2824 N N . VAL A 1 350 ? 9.127 -9.320 10.032 1.00 87.81 350 VAL A N 1
ATOM 2825 C CA . VAL A 1 350 ? 9.052 -9.699 8.621 1.00 87.81 350 VAL A CA 1
ATOM 2826 C C . VAL A 1 350 ? 10.260 -10.542 8.168 1.00 87.81 350 VAL A C 1
ATOM 2828 O O . VAL A 1 350 ? 11.404 -10.200 8.467 1.00 87.81 350 VAL A O 1
ATOM 2831 N N . THR A 1 351 ? 10.039 -11.657 7.456 1.00 91.88 351 THR A N 1
ATOM 2832 C CA . THR A 1 351 ? 11.110 -12.353 6.711 1.00 91.88 351 THR A CA 1
ATOM 2833 C C . THR A 1 351 ? 11.351 -11.610 5.408 1.00 91.88 351 THR A C 1
ATOM 2835 O O . THR A 1 351 ? 10.458 -11.547 4.573 1.00 91.88 351 THR A O 1
ATOM 2838 N N . ILE A 1 352 ? 12.559 -11.085 5.214 1.00 94.00 352 ILE A N 1
ATOM 2839 C CA . ILE A 1 352 ? 13.015 -10.577 3.918 1.00 94.00 352 ILE A CA 1
ATOM 2840 C C . ILE A 1 352 ? 14.210 -11.435 3.510 1.00 94.00 352 ILE A C 1
ATOM 2842 O O . ILE A 1 352 ? 15.119 -11.638 4.320 1.00 94.00 352 ILE A O 1
ATOM 2846 N N . SER A 1 353 ? 14.188 -11.979 2.291 1.00 93.69 353 SER A N 1
ATOM 2847 C CA . SER A 1 353 ? 15.315 -12.748 1.762 1.00 93.69 353 SER A CA 1
ATOM 2848 C C . SER A 1 353 ? 16.536 -11.843 1.572 1.00 93.69 353 SER A C 1
ATOM 2850 O O . SER A 1 353 ? 16.424 -10.619 1.450 1.00 93.69 353 SER A O 1
ATOM 2852 N N . ARG A 1 354 ? 17.727 -12.448 1.542 1.00 93.00 354 ARG A N 1
ATOM 2853 C CA . ARG A 1 354 ? 18.961 -11.704 1.276 1.00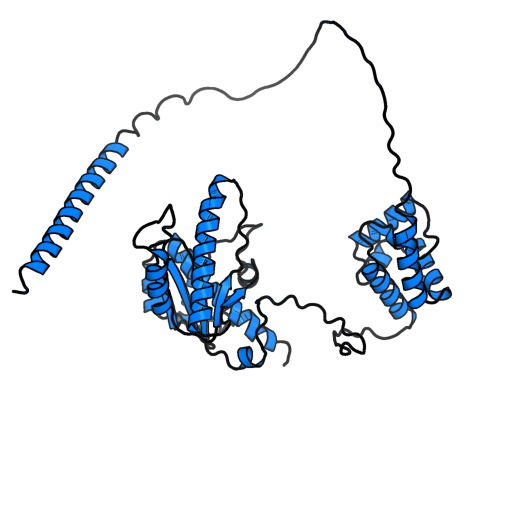 93.00 354 ARG A CA 1
ATOM 2854 C C . ARG A 1 354 ? 18.940 -11.060 -0.114 1.00 93.00 354 ARG A C 1
ATOM 2856 O O . ARG A 1 354 ? 19.318 -9.906 -0.234 1.00 93.00 354 ARG A O 1
ATOM 2863 N N . GLU A 1 355 ? 18.441 -11.783 -1.110 1.00 96.06 355 GLU A N 1
ATOM 2864 C CA . GLU A 1 355 ? 18.250 -11.323 -2.490 1.00 96.06 355 GLU A CA 1
ATOM 2865 C C . GLU A 1 355 ? 17.388 -10.053 -2.558 1.00 96.06 355 GLU A C 1
ATOM 2867 O O . GLU A 1 355 ? 17.868 -9.012 -3.000 1.00 96.06 355 GLU A O 1
ATOM 2872 N N . HIS A 1 356 ? 16.180 -10.084 -1.982 1.00 96.62 356 HIS A N 1
ATOM 2873 C CA . HIS A 1 356 ? 15.298 -8.915 -1.896 1.00 96.62 356 HIS A CA 1
ATOM 2874 C C . HIS A 1 356 ? 15.951 -7.724 -1.171 1.00 96.62 356 HIS A C 1
ATOM 2876 O O . HIS A 1 356 ? 15.730 -6.569 -1.540 1.00 96.62 356 HIS A O 1
ATOM 2882 N N . MET A 1 357 ? 16.765 -7.974 -0.139 1.00 95.94 357 MET A N 1
ATOM 2883 C CA . MET A 1 357 ? 17.498 -6.910 0.554 1.00 95.94 357 MET A CA 1
ATOM 2884 C C . MET A 1 357 ? 18.665 -6.350 -0.262 1.00 95.94 357 MET A C 1
ATOM 2886 O O . MET A 1 357 ? 18.873 -5.138 -0.236 1.00 95.94 357 MET A O 1
ATOM 2890 N N . ASP A 1 358 ? 19.411 -7.190 -0.978 1.00 96.19 358 ASP A N 1
ATOM 2891 C CA . ASP A 1 358 ? 20.533 -6.770 -1.818 1.00 96.19 358 ASP A CA 1
ATOM 2892 C C . ASP A 1 358 ? 20.014 -5.948 -3.025 1.00 96.19 358 ASP A C 1
ATOM 2894 O O . ASP A 1 358 ? 20.543 -4.865 -3.300 1.00 96.19 358 ASP A O 1
ATOM 2898 N N . GLU A 1 359 ? 18.895 -6.350 -3.646 1.00 96.25 359 GLU A N 1
ATOM 2899 C CA . GLU A 1 359 ? 18.176 -5.547 -4.651 1.00 96.25 359 GLU A CA 1
ATOM 2900 C C . GLU A 1 359 ? 17.694 -4.201 -4.093 1.00 96.25 359 GLU A C 1
ATOM 2902 O O . GLU A 1 359 ? 17.975 -3.141 -4.665 1.00 96.25 359 GLU A O 1
ATOM 2907 N N . TYR A 1 360 ? 17.001 -4.213 -2.948 1.00 96.75 360 TYR A N 1
ATOM 2908 C CA . TYR A 1 360 ? 16.546 -2.993 -2.279 1.00 96.75 360 TYR A CA 1
ATOM 2909 C C . TYR A 1 360 ? 17.715 -2.046 -1.978 1.00 96.75 360 TYR A C 1
ATOM 2911 O O . TYR A 1 360 ? 17.596 -0.835 -2.179 1.00 96.75 360 TYR A O 1
ATOM 2919 N N . LEU A 1 361 ? 18.863 -2.565 -1.533 1.00 96.12 361 LEU A N 1
ATOM 2920 C CA . LEU A 1 361 ? 20.053 -1.766 -1.242 1.00 96.12 361 LEU A CA 1
ATOM 2921 C C . LEU A 1 361 ? 20.696 -1.164 -2.501 1.00 96.12 361 LEU A C 1
ATOM 2923 O O . LEU A 1 361 ? 21.247 -0.063 -2.401 1.00 96.12 361 LEU A O 1
ATOM 2927 N N . ALA A 1 362 ? 20.564 -1.797 -3.669 1.00 96.69 362 ALA A N 1
ATOM 2928 C CA . ALA A 1 362 ? 21.055 -1.279 -4.949 1.00 96.69 362 ALA A CA 1
ATOM 2929 C C . ALA A 1 362 ? 20.217 -0.113 -5.525 1.00 96.69 362 ALA A C 1
ATOM 2931 O O . ALA A 1 362 ? 20.727 0.690 -6.308 1.00 96.69 362 ALA A O 1
ATOM 2932 N N . LYS A 1 363 ? 18.942 0.030 -5.132 1.00 94.81 363 LYS A N 1
ATOM 2933 C CA . LYS A 1 363 ? 18.033 1.077 -5.647 1.00 94.81 363 LYS A CA 1
ATOM 2934 C C . LYS A 1 363 ? 18.408 2.500 -5.187 1.00 94.81 363 LYS A C 1
ATOM 2936 O O . LYS A 1 363 ? 19.088 2.703 -4.179 1.00 94.81 363 LYS A O 1
ATOM 2941 N N . LYS A 1 364 ? 17.927 3.525 -5.901 1.00 94.06 364 LYS A N 1
ATOM 2942 C CA . LYS A 1 364 ? 18.056 4.945 -5.500 1.00 94.06 364 LYS A CA 1
ATOM 2943 C C . LYS A 1 364 ? 17.183 5.237 -4.273 1.00 94.06 364 LYS A C 1
ATOM 2945 O O . LYS A 1 364 ? 16.193 4.551 -4.047 1.00 94.06 364 LYS A O 1
ATOM 2950 N N . ASP A 1 365 ? 17.499 6.275 -3.495 1.00 92.44 365 ASP A N 1
ATOM 2951 C CA . ASP A 1 365 ? 16.757 6.564 -2.252 1.00 92.44 365 ASP A CA 1
ATOM 2952 C C . ASP A 1 365 ? 15.272 6.918 -2.468 1.00 92.44 365 ASP A C 1
ATOM 2954 O O . ASP A 1 365 ? 14.440 6.573 -1.632 1.00 92.44 365 ASP A O 1
ATOM 2958 N N . ILE A 1 366 ? 14.916 7.510 -3.615 1.00 90.44 366 ILE A N 1
ATOM 2959 C CA . ILE A 1 366 ? 13.514 7.763 -4.001 1.00 90.44 366 ILE A CA 1
ATOM 2960 C C . ILE A 1 366 ? 12.750 6.440 -4.182 1.00 90.44 366 ILE A C 1
ATOM 2962 O O . ILE A 1 366 ? 11.629 6.294 -3.697 1.00 90.44 366 ILE A O 1
ATOM 2966 N N . ASP A 1 367 ? 13.361 5.458 -4.843 1.00 92.81 367 ASP A N 1
ATOM 2967 C CA . ASP A 1 367 ? 12.754 4.146 -5.087 1.00 92.81 367 ASP A CA 1
ATOM 2968 C C . ASP A 1 367 ? 12.757 3.264 -3.840 1.00 92.81 367 ASP A C 1
ATOM 2970 O O . ASP A 1 367 ? 11.789 2.548 -3.586 1.00 92.81 367 ASP A O 1
ATOM 2974 N N . LYS A 1 368 ? 13.786 3.393 -2.994 1.00 95.50 368 LYS A N 1
ATOM 2975 C CA . LYS A 1 368 ? 13.794 2.812 -1.649 1.00 95.50 368 LYS A CA 1
ATOM 2976 C C . LYS A 1 368 ? 12.603 3.301 -0.833 1.00 95.50 368 LYS A C 1
ATOM 2978 O O . LYS A 1 368 ? 11.996 2.486 -0.153 1.00 95.50 368 LYS A O 1
ATOM 2983 N N . ASP A 1 369 ? 12.220 4.578 -0.893 1.00 93.12 369 ASP A N 1
ATOM 2984 C CA . ASP A 1 369 ? 11.038 5.057 -0.161 1.00 93.12 369 ASP A CA 1
ATOM 2985 C C . ASP A 1 369 ? 9.725 4.454 -0.703 1.00 93.12 369 ASP A C 1
ATOM 2987 O O . ASP A 1 369 ? 8.898 3.993 0.089 1.00 93.12 369 ASP A O 1
ATOM 2991 N N . LYS A 1 370 ? 9.579 4.321 -2.036 1.00 94.56 370 LYS A N 1
ATOM 2992 C CA . LYS A 1 370 ? 8.459 3.588 -2.671 1.00 94.56 370 LYS A CA 1
ATOM 2993 C C . LYS A 1 370 ? 8.394 2.125 -2.184 1.00 94.56 370 LYS A C 1
ATOM 2995 O O . LYS A 1 370 ? 7.327 1.657 -1.789 1.00 94.56 370 LYS A O 1
ATOM 3000 N N . LEU A 1 371 ? 9.532 1.423 -2.162 1.00 97.12 371 LEU A N 1
ATOM 3001 C CA . LEU A 1 371 ? 9.657 0.024 -1.719 1.00 97.12 371 LEU A CA 1
ATOM 3002 C C . LEU A 1 371 ? 9.402 -0.141 -0.213 1.00 97.12 371 LEU A C 1
ATOM 3004 O O . LEU A 1 371 ? 8.642 -1.014 0.201 1.00 97.12 371 LEU A O 1
ATOM 3008 N N . ASN A 1 372 ? 9.974 0.727 0.623 1.00 96.12 372 ASN A N 1
ATOM 3009 C CA . ASN A 1 372 ? 9.707 0.740 2.062 1.00 96.12 372 ASN A CA 1
ATOM 3010 C C . ASN A 1 372 ? 8.212 0.925 2.334 1.00 96.12 372 ASN A C 1
ATOM 3012 O O . ASN A 1 372 ? 7.649 0.289 3.224 1.00 96.12 372 ASN A O 1
ATOM 3016 N N . LYS A 1 373 ? 7.554 1.781 1.552 1.00 94.88 373 LYS A N 1
ATOM 3017 C CA . LYS A 1 373 ? 6.123 2.019 1.662 1.00 94.88 373 LYS A CA 1
ATOM 3018 C C . LYS A 1 373 ? 5.285 0.802 1.259 1.00 94.88 373 LYS A C 1
ATOM 3020 O O . LYS A 1 373 ? 4.349 0.486 1.992 1.00 94.88 373 LYS A O 1
ATOM 3025 N N . SER A 1 374 ? 5.581 0.128 0.142 1.00 96.50 374 SER A N 1
ATOM 3026 C CA . SER A 1 374 ? 4.832 -1.076 -0.261 1.00 96.50 374 SER A CA 1
ATOM 3027 C C . SER A 1 374 ? 4.946 -2.171 0.807 1.00 96.50 374 SER A C 1
ATOM 3029 O O . SER A 1 374 ? 3.932 -2.739 1.221 1.00 96.50 374 SER A O 1
ATOM 3031 N N . LEU A 1 375 ? 6.146 -2.374 1.356 1.00 97.00 375 LEU A N 1
ATOM 3032 C CA . LEU A 1 375 ? 6.405 -3.293 2.463 1.00 97.00 375 LEU A CA 1
ATOM 3033 C C . LEU A 1 375 ? 5.613 -2.921 3.731 1.00 97.00 375 LEU A C 1
ATOM 3035 O O . LEU A 1 375 ? 4.828 -3.722 4.246 1.00 97.00 375 LEU A O 1
ATOM 3039 N N . LEU A 1 376 ? 5.765 -1.688 4.230 1.00 95.44 376 LEU A N 1
ATOM 3040 C CA . LEU A 1 376 ? 5.102 -1.249 5.463 1.00 95.44 376 LEU A CA 1
ATOM 3041 C C . LEU A 1 376 ? 3.574 -1.201 5.340 1.00 95.44 376 LEU A C 1
ATOM 3043 O O . LEU A 1 376 ? 2.888 -1.424 6.337 1.00 95.44 376 LEU A O 1
ATOM 3047 N N . LEU A 1 377 ? 3.017 -0.974 4.148 1.00 96.31 377 LEU A N 1
ATOM 3048 C CA . LEU A 1 377 ? 1.572 -1.032 3.919 1.00 96.31 377 LEU A CA 1
ATOM 3049 C C . LEU A 1 377 ? 1.012 -2.445 4.180 1.00 96.31 377 LEU A C 1
ATOM 3051 O O . LEU A 1 377 ? -0.051 -2.583 4.790 1.00 96.31 377 LEU A O 1
ATOM 3055 N N . GLY A 1 378 ? 1.746 -3.487 3.783 1.00 95.44 378 GLY A N 1
ATOM 3056 C CA . GLY A 1 378 ? 1.353 -4.889 3.967 1.00 95.44 378 GLY A CA 1
ATOM 3057 C C . GLY A 1 378 ? 1.564 -5.366 5.402 1.00 95.44 378 GLY A C 1
ATOM 3058 O O . GLY A 1 378 ? 0.700 -6.023 5.983 1.00 95.44 378 GLY A O 1
ATOM 3059 N N . LEU A 1 379 ? 2.647 -4.927 6.047 1.00 93.75 379 LEU A N 1
ATOM 3060 C CA . LEU A 1 379 ? 2.854 -5.179 7.475 1.00 93.75 379 LEU A CA 1
ATOM 3061 C C . LEU A 1 379 ? 1.822 -4.435 8.346 1.00 93.75 379 LEU A C 1
ATOM 3063 O O . LEU A 1 379 ? 1.348 -4.979 9.342 1.00 93.75 379 LEU A O 1
ATOM 3067 N N . ALA A 1 380 ? 1.405 -3.222 7.963 1.00 93.56 380 ALA A N 1
ATOM 3068 C CA . ALA A 1 380 ? 0.288 -2.521 8.603 1.00 93.56 380 ALA A CA 1
ATOM 3069 C C . ALA A 1 380 ? -1.035 -3.284 8.437 1.00 93.56 380 ALA A C 1
ATOM 3071 O O . ALA A 1 380 ? -1.819 -3.358 9.382 1.00 93.56 380 ALA A O 1
ATOM 3072 N N . PHE A 1 381 ? -1.278 -3.872 7.264 1.00 94.19 381 PHE A N 1
ATOM 3073 C CA . PHE A 1 381 ? -2.451 -4.704 7.014 1.00 94.19 381 PHE A CA 1
ATOM 3074 C C . PHE A 1 381 ? -2.489 -5.929 7.923 1.00 94.19 381 PHE A C 1
ATOM 3076 O O . PHE A 1 381 ? -3.478 -6.116 8.634 1.00 94.19 381 PHE A O 1
ATOM 3083 N N . TYR A 1 382 ? -1.404 -6.706 7.981 1.00 91.56 382 TYR A N 1
ATOM 3084 C CA . TYR A 1 382 ? -1.356 -7.883 8.843 1.00 91.56 382 TYR A CA 1
ATOM 3085 C C . TYR A 1 382 ? -1.520 -7.528 10.321 1.00 91.56 382 TYR A C 1
ATOM 3087 O O . TYR A 1 382 ? -2.318 -8.163 11.005 1.00 91.56 382 TYR A O 1
ATOM 3095 N N . LYS A 1 383 ? -0.903 -6.442 10.800 1.00 88.38 383 LYS A N 1
ATOM 3096 C CA . LYS A 1 383 ? -1.149 -5.928 12.159 1.00 88.38 383 LYS A CA 1
ATOM 3097 C C . LYS A 1 383 ? -2.617 -5.593 12.428 1.00 88.38 383 LYS A C 1
ATOM 3099 O O . LYS A 1 383 ? -3.100 -5.851 13.526 1.00 88.38 383 LYS A O 1
ATOM 3104 N N . LEU A 1 384 ? -3.333 -5.032 11.453 1.00 88.06 384 LEU A N 1
ATOM 3105 C CA . LEU A 1 384 ? -4.751 -4.685 11.594 1.00 88.06 384 LEU A CA 1
ATOM 3106 C C . LEU A 1 384 ? -5.677 -5.905 11.611 1.00 88.06 384 LEU A C 1
ATOM 3108 O O . LEU A 1 384 ? -6.724 -5.830 12.254 1.00 88.06 384 LEU A O 1
ATOM 3112 N N . ILE A 1 385 ? -5.334 -6.992 10.910 1.00 84.31 385 ILE A N 1
ATOM 3113 C CA . ILE A 1 385 ? -6.160 -8.210 10.889 1.00 84.31 385 ILE A CA 1
ATOM 3114 C C . ILE A 1 385 ? -5.782 -9.205 11.995 1.00 84.31 385 ILE A C 1
ATOM 3116 O O . ILE A 1 385 ? -6.681 -9.727 12.647 1.00 84.31 385 ILE A O 1
ATOM 3120 N N . MET A 1 386 ? -4.490 -9.395 12.286 1.00 74.88 386 MET A N 1
ATOM 3121 C CA . MET A 1 386 ? -4.009 -10.252 13.379 1.00 74.88 386 MET A CA 1
ATOM 3122 C C . MET A 1 386 ? -4.238 -9.604 14.750 1.00 74.88 386 MET A C 1
ATOM 3124 O O . MET A 1 386 ? -4.690 -10.263 15.680 1.00 74.88 386 MET A O 1
ATOM 3128 N N . GLY A 1 387 ? -3.998 -8.293 14.880 1.00 60.94 387 GLY A N 1
ATOM 3129 C CA . GLY A 1 387 ? -4.182 -7.563 16.139 1.00 60.94 387 GLY A CA 1
ATOM 3130 C C . GLY A 1 387 ? -5.635 -7.499 16.625 1.00 60.94 387 GLY A C 1
ATOM 3131 O O . GLY A 1 387 ? -5.869 -7.195 17.790 1.00 60.94 387 GLY A O 1
ATOM 3132 N N . GLN A 1 388 ? -6.613 -7.824 15.771 1.00 50.16 388 GLN A N 1
ATOM 3133 C CA . GLN A 1 388 ? -8.018 -7.955 16.177 1.00 50.16 388 GLN A CA 1
ATOM 3134 C C . GLN A 1 388 ? -8.326 -9.280 16.897 1.00 50.16 388 GLN A C 1
ATOM 3136 O O . GLN A 1 388 ? -9.348 -9.343 17.567 1.00 50.16 388 GLN A O 1
ATOM 3141 N N . HIS A 1 389 ? -7.446 -10.290 16.837 1.00 37.66 389 HIS A N 1
ATOM 3142 C CA . HIS A 1 389 ? -7.577 -11.532 17.617 1.00 37.66 389 HIS A CA 1
ATOM 3143 C C . HIS A 1 389 ? -6.951 -11.455 19.023 1.00 37.66 389 HIS A C 1
ATOM 3145 O O . HIS A 1 389 ? -7.128 -12.368 19.819 1.00 37.66 389 HIS A O 1
ATOM 3151 N N . ILE A 1 390 ? -6.239 -10.372 19.362 1.00 31.30 390 ILE A N 1
ATOM 3152 C CA . ILE A 1 390 ? -5.579 -10.209 20.676 1.00 31.30 390 ILE A CA 1
ATOM 3153 C C . ILE A 1 390 ? -6.564 -9.700 21.757 1.00 31.30 390 ILE A C 1
ATOM 3155 O O . ILE A 1 390 ? -6.229 -9.651 22.934 1.00 31.30 390 ILE A O 1
ATOM 3159 N N . TYR A 1 391 ? -7.803 -9.363 21.380 1.00 29.05 391 TYR A N 1
ATOM 3160 C CA . TYR A 1 391 ? -8.873 -8.955 22.304 1.00 29.05 391 TYR A CA 1
ATOM 3161 C C . TYR A 1 391 ? -9.901 -10.069 22.594 1.00 29.05 391 TYR A C 1
ATOM 3163 O O . TYR A 1 391 ? -10.970 -9.777 23.124 1.00 29.05 391 TYR A O 1
ATOM 3171 N N . THR A 1 392 ? -9.602 -11.325 22.241 1.00 26.86 392 THR A N 1
ATOM 3172 C CA . THR A 1 392 ? -10.511 -12.482 22.394 1.00 26.86 392 THR A CA 1
ATOM 3173 C C . THR A 1 392 ? -9.796 -13.769 22.845 1.00 26.86 392 THR A C 1
ATOM 3175 O O . THR A 1 392 ? -10.150 -14.867 22.416 1.00 26.86 392 THR A O 1
ATOM 3178 N N . LEU A 1 393 ? -8.807 -13.633 23.738 1.00 28.72 393 LEU A N 1
ATOM 3179 C CA . LEU A 1 393 ? -8.229 -14.713 24.552 1.00 28.72 393 LEU A CA 1
ATOM 3180 C C . LEU A 1 393 ? -8.074 -14.243 26.004 1.00 28.72 393 LEU A C 1
ATOM 3182 O O . LEU A 1 393 ? -7.572 -13.110 26.179 1.00 28.72 393 LEU A O 1
#

Radius of gyration: 33.03 Å; Cα contacts (8 Å, |Δi|>4): 364; chains: 1; bounding box: 77×86×84 Å

Mean predicted aligned error: 19.95 Å

Sequence (393 aa):
MNLIHDLHSCVRSQSNSYVISEKLEKFKNTETVKDSHHEKFKAEEKDKVEVDNEKDDETTSAVPNTSSNEEKVSTQKTVKSTSRKKLNVLFSEEEQDKFVSLFNDAQAEQLALIKKCGSSKAKKIINFREENGDFSELSDVLKVLGMGEKTLIDICQTFQEQIAGGPVIKDNSELDDAEGQTRKRTTSHIHPRLSPELRENLQSVVTLDVSFEHVTVAKINRYLEVEEWRQIDLFDTYVQKLDHVLLYERIQAALDEIPEGDIYLKEDKLYRYKTLKVVPILTNLRILEYVIVNGLNAKNGRNVVHLMKPKTMDKIFQLQVGNERICAKPFVLDMYRRKLTGKNKSLNDVTISREHMDEYLAKKDIDKDKLNKSLLLGLAFYKLIMGQHIYTL

Organism: Mytilus galloprovincialis (NCBI:txid29158)

pLDDT: mean 71.16, std 25.6, range [22.62, 98.69]

Solvent-accessible surface area (backbone atoms only — not comparable to full-atom values): 24073 Å² total; per-residue (Å²): 134,89,65,65,65,60,53,59,51,54,55,51,54,54,53,52,53,54,57,49,52,57,52,52,52,56,51,56,65,60,58,77,72,66,85,85,79,84,88,80,89,90,71,89,85,80,90,85,83,89,83,92,81,86,89,86,89,90,84,89,85,82,86,85,89,85,87,81,89,79,88,90,77,86,78,70,70,71,57,54,60,53,56,43,58,54,46,64,73,74,41,55,70,79,50,38,54,54,49,26,49,45,71,58,70,56,49,53,68,62,38,29,69,40,66,93,27,43,57,78,50,17,47,44,52,51,53,44,36,75,75,70,47,69,60,89,45,60,68,53,56,51,71,34,94,89,35,46,72,70,56,50,51,52,38,49,53,54,50,57,54,63,74,69,75,66,81,89,75,89,73,90,77,79,38,67,78,95,62,64,45,78,65,74,78,72,76,65,61,40,42,69,73,77,50,70,69,52,65,76,64,50,54,34,40,26,17,47,44,71,58,79,38,28,42,24,38,17,32,34,35,73,86,37,33,50,79,42,69,53,70,42,68,51,41,102,54,87,62,90,67,82,60,75,80,64,40,59,65,35,47,51,56,38,60,70,70,51,76,90,51,74,29,35,39,30,72,46,74,82,84,76,81,89,46,78,88,50,46,66,56,54,49,51,50,48,50,54,46,50,51,54,52,50,49,51,23,58,78,65,77,43,92,40,69,31,31,34,46,64,68,48,49,35,64,75,70,64,34,59,62,92,93,45,76,56,84,50,63,66,58,56,54,46,35,50,51,35,57,77,68,72,56,73,96,50,103,68,60,46,45,70,50,69,65,55,49,54,55,52,68,71,48,56,73,73,55,38,48,52,48,42,46,16,46,46,49,45,54,40,47,49,50,61,62,57,58,64,58,70,81,75,120